Protein AF-0000000070754706 (afdb_homodimer)

Foldseek 3Di:
DFQEAEEFELFPPLQLLLLVLQVQVVVCVVCPPVPFAEAAAALEAAAWDDPDPPDIFHQSLVLCCVLVVHDDDRCLRGVHYQYPPNLVCLVVVVDALVVSLVSNQVSCVVRSVVGRHYYYYADTHQCPCVSRPCGNLSSCLSNVHAYEYEFEADADVRVVSVVVRVVSNVVSVHHHAAYEYEQHAPVCQVVRQVRRQVVCVVVVHGHFFYFHRDQVLWFAFQLRLCVLLVWDWLALPVRRRQGASEEEEPPDQDDPVHHDDQAARYEYEEALPRCRNLVSNLVSQVVQVVVVDGSSYEYEYEDQDDHDNVSRVSCRVSSHIYIYHYVVSPDPVRSVVSNVPDTDDDDSVPSVSSVVSSVSSNVTGHPCSSVD/DFQEAEEFELFPPLQLLLLVLQVQVVVCVVCPPVPFAEAAAALEAAAWDDPDPPDIFHQSLVLCCVLVVHDDDRCLRGVHYQYPPNLVCLVVVVDALVVSLVSNLVSCVVRSVVGRHYYYYADTHQCPCVSRPCGNLSSCLVNVHAYEYEFEADADVRVVSVVVRVVSNVVSVHHHAAYEYEQHAPVCQVVRQVRRQVVCVVVVHGHFFYFHRDQVLWFAFQLRLCVLLVWDWLALPVRRRQGASEEEEPPDQDDPVHHDDQAARYEYEEALPRCRNLVSNLVSQVVQVVVVDGSSYEYEYEDQDDHDNVSRVSCRVSSHIYIYHYVVSPDPVRSVVSNVPDTDDDDSVPSVSSVVSSVSSNVTGHPCSSVD

Solvent-accessible surface area (backbone atoms only — not comparable to full-atom values): 38534 Å² total; per-residue (Å²): 105,60,46,52,40,32,41,32,20,60,31,74,94,36,47,47,69,45,46,50,43,10,50,53,53,52,49,50,62,71,30,58,92,66,80,58,38,68,37,62,28,25,50,55,22,71,53,66,40,76,77,58,95,87,41,63,30,22,51,65,41,52,37,50,32,66,74,70,63,44,84,71,58,63,64,43,17,21,42,34,69,47,57,91,66,41,63,59,38,37,77,70,61,77,48,52,46,64,60,54,49,50,40,33,51,53,20,47,50,55,46,50,74,69,28,61,30,32,42,33,39,54,43,48,23,42,33,40,43,41,74,55,70,52,12,42,31,54,50,28,39,77,70,70,30,41,30,36,36,30,28,47,44,62,55,58,71,33,44,8,46,42,47,37,41,48,48,46,20,53,78,44,71,29,51,63,68,28,33,29,33,23,56,19,57,69,94,43,44,68,60,42,52,52,55,46,38,59,60,30,51,80,71,74,28,49,65,39,26,59,29,58,56,53,69,82,77,59,36,45,26,48,50,51,49,25,60,74,61,72,34,56,71,64,20,14,71,92,39,32,78,43,48,38,86,42,70,43,50,58,58,65,71,59,45,96,89,36,67,73,77,82,56,71,22,26,31,38,39,38,36,53,80,42,55,59,55,55,48,43,55,52,48,46,39,54,59,34,42,76,73,76,37,78,39,55,43,33,39,38,31,28,46,89,57,75,79,50,71,67,56,31,50,56,32,36,75,69,49,28,24,26,33,56,37,41,50,88,79,40,41,67,38,53,47,47,31,50,58,62,69,59,76,56,73,90,50,75,87,41,52,67,57,51,51,49,41,18,49,52,36,52,71,34,39,56,69,66,70,49,63,100,107,59,44,52,40,32,41,33,19,60,30,72,94,37,46,48,68,44,47,50,43,10,49,51,53,52,50,51,60,69,28,58,92,67,81,57,38,66,38,62,27,24,52,56,22,69,54,67,40,77,76,58,95,86,40,63,30,23,50,64,41,52,38,51,32,67,74,70,63,44,85,72,56,63,63,42,16,21,44,34,69,47,56,90,64,40,64,58,39,38,77,70,59,77,48,51,47,64,62,53,49,50,41,34,51,53,21,47,50,54,45,50,74,70,29,63,31,31,42,33,39,55,41,48,23,41,32,39,43,41,75,53,70,51,13,42,31,54,50,28,40,77,70,69,31,40,30,35,37,29,30,48,43,62,54,57,71,34,44,8,46,42,47,37,41,50,45,46,21,54,76,44,71,30,51,63,68,27,33,30,31,23,56,20,56,70,94,45,44,68,61,41,54,52,55,45,38,59,60,29,51,79,70,73,30,49,66,40,26,58,27,56,55,54,70,82,78,59,37,44,25,48,50,51,50,25,60,75,62,72,34,56,71,63,20,14,71,90,39,30,78,44,49,37,87,42,69,42,48,58,58,63,75,58,46,98,90,35,68,74,76,82,55,71,22,26,31,37,38,38,34,53,80,40,54,57,56,54,48,42,55,52,48,45,40,54,59,35,42,76,72,75,37,80,40,56,44,35,40,38,29,29,46,91,55,73,78,49,70,66,54,30,49,57,32,37,76,70,49,28,24,26,34,56,37,43,52,89,79,39,41,66,41,54,48,48,32,51,58,61,70,58,76,57,74,91,51,74,86,40,52,70,57,52,50,48,41,19,50,52,36,52,74,35,40,55,70,67,71,50,64,100

InterPro domains:
  IPR010766 DRTGG [PF07085] (226-341)
  IPR027417 P-loop containing nucleoside triphosphate hydrolase [G3DSA:3.40.50.300] (2-252)
  IPR027417 P-loop containing nucleoside triphosphate hydrolase [SSF52540] (1-230)
  IPR028979 HPr(Ser) kinase/phosphorylase-like, N-terminal domain superfamily [SSF75138] (220-347)

Nearest PDB structures (foldseek):
  1a82-assembly1_A  TM=7.645E-01  e=1.750E-11  Escherichia coli
  1dae-assembly1_A  TM=7.526E-01  e=3.611E-11  Escherichia coli
  1dts-assembly1_A-2  TM=7.401E-01  e=4.290E-10  Escherichia coli
  3of5-assembly1_A  TM=7.736E-01  e=2.961E-09  Francisella tularensis subsp. tularensis SCHU S4
  3mle-assembly2_B  TM=7.149E-01  e=5.097E-09  Helicobacter pylori 26695

Sequence (744 aa):
MTKHLLILSTGQHVGKTTLSLGLVKTLQAKFQGSGKQVAYCKPVGQQHVAVGGGLRVDKDAFLFKEHFGLVQDYKDMSPVIFPDGFTRDFVDGKVTSQQLMDSIKAAHQRLYDQSDFLICEGTGHTGVGSICELNNAQVAAELKLDAVCVALGGLGSSFDQLAMNREMLKQNNVRLRGVILNKVNPTKMDMIKDYYARALKRWDVPLVGCIPDLKDLSCPTMADYAKLLKSELVSGKDASLRYFSSTRLALAPVDDNNRFKAIPNQLVITHSGRKDVIDAIIGNQEASTSHGENLRSGLILTGWNPPSAELAQRLDADNIPCIYVSPDKADSYTITARIAQFTAKIRREDVDRIDMAADHVSKHCDFSFLEGMTKHLLILSTGQHVGKTTLSLGLVKTLQAKFQGSGKQVAYCKPVGQQHVAVGGGLRVDKDAFLFKEHFGLVQDYKDMSPVIFPDGFTRDFVDGKVTSQQLMDSIKAAHQRLYDQSDFLICEGTGHTGVGSICELNNAQVAAELKLDAVCVALGGLGSSFDQLAMNREMLKQNNVRLRGVILNKVNPTKMDMIKDYYARALKRWDVPLVGCIPDLKDLSCPTMADYAKLLKSELVSGKDASLRYFSSTRLALAPVDDNNRFKAIPNQLVITHSGRKDVIDAIIGNQEASTSHGENLRSGLILTGWNPPSAELAQRLDADNIPCIYVSPDKADSYTITARIAQFTAKIRREDVDRIDMAADHVSKHCDFSFLEG

Secondary structure (DSSP, 8-state):
---EEEEEESSTTSSHHHHHHHHHHHHHHHHTTTT--EEEE-SEESSEEE-STT-EEEHHHHHHHHHHT--S-HHHHS-EE--TTHHHHHHTTSS-HHHHHHHHHHHHHHHHHT-SEEEEE--SSTTTTGGGT--HHHHHHHHT--EEEEEES-SHHHHHHHHHHHHHHHHTT--EEEEEEEEE-GGGHHHHHHHHHHHHHTTT--EEEEEEP-HHHHPPBHHHHHHHTT--EEE-GGGTT-B-SEEEE--S--SSSS-----TTEEEEEETT-HHHHHHHHHHHHHHHTTT-----EEEEESSSPPPHHHHHHHHHTT--EEEE-TTT--HHHHHHHHHH--PPPPTT-HHHHHHHHHHHHHHB-GGGGT-/---EEEEEESSTTSSHHHHHHHHHHHHHHHHTTTT--EEEE-SEESSEEE-STT-EEEHHHHHHHHHHT--S-HHHHS-EE--TTHHHHHHTTSS-HHHHHHHHHHHHHHHHHT-SEEEEE--SSTTTTGGGT--HHHHHHHHT--EEEEEES-SHHHHHHHHHHHHHHHHTT--EEEEEEEEE-GGGHHHHHHHHHHHHHTTT--EEEEEEP-HHHHPPBHHHHHHHTT--EEE-GGGTT-B-SEEEE--S--SSSS-----TTEEEEEETT-HHHHHHHHHHHHHHHTTT-----EEEEESSSPPPHHHHHHHHHTT--EEEE-TTT--HHHHHHHHHH--PPPPTT-HHHHHHHHHHHHHHB-GGGG--

Organism: Phytophthora sojae (strain P6497) (NCBI:txid1094619)

Structure (mmCIF, N/CA/C/O backbone):
data_AF-0000000070754706-model_v1
#
loop_
_entity.id
_entity.type
_entity.pdbx_description
1 polymer 'DRTGG domain-containing protein'
#
loop_
_atom_site.group_PDB
_atom_site.id
_atom_site.type_symbol
_atom_site.label_atom_id
_atom_site.label_alt_id
_atom_site.label_comp_id
_atom_site.label_asym_id
_atom_site.label_entity_id
_atom_site.label_seq_id
_atom_site.pdbx_PDB_ins_code
_atom_site.Cartn_x
_atom_site.Cartn_y
_atom_site.Cartn_z
_atom_site.occupancy
_atom_site.B_iso_or_equiv
_atom_site.auth_seq_id
_atom_site.auth_comp_id
_atom_site.auth_asym_id
_atom_site.auth_atom_id
_atom_site.pdbx_PDB_model_num
ATOM 1 N N . MET A 1 1 ? -22.484 -24 -20.609 1 65.88 1 MET A N 1
ATOM 2 C CA . MET A 1 1 ? -22.406 -22.688 -20 1 65.88 1 MET A CA 1
ATOM 3 C C . MET A 1 1 ? -21.781 -22.766 -18.609 1 65.88 1 MET A C 1
ATOM 5 O O . MET A 1 1 ? -21.984 -23.734 -17.891 1 65.88 1 MET A O 1
ATOM 9 N N . THR A 1 2 ? -20.828 -21.875 -18.391 1 80.62 2 THR A N 1
ATOM 10 C CA . THR A 1 2 ? -20.219 -21.812 -17.062 1 80.62 2 THR A CA 1
ATOM 11 C C . THR A 1 2 ? -21.281 -21.562 -15.992 1 80.62 2 THR A C 1
ATOM 13 O O . THR A 1 2 ? -22.141 -20.703 -16.156 1 80.62 2 THR A O 1
ATOM 16 N N . LYS A 1 3 ? -21.375 -22.438 -15.039 1 92.94 3 LYS A N 1
ATOM 17 C CA . LYS A 1 3 ? -22.391 -22.344 -13.992 1 92.94 3 LYS A CA 1
ATOM 18 C C . LYS A 1 3 ? -21.812 -21.719 -12.727 1 92.94 3 LYS A C 1
ATOM 20 O O . LYS A 1 3 ? -22.547 -21.328 -11.82 1 92.94 3 LYS A O 1
ATOM 25 N N . HIS A 1 4 ? -20.531 -21.609 -12.688 1 96.75 4 HIS A N 1
ATOM 26 C CA . HIS A 1 4 ? -19.906 -20.969 -11.531 1 96.75 4 HIS A CA 1
ATOM 27 C C . HIS A 1 4 ? -18.578 -20.328 -11.906 1 96.75 4 HIS A C 1
ATOM 29 O O . HIS A 1 4 ? -17.969 -20.688 -12.922 1 96.75 4 HIS A O 1
ATOM 35 N N . LEU A 1 5 ? -18.188 -19.328 -11.188 1 97.56 5 LEU A N 1
ATOM 36 C CA . LEU A 1 5 ? -17 -18.531 -11.492 1 97.56 5 LEU A CA 1
ATOM 37 C C . LEU A 1 5 ? -16.391 -17.953 -10.219 1 97.56 5 LEU A C 1
ATOM 39 O O . LEU A 1 5 ? -17.125 -17.531 -9.312 1 97.56 5 LEU A O 1
ATOM 43 N N . LEU A 1 6 ? -15.086 -17.953 -10.148 1 98.38 6 LEU A N 1
ATOM 44 C CA . LEU A 1 6 ? -14.391 -17.266 -9.062 1 98.38 6 LEU A CA 1
ATOM 45 C C . LEU A 1 6 ? -13.945 -15.875 -9.5 1 98.38 6 LEU A C 1
ATOM 47 O O . LEU A 1 6 ? -13.32 -15.719 -10.555 1 98.38 6 LEU A O 1
ATOM 51 N N . ILE A 1 7 ? -14.281 -14.898 -8.727 1 98.38 7 ILE A N 1
ATOM 52 C CA . ILE A 1 7 ? -13.812 -13.531 -8.945 1 98.38 7 ILE A CA 1
ATOM 53 C C . ILE A 1 7 ? -12.617 -13.25 -8.047 1 98.38 7 ILE A C 1
ATOM 55 O O . ILE A 1 7 ? -12.719 -13.297 -6.816 1 98.38 7 ILE A O 1
ATOM 59 N N . LEU A 1 8 ? -11.516 -12.953 -8.688 1 98.56 8 LEU A N 1
ATOM 60 C CA . LEU A 1 8 ? -10.266 -12.656 -7.996 1 98.56 8 LEU A CA 1
ATOM 61 C C . LEU A 1 8 ? -9.828 -11.219 -8.25 1 98.56 8 LEU A C 1
ATOM 63 O O . LEU A 1 8 ? -10.398 -10.539 -9.109 1 98.56 8 LEU A O 1
ATOM 67 N N . SER A 1 9 ? -8.898 -10.773 -7.457 1 98.38 9 SER A N 1
ATOM 68 C CA . SER A 1 9 ? -8.234 -9.492 -7.691 1 98.38 9 SER A CA 1
ATOM 69 C C . SER A 1 9 ? -6.762 -9.555 -7.301 1 98.38 9 SER A C 1
ATOM 71 O O . SER A 1 9 ? -6.328 -10.5 -6.633 1 98.38 9 SER A O 1
ATOM 73 N N . THR A 1 10 ? -6.02 -8.586 -7.73 1 98.31 10 THR A N 1
ATOM 74 C CA . THR A 1 10 ? -4.586 -8.555 -7.457 1 98.31 10 THR A CA 1
ATOM 75 C C . THR A 1 10 ? -4.32 -8.023 -6.051 1 98.31 10 THR A C 1
ATOM 77 O O . THR A 1 10 ? -3.18 -8.047 -5.578 1 98.31 10 THR A O 1
ATOM 80 N N . GLY A 1 11 ? -5.328 -7.551 -5.363 1 95.62 11 GLY A N 1
ATOM 81 C CA . GLY A 1 11 ? -5.168 -7.066 -4 1 95.62 11 GLY A CA 1
ATOM 82 C C . GLY A 1 11 ? -6.465 -6.594 -3.377 1 95.62 11 GLY A C 1
ATOM 83 O O . GLY A 1 11 ? -7.535 -6.738 -3.973 1 95.62 11 GLY A O 1
ATOM 84 N N . GLN A 1 12 ? -6.254 -6.043 -2.154 1 91 12 GLN A N 1
ATOM 85 C CA . GLN A 1 12 ? -7.395 -5.441 -1.473 1 91 12 GLN A CA 1
ATOM 86 C C . GLN A 1 12 ? -7.773 -4.109 -2.111 1 91 12 GLN A C 1
ATOM 88 O O . GLN A 1 12 ? -6.91 -3.387 -2.615 1 91 12 GLN A O 1
ATOM 93 N N . HIS A 1 13 ? -9 -3.748 -2.191 1 91.81 13 HIS A N 1
ATOM 94 C CA . HIS A 1 13 ? -9.523 -2.457 -2.621 1 91.81 13 HIS A CA 1
ATOM 95 C C . HIS A 1 13 ? -9.305 -2.246 -4.117 1 91.81 13 HIS A C 1
ATOM 97 O O . HIS A 1 13 ? -9.195 -1.106 -4.578 1 91.81 13 HIS A O 1
ATOM 103 N N . VAL A 1 14 ? -9.219 -3.398 -4.836 1 95.88 14 VAL A N 1
ATOM 104 C CA . VAL A 1 14 ? -8.969 -3.309 -6.27 1 95.88 14 VAL A CA 1
ATOM 105 C C . VAL A 1 14 ? -10.297 -3.311 -7.031 1 95.88 14 VAL A C 1
ATOM 107 O O . VAL A 1 14 ? -10.352 -2.875 -8.18 1 95.88 14 VAL A O 1
ATOM 110 N N . GLY A 1 15 ? -11.375 -3.895 -6.426 1 95.06 15 GLY A N 1
ATOM 111 C CA . GLY A 1 15 ? -12.664 -3.799 -7.09 1 95.06 15 GLY A CA 1
ATOM 112 C C . GLY A 1 15 ? -13.375 -5.137 -7.219 1 95.06 15 GLY A C 1
ATOM 113 O O . GLY A 1 15 ? -14.297 -5.281 -8.023 1 95.06 15 GLY A O 1
ATOM 114 N N . LYS A 1 16 ? -12.984 -6.172 -6.473 1 95.62 16 LYS A N 1
ATOM 115 C CA . LYS A 1 16 ? -13.633 -7.48 -6.523 1 95.62 16 LYS A CA 1
ATOM 116 C C . LYS A 1 16 ? -15.117 -7.375 -6.211 1 95.62 16 LYS A C 1
ATOM 118 O O . LYS A 1 16 ? -15.953 -7.883 -6.965 1 95.62 16 LYS A O 1
ATOM 123 N N . THR A 1 17 ? -15.367 -6.68 -5.07 1 94.69 17 THR A N 1
ATOM 124 C CA . THR A 1 17 ? -16.75 -6.551 -4.617 1 94.69 17 THR A CA 1
ATOM 125 C C . THR A 1 17 ? -17.578 -5.77 -5.633 1 94.69 17 THR A C 1
ATOM 127 O O . THR A 1 17 ? -18.703 -6.156 -5.957 1 94.69 17 THR A O 1
ATOM 130 N N . THR A 1 18 ? -17.031 -4.711 -6.148 1 94.69 18 THR A N 1
ATOM 131 C CA . THR A 1 18 ? -17.719 -3.898 -7.145 1 94.69 18 THR A CA 1
ATOM 132 C C . THR A 1 18 ? -18.016 -4.719 -8.398 1 94.69 18 THR A C 1
ATOM 134 O O . THR A 1 18 ? -19.125 -4.641 -8.945 1 94.69 18 THR A O 1
ATOM 137 N N . LEU A 1 19 ? -17.094 -5.461 -8.883 1 96.62 19 LEU A N 1
ATOM 138 C CA . LEU A 1 19 ? -17.312 -6.32 -10.039 1 96.62 19 LEU A CA 1
ATOM 139 C C . LEU A 1 19 ? -18.422 -7.332 -9.766 1 96.62 19 LEU A C 1
ATOM 141 O O . LEU A 1 19 ? -19.297 -7.551 -10.609 1 96.62 19 LEU A O 1
ATOM 145 N N . SER A 1 20 ? -18.375 -7.996 -8.594 1 97.56 20 SER A N 1
ATOM 146 C CA . SER A 1 20 ? -19.375 -8.977 -8.219 1 97.56 20 SER A CA 1
ATOM 147 C C . SER A 1 20 ? -20.781 -8.367 -8.211 1 97.56 20 SER A C 1
ATOM 149 O O . SER A 1 20 ? -21.75 -9 -8.633 1 97.56 20 SER A O 1
ATOM 151 N N . LEU A 1 21 ? -20.859 -7.109 -7.719 1 97.12 21 LEU A N 1
ATOM 152 C CA . LEU A 1 21 ? -22.141 -6.402 -7.734 1 97.12 21 LEU A CA 1
ATOM 153 C C . LEU A 1 21 ? -22.672 -6.285 -9.156 1 97.12 21 LEU A C 1
ATOM 155 O O . LEU A 1 21 ? -23.844 -6.59 -9.414 1 97.12 21 LEU A O 1
ATOM 159 N N . GLY A 1 22 ? -21.812 -5.832 -10.031 1 96.81 22 GLY A N 1
ATOM 160 C CA . GLY A 1 22 ? -22.219 -5.707 -11.422 1 96.81 22 GLY A CA 1
ATOM 161 C C . GLY A 1 22 ? -22.625 -7.027 -12.055 1 96.81 22 GLY A C 1
ATOM 162 O O . GLY A 1 22 ? -23.594 -7.09 -12.812 1 96.81 22 GLY A O 1
ATOM 163 N N . LEU A 1 23 ? -21.922 -8.07 -11.758 1 96.88 23 LEU A N 1
ATOM 164 C CA . LEU A 1 23 ? -22.203 -9.383 -12.328 1 96.88 23 LEU A CA 1
ATOM 165 C C . LEU A 1 23 ? -23.547 -9.922 -11.82 1 96.88 23 LEU A C 1
ATOM 167 O O . LEU A 1 23 ? -24.359 -10.406 -12.609 1 96.88 23 LEU A O 1
ATOM 171 N N . VAL A 1 24 ? -23.797 -9.852 -10.5 1 96.81 24 VAL A N 1
ATOM 172 C CA . VAL A 1 24 ? -25.047 -10.328 -9.938 1 96.81 24 VAL A CA 1
ATOM 173 C C . VAL A 1 24 ? -26.219 -9.562 -10.555 1 96.81 24 VAL A C 1
ATOM 175 O O . VAL A 1 24 ? -27.203 -10.164 -10.984 1 96.81 24 VAL A O 1
ATOM 178 N N . LYS A 1 25 ? -26.062 -8.234 -10.602 1 96.06 25 LYS A N 1
ATOM 179 C CA . LYS A 1 25 ? -27.109 -7.406 -11.203 1 96.06 25 LYS A CA 1
ATOM 180 C C . LYS A 1 25 ? -27.391 -7.836 -12.633 1 96.06 25 LYS A C 1
ATOM 182 O O . LYS A 1 25 ? -28.562 -7.996 -13.016 1 96.06 25 LYS A O 1
ATOM 187 N N . THR A 1 26 ? -26.375 -8.023 -13.383 1 95.56 26 THR A N 1
ATOM 188 C CA . THR A 1 26 ? -26.5 -8.414 -14.781 1 95.56 26 THR A CA 1
ATOM 189 C C . THR A 1 26 ? -27.188 -9.773 -14.906 1 95.56 26 THR A C 1
ATOM 191 O O . THR A 1 26 ? -28.094 -9.945 -15.727 1 95.56 26 THR A O 1
ATOM 194 N N . LEU A 1 27 ? -26.781 -10.742 -14.117 1 95.38 27 LEU A N 1
ATOM 195 C CA . LEU A 1 27 ? -27.344 -12.078 -14.156 1 95.38 27 LEU A CA 1
ATOM 196 C C . LEU A 1 27 ? -28.797 -12.07 -13.719 1 95.38 27 LEU A C 1
ATOM 198 O O . LEU A 1 27 ? -29.641 -12.742 -14.328 1 95.38 27 LEU A O 1
ATOM 202 N N . GLN A 1 28 ? -29.094 -11.312 -12.672 1 95.5 28 GLN A N 1
ATOM 203 C CA . GLN A 1 28 ? -30.484 -11.227 -12.219 1 95.5 28 GLN A CA 1
ATOM 204 C C . GLN A 1 28 ? -31.375 -10.617 -13.297 1 95.5 28 GLN A C 1
ATOM 206 O O . GLN A 1 28 ? -32.5 -11.055 -13.5 1 95.5 28 GLN A O 1
ATOM 211 N N . ALA A 1 29 ? -30.859 -9.594 -13.93 1 94.5 29 ALA A N 1
ATOM 212 C CA . ALA A 1 29 ? -31.594 -9 -15.031 1 94.5 29 ALA A CA 1
ATOM 213 C C . ALA A 1 29 ? -31.828 -10.016 -16.141 1 94.5 29 ALA A C 1
ATOM 215 O O . ALA A 1 29 ? -32.938 -10.117 -16.672 1 94.5 29 ALA A O 1
ATOM 216 N N . LYS A 1 30 ? -30.859 -10.766 -16.469 1 93.06 30 LYS A N 1
ATOM 217 C CA . LYS A 1 30 ? -30.938 -11.789 -17.5 1 93.06 30 LYS A CA 1
ATOM 218 C C . LYS A 1 30 ? -31.922 -12.891 -17.125 1 93.06 30 LYS A C 1
ATOM 220 O O . LYS A 1 30 ? -32.625 -13.438 -17.984 1 93.06 30 LYS A O 1
ATOM 225 N N . PHE A 1 31 ? -32 -13.195 -15.852 1 94.62 31 PHE A N 1
ATOM 226 C CA . PHE A 1 31 ? -32.812 -14.312 -15.359 1 94.62 31 PHE A CA 1
ATOM 227 C C . PHE A 1 31 ? -34.219 -13.867 -15.055 1 94.62 31 PHE A C 1
ATOM 229 O O . PHE A 1 31 ? -35.062 -14.672 -14.648 1 94.62 31 PHE A O 1
ATOM 236 N N . GLN A 1 32 ? -34.438 -12.594 -15.172 1 94.12 32 GLN A N 1
ATOM 237 C CA . GLN A 1 32 ? -35.719 -12.062 -14.812 1 94.12 32 GLN A CA 1
ATOM 238 C C . GLN A 1 32 ? -36.844 -12.82 -15.531 1 94.12 32 GLN A C 1
ATOM 240 O O . GLN A 1 32 ? -36.812 -12.984 -16.75 1 94.12 32 GLN A O 1
ATOM 245 N N . GLY A 1 33 ? -37.781 -13.305 -14.773 1 94.19 33 GLY A N 1
ATOM 246 C CA . GLY A 1 33 ? -38.969 -13.961 -15.328 1 94.19 33 GLY A CA 1
ATOM 247 C C . GLY A 1 33 ? -38.719 -15.422 -15.664 1 94.19 33 GLY A C 1
ATOM 248 O O . GLY A 1 33 ? -39.625 -16.125 -16.094 1 94.19 33 GLY A O 1
ATOM 249 N N . SER A 1 34 ? -37.531 -15.945 -15.5 1 94.94 34 SER A N 1
ATOM 250 C CA . SER A 1 34 ? -37.219 -17.297 -15.914 1 94.94 34 SER A CA 1
ATOM 251 C C . SER A 1 34 ? -37.25 -18.266 -14.727 1 94.94 34 SER A C 1
ATOM 253 O O . SER A 1 34 ? -37.156 -19.484 -14.906 1 94.94 34 SER A O 1
ATOM 255 N N . GLY A 1 35 ? -37.344 -17.734 -13.539 1 93.81 35 GLY A N 1
ATOM 256 C CA . GLY A 1 35 ? -37.281 -18.578 -12.352 1 93.81 35 GLY A CA 1
ATOM 257 C C . GLY A 1 35 ? -35.875 -19.031 -12 1 93.81 35 GLY A C 1
ATOM 258 O O . GLY A 1 35 ? -35.688 -19.719 -10.992 1 93.81 35 GLY A O 1
ATOM 259 N N . LYS A 1 36 ? -34.969 -18.609 -12.797 1 95.44 36 LYS A N 1
ATOM 260 C CA . LYS A 1 36 ? -33.562 -18.953 -12.531 1 95.44 36 LYS A CA 1
ATOM 261 C C . LYS A 1 36 ? -33.031 -18.156 -11.344 1 95.44 36 LYS A C 1
ATOM 263 O O . LYS A 1 36 ? -33.5 -17.047 -11.062 1 95.44 36 LYS A O 1
ATOM 268 N N . GLN A 1 37 ? -32 -18.766 -10.672 1 96 37 GLN A N 1
ATOM 269 C CA . GLN A 1 37 ? -31.5 -18.172 -9.445 1 96 37 GLN A CA 1
ATOM 270 C C . GLN A 1 37 ? -29.984 -17.922 -9.539 1 96 37 GLN A C 1
ATOM 272 O O . GLN A 1 37 ? -29.266 -18.734 -10.125 1 96 37 GLN A O 1
ATOM 277 N N . VAL A 1 38 ? -29.578 -16.812 -8.984 1 97.44 38 VAL A N 1
ATOM 278 C CA . VAL A 1 38 ? -28.172 -16.516 -8.797 1 97.44 38 VAL A CA 1
ATOM 279 C C . VAL A 1 38 ? -27.781 -16.734 -7.336 1 97.44 38 VAL A C 1
ATOM 281 O O . VAL A 1 38 ? -28.547 -16.406 -6.426 1 97.44 38 VAL A O 1
ATOM 284 N N . ALA A 1 39 ? -26.625 -17.328 -7.117 1 98.44 39 ALA A N 1
ATOM 285 C CA . ALA A 1 39 ? -26.078 -17.5 -5.773 1 98.44 39 ALA A CA 1
ATOM 286 C C . ALA A 1 39 ? -24.719 -16.812 -5.641 1 98.44 39 ALA A C 1
ATOM 288 O O . ALA A 1 39 ? -24.047 -16.547 -6.641 1 98.44 39 ALA A O 1
ATOM 289 N N . TYR A 1 40 ? -24.391 -16.469 -4.434 1 98.56 40 TYR A N 1
ATOM 290 C CA . TYR A 1 40 ? -23.141 -15.828 -4.066 1 98.56 40 TYR A CA 1
ATOM 291 C C . TYR A 1 40 ? -22.469 -16.562 -2.92 1 98.56 40 TYR A C 1
ATOM 293 O O . TYR A 1 40 ? -23.125 -17 -1.973 1 98.56 40 TYR A O 1
ATOM 301 N N . CYS A 1 41 ? -21.141 -16.641 -3.033 1 98.81 41 CYS A N 1
ATOM 302 C CA . CYS A 1 41 ? -20.391 -17.281 -1.966 1 98.81 41 CYS A CA 1
ATOM 303 C C . CYS A 1 41 ? -19.078 -16.547 -1.713 1 98.81 41 CYS A C 1
ATOM 305 O O . CYS A 1 41 ? -18.375 -16.156 -2.656 1 98.81 41 CYS A O 1
ATOM 307 N N . LYS A 1 42 ? -18.797 -16.25 -0.529 1 98.5 42 LYS A N 1
ATOM 308 C CA . LYS A 1 42 ? -17.469 -15.898 -0.033 1 98.5 42 LYS A CA 1
ATOM 309 C C . LYS A 1 42 ? -16.828 -17.062 0.707 1 98.5 42 LYS A C 1
ATOM 311 O O . LYS A 1 42 ? -16.953 -17.188 1.928 1 98.5 42 LYS A O 1
ATOM 316 N N . PRO A 1 43 ? -16.031 -17.859 -0.002 1 98.44 43 PRO A N 1
ATOM 317 C CA . PRO A 1 43 ? -15.547 -19.094 0.621 1 98.44 43 PRO A CA 1
ATOM 318 C C . PRO A 1 43 ? -14.742 -18.844 1.892 1 98.44 43 PRO A C 1
ATOM 320 O O . PRO A 1 43 ? -14.883 -19.578 2.875 1 98.44 43 PRO A O 1
ATOM 323 N N . VAL A 1 44 ? -13.867 -17.859 1.791 1 97.25 44 VAL A N 1
ATOM 324 C CA . VAL A 1 44 ? -13.047 -17.469 2.932 1 97.25 44 VAL A CA 1
ATOM 325 C C . VAL A 1 44 ? -13.227 -15.977 3.207 1 97.25 44 VAL A C 1
ATOM 327 O O . VAL A 1 44 ? -12.922 -15.141 2.352 1 97.25 44 VAL A O 1
ATOM 330 N N . GLY A 1 45 ? -13.75 -15.68 4.391 1 95.12 45 GLY A N 1
ATOM 331 C CA . GLY A 1 45 ? -13.969 -14.289 4.746 1 95.12 45 GLY A CA 1
ATOM 332 C C . GLY A 1 45 ? -13.117 -13.828 5.914 1 95.12 45 GLY A C 1
ATOM 333 O O . GLY A 1 45 ? -12.844 -14.602 6.836 1 95.12 45 GLY A O 1
ATOM 334 N N . GLN A 1 46 ? -12.68 -12.586 5.879 1 89.75 46 GLN A N 1
ATOM 335 C CA . GLN A 1 46 ? -11.836 -12.055 6.945 1 89.75 46 GLN A CA 1
ATOM 336 C C . GLN A 1 46 ? -12.609 -11.047 7.801 1 89.75 46 GLN A C 1
ATOM 338 O O . GLN A 1 46 ? -12.281 -10.844 8.969 1 89.75 46 GLN A O 1
ATOM 343 N N . GLN A 1 47 ? -13.586 -10.312 7.227 1 89 47 GLN A N 1
ATOM 344 C CA . GLN A 1 47 ? -14.461 -9.398 7.949 1 89 47 GLN A CA 1
ATOM 345 C C . GLN A 1 47 ? -15.875 -9.961 8.07 1 89 47 GLN A C 1
ATOM 347 O O . GLN A 1 47 ? -16.453 -10.422 7.082 1 89 47 GLN A O 1
ATOM 352 N N . HIS A 1 48 ? -16.344 -9.953 9.328 1 92.38 48 HIS A N 1
ATOM 353 C CA . HIS A 1 48 ? -17.594 -10.672 9.5 1 92.38 48 HIS A CA 1
ATOM 354 C C . HIS A 1 48 ? -18.547 -9.898 10.398 1 92.38 48 HIS A C 1
ATOM 356 O O . HIS A 1 48 ? -18.125 -9.023 11.156 1 92.38 48 HIS A O 1
ATOM 362 N N . VAL A 1 49 ? -19.781 -10.164 10.25 1 93.19 49 VAL A N 1
ATOM 363 C CA . VAL A 1 49 ? -20.859 -9.547 11 1 93.19 49 VAL A CA 1
ATOM 364 C C . VAL A 1 49 ? -21.812 -10.625 11.531 1 93.19 49 VAL A C 1
ATOM 366 O O . VAL A 1 49 ? -21.891 -11.711 10.953 1 93.19 49 VAL A O 1
ATOM 369 N N . ALA A 1 50 ? -22.5 -10.266 12.594 1 94.81 50 ALA A N 1
ATOM 370 C CA . ALA A 1 50 ? -23.516 -11.156 13.125 1 94.81 50 ALA A CA 1
ATOM 371 C C . ALA A 1 50 ? -24.812 -11.055 12.32 1 94.81 50 ALA A C 1
ATOM 373 O O . ALA A 1 50 ? -25.234 -9.953 11.945 1 94.81 50 ALA A O 1
ATOM 374 N N . VAL A 1 51 ? -25.438 -12.164 12 1 93.94 51 VAL A N 1
ATOM 375 C CA . VAL A 1 51 ? -26.688 -12.133 11.234 1 93.94 51 VAL A CA 1
ATOM 376 C C . VAL A 1 51 ? -27.797 -12.812 12.031 1 93.94 51 VAL A C 1
ATOM 378 O O . VAL A 1 51 ? -28.828 -13.18 11.477 1 93.94 51 VAL A O 1
ATOM 381 N N . GLY A 1 52 ? -27.625 -13.047 13.32 1 90.81 52 GLY A N 1
ATOM 382 C CA . GLY A 1 52 ? -28.625 -13.664 14.188 1 90.81 52 GLY A CA 1
ATOM 383 C C . GLY A 1 52 ? -28.344 -15.117 14.484 1 90.81 52 GLY A C 1
ATOM 384 O O . GLY A 1 52 ? -27.594 -15.773 13.758 1 90.81 52 GLY A O 1
ATOM 385 N N . GLY A 1 53 ? -28.859 -15.727 15.602 1 91.81 53 GLY A N 1
ATOM 386 C CA . GLY A 1 53 ? -28.734 -17.125 15.984 1 91.81 53 GLY A CA 1
ATOM 387 C C . GLY A 1 53 ? -27.312 -17.547 16.266 1 91.81 53 GLY A C 1
ATOM 388 O O . GLY A 1 53 ? -26.938 -18.688 16.016 1 91.81 53 GLY A O 1
ATOM 389 N N . GLY A 1 54 ? -26.438 -16.531 16.516 1 92.31 54 GLY A N 1
ATOM 390 C CA . GLY A 1 54 ? -25.062 -16.844 16.844 1 92.31 54 GLY A CA 1
ATOM 391 C C . GLY A 1 54 ? -24.188 -17.031 15.625 1 92.31 54 GLY A C 1
ATOM 392 O O . GLY A 1 54 ? -23 -17.344 15.75 1 92.31 54 GLY A O 1
ATOM 393 N N . LEU A 1 55 ? -24.781 -16.859 14.492 1 94.31 55 LEU A N 1
ATOM 394 C CA . LEU A 1 55 ? -24.047 -17.031 13.242 1 94.31 55 LEU A CA 1
ATOM 395 C C . LEU A 1 55 ? -23.391 -15.734 12.797 1 94.31 55 LEU A C 1
ATOM 397 O O . LEU A 1 55 ? -24.016 -14.664 12.867 1 94.31 55 LEU A O 1
ATOM 401 N N . ARG A 1 56 ? -22.125 -15.828 12.477 1 95.56 56 ARG A N 1
ATOM 402 C CA . ARG A 1 56 ? -21.406 -14.719 11.859 1 95.56 56 ARG A CA 1
ATOM 403 C C . ARG A 1 56 ? -21.016 -15.055 10.422 1 95.56 56 ARG A C 1
ATOM 405 O O . ARG A 1 56 ? -20.641 -16.188 10.117 1 95.56 56 ARG A O 1
ATOM 412 N N . VAL A 1 57 ? -21.141 -14.086 9.547 1 96.38 57 VAL A N 1
ATOM 413 C CA . VAL A 1 57 ? -20.828 -14.289 8.141 1 96.38 57 VAL A CA 1
ATOM 414 C C . VAL A 1 57 ? -19.984 -13.125 7.625 1 96.38 57 VAL A C 1
ATOM 416 O O . VAL A 1 57 ? -19.906 -12.078 8.266 1 96.38 57 VAL A O 1
ATOM 419 N N . ASP A 1 58 ? -19.344 -13.359 6.547 1 96.56 58 ASP A N 1
ATOM 420 C CA . ASP A 1 58 ? -18.578 -12.297 5.902 1 96.56 58 ASP A CA 1
ATOM 421 C C . ASP A 1 58 ? -19.484 -11.117 5.547 1 96.56 58 ASP A C 1
ATOM 423 O O . ASP A 1 58 ? -20.609 -11.305 5.074 1 96.56 58 ASP A O 1
ATOM 427 N N . LYS A 1 59 ? -18.938 -9.938 5.672 1 94.38 59 LYS A N 1
ATOM 428 C CA . LYS A 1 59 ? -19.703 -8.719 5.43 1 94.38 59 LYS A CA 1
ATOM 429 C C . LYS A 1 59 ? -20.203 -8.664 3.988 1 94.38 59 LYS A C 1
ATOM 431 O O . LYS A 1 59 ? -21.281 -8.133 3.723 1 94.38 59 LYS A O 1
ATOM 436 N N . ASP A 1 60 ? -19.422 -9.188 3.02 1 95.88 60 ASP A N 1
ATOM 437 C CA . ASP A 1 60 ? -19.844 -9.164 1.619 1 95.88 60 ASP A CA 1
ATOM 438 C C . ASP A 1 60 ? -21 -10.125 1.368 1 95.88 60 ASP A C 1
ATOM 440 O O . ASP A 1 60 ? -21.938 -9.805 0.63 1 95.88 60 ASP A O 1
ATOM 444 N N . ALA A 1 61 ? -20.922 -11.266 1.981 1 97.31 61 ALA A N 1
ATOM 445 C CA . ALA A 1 61 ? -22.047 -12.195 1.862 1 97.31 61 ALA A CA 1
ATOM 446 C C . ALA A 1 61 ? -23.344 -11.562 2.367 1 97.31 61 ALA A C 1
ATOM 448 O O . ALA A 1 61 ? -24.391 -11.688 1.731 1 97.31 61 ALA A O 1
ATOM 449 N N . PHE A 1 62 ? -23.234 -10.93 3.484 1 96.81 62 PHE A N 1
ATOM 450 C CA . PHE A 1 62 ? -24.391 -10.227 4.047 1 96.81 62 PHE A CA 1
ATOM 451 C C . PHE A 1 62 ? -24.891 -9.164 3.086 1 96.81 62 PHE A C 1
ATOM 453 O O . PHE A 1 62 ? -26.094 -9.094 2.807 1 96.81 62 PHE A O 1
ATOM 460 N N . LEU A 1 63 ? -24.016 -8.359 2.559 1 96 63 LEU A N 1
ATOM 461 C CA . LEU A 1 63 ? -24.344 -7.293 1.619 1 96 63 LEU A CA 1
ATOM 462 C C . LEU A 1 63 ? -25.078 -7.852 0.401 1 96 63 LEU A C 1
ATOM 464 O O . LEU A 1 63 ? -26.141 -7.359 0.032 1 96 63 LEU A O 1
ATOM 468 N N . PHE A 1 64 ? -24.578 -8.875 -0.211 1 97.62 64 PHE A N 1
ATOM 469 C CA . PHE A 1 64 ? -25.125 -9.422 -1.444 1 97.62 64 PHE A CA 1
ATOM 470 C C . PHE A 1 64 ? -26.484 -10.062 -1.193 1 97.62 64 PHE A C 1
ATOM 472 O O . PHE A 1 64 ? -27.422 -9.875 -1.979 1 97.62 64 PHE A O 1
ATOM 479 N N . LYS A 1 65 ? -26.562 -10.828 -0.104 1 97.75 65 LYS A N 1
ATOM 480 C CA . LYS A 1 65 ? -27.844 -11.469 0.204 1 97.75 65 LYS A CA 1
ATOM 481 C C . LYS A 1 65 ? -28.938 -10.43 0.405 1 97.75 65 LYS A C 1
ATOM 483 O O . LYS A 1 65 ? -30 -10.516 -0.216 1 97.75 65 LYS A O 1
ATOM 488 N N . GLU A 1 66 ? -28.672 -9.461 1.209 1 96.19 66 GLU A N 1
ATOM 489 C CA . GLU A 1 66 ? -29.688 -8.477 1.588 1 96.19 66 GLU A CA 1
ATOM 490 C C . GLU A 1 66 ? -30 -7.527 0.432 1 96.19 66 GLU A C 1
ATOM 492 O O . GLU A 1 66 ? -31.156 -7.191 0.192 1 96.19 66 GLU A O 1
ATOM 497 N N . HIS A 1 67 ? -29.031 -7.078 -0.269 1 95.75 67 HIS A N 1
ATOM 498 C CA . HIS A 1 67 ? -29.234 -6.098 -1.326 1 95.75 67 HIS A CA 1
ATOM 499 C C . HIS A 1 67 ? -29.953 -6.715 -2.521 1 95.75 67 HIS A C 1
ATOM 501 O O . HIS A 1 67 ? -30.844 -6.086 -3.109 1 95.75 67 HIS A O 1
ATOM 507 N N . PHE A 1 68 ? -29.562 -7.941 -2.877 1 96.38 68 PHE A N 1
ATOM 508 C CA . PHE A 1 68 ? -30.094 -8.531 -4.102 1 96.38 68 PHE A CA 1
ATOM 509 C C . PHE A 1 68 ? -31.219 -9.508 -3.793 1 96.38 68 PHE A C 1
ATOM 511 O O . PHE A 1 68 ? -31.828 -10.078 -4.707 1 96.38 68 PHE A O 1
ATOM 518 N N . GLY A 1 69 ? -31.5 -9.766 -2.49 1 96.12 69 GLY A N 1
ATOM 519 C CA . GLY A 1 69 ? -32.562 -10.688 -2.107 1 96.12 69 GLY A CA 1
ATOM 520 C C . GLY A 1 69 ? -32.25 -12.125 -2.467 1 96.12 69 GLY A C 1
ATOM 521 O O . GLY A 1 69 ? -33.125 -12.852 -2.959 1 96.12 69 GLY A O 1
ATOM 522 N N . LEU A 1 70 ? -31 -12.523 -2.332 1 97.19 70 LEU A N 1
ATOM 523 C CA . LEU A 1 70 ? -30.641 -13.906 -2.615 1 97.19 70 LEU A CA 1
ATOM 524 C C . LEU A 1 70 ? -31.266 -14.852 -1.6 1 97.19 70 LEU A C 1
ATOM 526 O O . LEU A 1 70 ? -31.328 -14.539 -0.409 1 97.19 70 LEU A O 1
ATOM 530 N N . VAL A 1 71 ? -31.641 -16.047 -1.939 1 96.44 71 VAL A N 1
ATOM 531 C CA . VAL A 1 71 ? -32.531 -16.875 -1.14 1 96.44 71 VAL A CA 1
ATOM 532 C C . VAL A 1 71 ? -31.719 -17.922 -0.38 1 96.44 71 VAL A C 1
ATOM 534 O O . VAL A 1 71 ? -32.219 -18.578 0.524 1 96.44 71 VAL A O 1
ATOM 537 N N . GLN A 1 72 ? -30.484 -18.078 -0.697 1 97.44 72 GLN A N 1
ATOM 538 C CA . GLN A 1 72 ? -29.672 -19.156 -0.133 1 97.44 72 GLN A CA 1
ATOM 539 C C . GLN A 1 72 ? -29.297 -18.859 1.32 1 97.44 72 GLN A C 1
ATOM 541 O O . GLN A 1 72 ? -29.406 -17.719 1.772 1 97.44 72 GLN A O 1
ATOM 546 N N . ASP A 1 73 ? -28.812 -19.828 2.021 1 97.19 73 ASP A N 1
ATOM 547 C CA . ASP A 1 73 ? -28.516 -19.719 3.447 1 97.19 73 ASP A CA 1
ATOM 548 C C . ASP A 1 73 ? -27.188 -19 3.68 1 97.19 73 ASP A C 1
ATOM 550 O O . ASP A 1 73 ? -26.203 -19.266 2.98 1 97.19 73 ASP A O 1
ATOM 554 N N . TYR A 1 74 ? -27.188 -18.188 4.711 1 97.56 74 TYR A N 1
ATOM 555 C CA . TYR A 1 74 ? -26 -17.438 5.094 1 97.56 74 TYR A CA 1
ATOM 556 C C . TYR A 1 74 ? -24.812 -18.375 5.32 1 97.56 74 TYR A C 1
ATOM 558 O O . TYR A 1 74 ? -23.688 -18.094 4.906 1 97.56 74 TYR A O 1
ATOM 566 N N . LYS A 1 75 ? -25.062 -19.469 5.934 1 96.88 75 LYS A N 1
ATOM 567 C CA . LYS A 1 75 ? -24 -20.406 6.297 1 96.88 75 LYS A CA 1
ATOM 568 C C . LYS A 1 75 ? -23.266 -20.922 5.059 1 96.88 75 LYS A C 1
ATOM 570 O O . LYS A 1 75 ? -22.062 -21.125 5.086 1 96.88 75 LYS A O 1
ATOM 575 N N . ASP A 1 76 ? -24.031 -21.125 3.977 1 98.38 76 ASP A N 1
ATOM 576 C CA . ASP A 1 76 ? -23.438 -21.609 2.736 1 98.38 76 ASP A CA 1
ATOM 577 C C . ASP A 1 76 ? -22.75 -20.484 1.973 1 98.38 76 ASP A C 1
ATOM 579 O O . ASP A 1 76 ? -21.766 -20.719 1.254 1 98.38 76 ASP A O 1
ATOM 583 N N . MET A 1 77 ? -23.203 -19.234 2.158 1 98.62 77 MET A N 1
ATOM 584 C CA . MET A 1 77 ? -22.656 -18.078 1.443 1 98.62 77 MET A CA 1
ATOM 585 C C . MET A 1 77 ? -21.344 -17.625 2.061 1 98.62 77 MET A C 1
ATOM 587 O O . MET A 1 77 ? -20.594 -16.875 1.44 1 98.62 77 MET A O 1
ATOM 591 N N . SER A 1 78 ? -21.062 -18.031 3.244 1 98.44 78 SER A N 1
ATOM 592 C CA . SER A 1 78 ? -19.844 -17.688 3.992 1 98.44 78 SER A CA 1
ATOM 593 C C . SER A 1 78 ? -19.375 -18.875 4.836 1 98.44 78 SER A C 1
ATOM 595 O O . SER A 1 78 ? -19.406 -18.812 6.066 1 98.44 78 SER A O 1
ATOM 597 N N . PRO A 1 79 ? -18.828 -19.859 4.211 1 98.19 79 PRO A N 1
ATOM 598 C CA . PRO A 1 79 ? -18.578 -21.125 4.906 1 98.19 79 PRO A CA 1
ATOM 599 C C . PRO A 1 79 ? -17.391 -21.062 5.852 1 98.19 79 PRO A C 1
ATOM 601 O O . PRO A 1 79 ? -17.328 -21.812 6.832 1 98.19 79 PRO A O 1
ATOM 604 N N . VAL A 1 80 ? -16.375 -20.266 5.543 1 97.31 80 VAL A N 1
ATOM 605 C CA . VAL A 1 80 ? -15.188 -20.156 6.395 1 97.31 80 VAL A CA 1
ATOM 606 C C . VAL A 1 80 ? -14.898 -18.688 6.684 1 97.31 80 VAL A C 1
ATOM 608 O O . VAL A 1 80 ? -14.883 -17.859 5.77 1 97.31 80 VAL A O 1
ATOM 611 N N . ILE A 1 81 ? -14.695 -18.328 7.887 1 94.38 81 ILE A N 1
ATOM 612 C CA . ILE A 1 81 ? -14.273 -17 8.289 1 94.38 81 ILE A CA 1
ATOM 613 C C . ILE A 1 81 ? -12.969 -17.078 9.086 1 94.38 81 ILE A C 1
ATOM 615 O O . ILE A 1 81 ? -12.719 -18.078 9.773 1 94.38 81 ILE A O 1
ATOM 619 N N . PHE A 1 82 ? -12.086 -16.141 8.898 1 91.25 82 PHE A N 1
ATOM 620 C CA . PHE A 1 82 ? -10.844 -16.016 9.648 1 91.25 82 PHE A CA 1
ATOM 621 C C . PHE A 1 82 ? -10.961 -14.938 10.719 1 91.25 82 PHE A C 1
ATOM 623 O O . PHE A 1 82 ? -10.688 -13.766 10.453 1 91.25 82 PHE A O 1
ATOM 630 N N . PRO A 1 83 ? -11.375 -15.336 11.875 1 87.88 83 PRO A N 1
ATOM 631 C CA . PRO A 1 83 ? -11.383 -14.328 12.938 1 87.88 83 PRO A CA 1
ATOM 632 C C . PRO A 1 83 ? -9.977 -13.992 13.43 1 87.88 83 PRO A C 1
ATOM 634 O O . PRO A 1 83 ? -8.992 -14.562 12.953 1 87.88 83 PRO A O 1
ATOM 637 N N . ASP A 1 84 ? -9.859 -13.078 14.344 1 86.81 84 ASP A N 1
ATOM 638 C CA . ASP A 1 84 ? -8.578 -12.727 14.945 1 86.81 84 ASP A CA 1
ATOM 639 C C . ASP A 1 84 ? -7.93 -13.938 15.609 1 86.81 84 ASP A C 1
ATOM 641 O O . ASP A 1 84 ? -8.609 -14.727 16.281 1 86.81 84 ASP A O 1
ATOM 645 N N . GLY A 1 85 ? -6.68 -14.102 15.375 1 89.75 85 GLY A N 1
ATOM 646 C CA . GLY A 1 85 ? -5.941 -15.188 16 1 89.75 85 GLY A CA 1
ATOM 647 C C . GLY A 1 85 ? -6.016 -16.484 15.227 1 89.75 85 GLY A C 1
ATOM 648 O O . GLY A 1 85 ? -5.332 -17.453 15.562 1 89.75 85 GLY A O 1
ATOM 649 N N . PHE A 1 86 ? -6.781 -16.484 14.195 1 91.38 86 PHE A N 1
ATOM 650 C CA . PHE A 1 86 ? -7.062 -17.703 13.438 1 91.38 86 PHE A CA 1
ATOM 651 C C . PHE A 1 86 ? -5.777 -18.312 12.891 1 91.38 86 PHE A C 1
ATOM 653 O O . PHE A 1 86 ? -5.605 -19.531 12.914 1 91.38 86 PHE A O 1
ATOM 660 N N . THR A 1 87 ? -4.859 -17.516 12.445 1 93.62 87 THR A N 1
ATOM 661 C CA . THR A 1 87 ? -3.609 -17.984 11.867 1 93.62 87 THR A CA 1
ATOM 662 C C . THR A 1 87 ? -2.803 -18.781 12.891 1 93.62 87 THR A C 1
ATOM 664 O O . THR A 1 87 ? -2.271 -19.844 12.578 1 93.62 87 THR A O 1
ATOM 667 N N . ARG A 1 88 ? -2.723 -18.281 14.07 1 95.25 88 ARG A N 1
ATOM 668 C CA . ARG A 1 88 ? -2.012 -18.984 15.133 1 95.25 88 ARG A CA 1
ATOM 669 C C . ARG A 1 88 ? -2.691 -20.312 15.461 1 95.25 88 ARG A C 1
ATOM 671 O O . ARG A 1 88 ? -2.021 -21.328 15.664 1 95.25 88 ARG A O 1
ATOM 678 N N . ASP A 1 89 ? -4.027 -20.281 15.516 1 95.31 89 ASP A N 1
ATOM 679 C CA . ASP A 1 89 ? -4.789 -21.5 15.773 1 95.31 89 ASP A CA 1
ATOM 680 C C . ASP A 1 89 ? -4.48 -22.578 14.727 1 95.31 89 ASP A C 1
ATOM 682 O O . ASP A 1 89 ? -4.355 -23.75 15.055 1 95.31 89 ASP A O 1
ATOM 686 N N . PHE A 1 90 ? -4.391 -22.188 13.562 1 96.25 90 PHE A N 1
ATOM 687 C CA . PHE A 1 90 ? -4.074 -23.125 12.492 1 96.25 90 PHE A CA 1
ATOM 688 C C . PHE A 1 90 ? -2.68 -23.719 12.672 1 96.25 90 PHE A C 1
ATOM 690 O O . PHE A 1 90 ? -2.498 -24.938 12.633 1 96.25 90 PHE A O 1
ATOM 697 N N . VAL A 1 91 ? -1.675 -22.828 12.883 1 95.5 91 VAL A N 1
ATOM 698 C CA . VAL A 1 91 ? -0.29 -23.266 13.023 1 95.5 91 VAL A CA 1
ATOM 699 C C . VAL A 1 91 ? -0.158 -24.172 14.242 1 95.5 91 VAL A C 1
ATOM 701 O O . VAL A 1 91 ? 0.623 -25.125 14.234 1 95.5 91 VAL A O 1
ATOM 704 N N . ASP A 1 92 ? -1.012 -23.922 15.227 1 96.69 92 ASP A N 1
ATOM 705 C CA . ASP A 1 92 ? -1.019 -24.719 16.453 1 96.69 92 ASP A CA 1
ATOM 706 C C . ASP A 1 92 ? -1.725 -26.047 16.234 1 96.69 92 ASP A C 1
ATOM 708 O O . ASP A 1 92 ? -1.731 -26.906 17.109 1 96.69 92 ASP A O 1
ATOM 712 N N . GLY A 1 93 ? -2.377 -26.188 15.117 1 95.06 93 GLY A N 1
ATOM 713 C CA . GLY A 1 93 ? -3.006 -27.453 14.781 1 95.06 93 GLY A CA 1
ATOM 714 C C . GLY A 1 93 ? -4.418 -27.578 15.32 1 95.06 93 GLY A C 1
ATOM 715 O O . GLY A 1 93 ? -5.008 -28.672 15.281 1 95.06 93 GLY A O 1
ATOM 716 N N . LYS A 1 94 ? -5.039 -26.5 15.812 1 95.88 94 LYS A N 1
ATOM 717 C CA . LYS A 1 94 ? -6.395 -26.531 16.359 1 95.88 94 LYS A CA 1
ATOM 718 C C . LYS A 1 94 ? -7.426 -26.672 15.242 1 95.88 94 LYS A C 1
ATOM 720 O O . LYS A 1 94 ? -8.555 -27.109 15.484 1 95.88 94 LYS A O 1
ATOM 725 N N . VAL A 1 95 ? -7.133 -26.219 14.086 1 94.75 95 VAL A N 1
ATOM 726 C CA . VAL A 1 95 ? -7.934 -26.344 12.867 1 94.75 95 VAL A CA 1
ATOM 727 C C . VAL A 1 95 ? -7.055 -26.812 11.719 1 94.75 95 VAL A C 1
ATOM 729 O O . VAL A 1 95 ? -5.875 -26.469 11.641 1 94.75 95 VAL A O 1
ATOM 732 N N . THR A 1 96 ? -7.656 -27.625 10.82 1 95.94 96 THR A N 1
ATOM 733 C CA . THR A 1 96 ? -6.859 -28.156 9.719 1 95.94 96 THR A CA 1
ATOM 734 C C . THR A 1 96 ? -7.367 -27.625 8.383 1 95.94 96 THR A C 1
ATOM 736 O O . THR A 1 96 ? -8.547 -27.266 8.258 1 95.94 96 THR A O 1
ATOM 739 N N . SER A 1 97 ? -6.508 -27.625 7.465 1 96.56 97 SER A N 1
ATOM 740 C CA . SER A 1 97 ? -6.879 -27.219 6.117 1 96.56 97 SER A CA 1
ATOM 741 C C . SER A 1 97 ? -7.977 -28.109 5.547 1 96.56 97 SER A C 1
ATOM 743 O O . SER A 1 97 ? -8.867 -27.641 4.84 1 96.56 97 SER A O 1
ATOM 745 N N . GLN A 1 98 ? -7.906 -29.375 5.828 1 97.5 98 GLN A N 1
ATOM 746 C CA . GLN A 1 98 ? -8.898 -30.312 5.328 1 97.5 98 GLN A CA 1
ATOM 747 C C . GLN A 1 98 ? -10.289 -30 5.863 1 97.5 98 GLN A C 1
ATOM 749 O O . GLN A 1 98 ? -11.258 -29.969 5.109 1 97.5 98 GLN A O 1
ATOM 754 N N . GLN A 1 99 ? -10.375 -29.703 7.129 1 97.44 99 GLN A N 1
ATOM 755 C CA . GLN A 1 99 ? -11.648 -29.344 7.742 1 97.44 99 GLN A CA 1
ATOM 756 C C . GLN A 1 99 ? -12.242 -28.094 7.09 1 97.44 99 GLN A C 1
ATOM 758 O O . GLN A 1 99 ? -13.438 -28.047 6.789 1 97.44 99 GLN A O 1
ATOM 763 N N . LEU A 1 100 ? -11.438 -27.172 6.895 1 97.75 100 LEU A N 1
ATOM 764 C CA . LEU A 1 100 ? -11.867 -25.906 6.297 1 97.75 100 LEU A CA 1
ATOM 765 C C . LEU A 1 100 ? -12.312 -26.109 4.855 1 97.75 100 LEU A C 1
ATOM 767 O O . LEU A 1 100 ? -13.367 -25.625 4.449 1 97.75 100 LEU A O 1
ATOM 771 N N . MET A 1 101 ? -11.531 -26.875 4.102 1 98.44 101 MET A N 1
ATOM 772 C CA . MET A 1 101 ? -11.859 -27.141 2.703 1 98.44 101 MET A CA 1
ATOM 773 C C . MET A 1 101 ? -13.141 -27.953 2.588 1 98.44 101 MET A C 1
ATOM 775 O O . MET A 1 101 ? -13.953 -27.719 1.688 1 98.44 101 MET A O 1
ATOM 779 N N . ASP A 1 102 ? -13.312 -28.875 3.504 1 98.56 102 ASP A N 1
ATOM 780 C CA . ASP A 1 102 ? -14.539 -29.672 3.504 1 98.56 102 ASP A CA 1
ATOM 781 C C . ASP A 1 102 ? -15.766 -28.781 3.703 1 98.56 102 ASP A C 1
ATOM 783 O O . ASP A 1 102 ? -16.797 -29 3.055 1 98.56 102 ASP A O 1
ATOM 787 N N . SER A 1 103 ? -15.633 -27.844 4.566 1 98.31 103 SER A N 1
ATOM 788 C CA . SER A 1 103 ? -16.719 -26.906 4.789 1 98.31 103 SER A CA 1
ATOM 789 C C . SER A 1 103 ? -17.031 -26.109 3.529 1 98.31 103 SER A C 1
ATOM 791 O O . SER A 1 103 ? -18.203 -25.906 3.186 1 98.31 103 SER A O 1
ATOM 793 N N . ILE A 1 104 ? -16.047 -25.656 2.844 1 98.75 104 ILE A N 1
ATOM 794 C CA . ILE A 1 104 ? -16.188 -24.875 1.619 1 98.75 104 ILE A CA 1
ATOM 795 C C . ILE A 1 104 ? -16.844 -25.734 0.539 1 98.75 104 ILE A C 1
ATOM 797 O O . ILE A 1 104 ? -17.781 -25.297 -0.128 1 98.75 104 ILE A O 1
ATOM 801 N N . LYS A 1 105 ? -16.406 -26.953 0.407 1 98.81 105 LYS A N 1
ATOM 802 C CA . LYS A 1 105 ? -16.938 -27.859 -0.605 1 98.81 105 LYS A CA 1
ATOM 803 C C . LYS A 1 105 ? -18.406 -28.141 -0.368 1 98.81 105 LYS A C 1
ATOM 805 O O . LYS A 1 105 ? -19.203 -28.125 -1.308 1 98.81 105 LYS A O 1
ATOM 810 N N . ALA A 1 106 ? -18.719 -28.391 0.872 1 98.75 106 ALA A N 1
ATOM 811 C CA . ALA A 1 106 ? -20.109 -28.672 1.217 1 98.75 106 ALA A CA 1
ATOM 812 C C . ALA A 1 106 ? -21.016 -27.484 0.906 1 98.75 106 ALA A C 1
ATOM 814 O O . ALA A 1 106 ? -22.078 -27.641 0.309 1 98.75 106 ALA A O 1
ATOM 815 N N . ALA A 1 107 ? -20.594 -26.359 1.302 1 98.75 107 ALA A N 1
ATOM 816 C CA . ALA A 1 107 ? -21.344 -25.141 1.032 1 98.75 107 ALA A CA 1
ATOM 817 C C . ALA A 1 107 ? -21.484 -24.906 -0.469 1 98.75 107 ALA A C 1
ATOM 819 O O . ALA A 1 107 ? -22.578 -24.594 -0.951 1 98.75 107 ALA A O 1
ATOM 820 N N . HIS A 1 108 ? -20.391 -25.062 -1.185 1 98.75 108 HIS A N 1
ATOM 821 C CA . HIS A 1 108 ? -20.406 -24.875 -2.631 1 98.75 108 HIS A CA 1
ATOM 822 C C . HIS A 1 108 ? -21.406 -25.797 -3.301 1 98.75 108 HIS A C 1
ATOM 824 O O . HIS A 1 108 ? -22.188 -25.375 -4.164 1 98.75 108 HIS A O 1
ATOM 830 N N . GLN A 1 109 ? -21.375 -27 -2.863 1 98.56 109 GLN A N 1
ATOM 831 C CA . GLN A 1 109 ? -22.281 -27.984 -3.453 1 98.56 109 GLN A CA 1
ATOM 832 C C . GLN A 1 109 ? -23.734 -27.594 -3.236 1 98.56 109 GLN A C 1
ATOM 834 O O . GLN A 1 109 ? -24.547 -27.656 -4.164 1 98.56 109 GLN A O 1
ATOM 839 N N . ARG A 1 110 ? -24.109 -27.203 -2.082 1 98.56 110 ARG A N 1
ATOM 840 C CA . ARG A 1 110 ? -25.469 -26.797 -1.777 1 98.56 110 ARG A CA 1
ATOM 841 C C . ARG A 1 110 ? -25.875 -25.594 -2.621 1 98.56 110 ARG A C 1
ATOM 843 O O . ARG A 1 110 ? -26.953 -25.578 -3.211 1 98.56 110 ARG A O 1
ATOM 850 N N . LEU A 1 111 ? -25 -24.625 -2.711 1 98.62 111 LEU A N 1
ATOM 851 C CA . LEU A 1 111 ? -25.266 -23.422 -3.49 1 98.62 111 LEU A CA 1
ATOM 852 C C . LEU A 1 111 ? -25.391 -23.75 -4.977 1 98.62 111 LEU A C 1
ATOM 854 O O . LEU A 1 111 ? -26.266 -23.234 -5.668 1 98.62 111 LEU A O 1
ATOM 858 N N . TYR A 1 112 ? -24.422 -24.547 -5.383 1 97.81 112 TYR A N 1
ATOM 859 C CA . TYR A 1 112 ? -24.406 -24.953 -6.785 1 97.81 112 TYR A CA 1
ATOM 860 C C . TYR A 1 112 ? -25.719 -25.656 -7.164 1 97.81 112 TYR A C 1
ATOM 862 O O . TYR A 1 112 ? -26.297 -25.359 -8.211 1 97.81 112 TYR A O 1
ATOM 870 N N . ASP A 1 113 ? -26.203 -26.516 -6.301 1 97.12 113 ASP A N 1
ATOM 871 C CA . ASP A 1 113 ? -27.422 -27.281 -6.547 1 97.12 113 ASP A CA 1
ATOM 872 C C . ASP A 1 113 ? -28.656 -26.375 -6.508 1 97.12 113 ASP A C 1
ATOM 874 O O . ASP A 1 113 ? -29.672 -26.656 -7.164 1 97.12 113 ASP A O 1
ATOM 878 N N . GLN A 1 114 ? -28.562 -25.266 -5.844 1 95.94 114 GLN A N 1
ATOM 879 C CA . GLN A 1 114 ? -29.734 -24.422 -5.594 1 95.94 114 GLN A CA 1
ATOM 880 C C . GLN A 1 114 ? -29.734 -23.203 -6.52 1 95.94 114 GLN A C 1
ATOM 882 O O . GLN A 1 114 ? -30.547 -22.297 -6.344 1 95.94 114 GLN A O 1
ATOM 887 N N . SER A 1 115 ? -28.844 -23.188 -7.469 1 97 115 SER A N 1
ATOM 888 C CA . SER A 1 115 ? -28.766 -21.984 -8.281 1 97 115 SER A CA 1
ATOM 889 C C . SER A 1 115 ? -28.438 -22.312 -9.734 1 97 115 SER A C 1
ATOM 891 O O . SER A 1 115 ? -28.109 -23.469 -10.055 1 97 115 SER A O 1
ATOM 893 N N . ASP A 1 116 ? -28.625 -21.406 -10.594 1 96.44 116 ASP A N 1
ATOM 894 C CA . ASP A 1 116 ? -28.312 -21.531 -12.016 1 96.44 116 ASP A CA 1
ATOM 895 C C . ASP A 1 116 ? -26.969 -20.875 -12.344 1 96.44 116 ASP A C 1
ATOM 897 O O . ASP A 1 116 ? -26.375 -21.156 -13.391 1 96.44 116 ASP A O 1
ATOM 901 N N . PHE A 1 117 ? -26.5 -20.031 -11.469 1 97.31 117 PHE A N 1
ATOM 902 C CA . PHE A 1 117 ? -25.156 -19.484 -11.547 1 97.31 117 PHE A CA 1
ATOM 903 C C . PHE A 1 117 ? -24.641 -19.125 -10.156 1 97.31 117 PHE A C 1
ATOM 905 O O . PHE A 1 117 ? -25.328 -18.453 -9.383 1 97.31 117 PHE A O 1
ATOM 912 N N . LEU A 1 118 ? -23.469 -19.547 -9.836 1 98.31 118 LEU A N 1
ATOM 913 C CA . LEU A 1 118 ? -22.844 -19.312 -8.539 1 98.31 118 LEU A CA 1
ATOM 914 C C . LEU A 1 118 ? -21.609 -18.453 -8.688 1 98.31 118 LEU A C 1
ATOM 916 O O . LEU A 1 118 ? -20.656 -18.828 -9.383 1 98.31 118 LEU A O 1
ATOM 920 N N . ILE A 1 119 ? -21.641 -17.312 -8.062 1 98.19 119 ILE A N 1
ATOM 921 C CA . ILE A 1 119 ? -20.5 -16.406 -8.008 1 98.19 119 ILE A CA 1
ATOM 922 C C . ILE A 1 119 ? -19.703 -16.641 -6.723 1 98.19 119 ILE A C 1
ATOM 924 O O . ILE A 1 119 ? -20.234 -16.469 -5.625 1 98.19 119 ILE A O 1
ATOM 928 N N . CYS A 1 120 ? -18.5 -17.031 -6.852 1 98.69 120 CYS A N 1
ATOM 929 C CA . CYS A 1 120 ? -17.578 -17.125 -5.723 1 98.69 120 CYS A CA 1
ATOM 930 C C . CYS A 1 120 ? -16.609 -15.945 -5.711 1 98.69 120 CYS A C 1
ATOM 932 O O . CYS A 1 120 ? -15.914 -15.703 -6.699 1 98.69 120 CYS A O 1
ATOM 934 N N . GLU A 1 121 ? -16.594 -15.219 -4.656 1 98.44 121 GLU A N 1
ATOM 935 C CA . GLU A 1 121 ? -15.695 -14.078 -4.543 1 98.44 121 GLU A CA 1
ATOM 936 C C . GLU A 1 121 ? -14.5 -14.406 -3.65 1 98.44 121 GLU A C 1
ATOM 938 O O . GLU A 1 121 ? -14.672 -14.789 -2.492 1 98.44 121 GLU A O 1
ATOM 943 N N . GLY A 1 122 ? -13.328 -14.234 -4.184 1 98.12 122 GLY A N 1
ATOM 944 C CA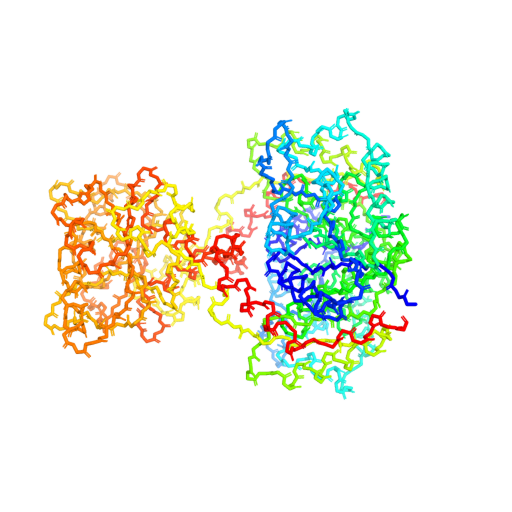 . GLY A 1 122 ? -12.109 -14.484 -3.43 1 98.12 122 GLY A CA 1
ATOM 945 C C . GLY A 1 122 ? -11.82 -13.422 -2.387 1 98.12 122 GLY A C 1
ATOM 946 O O . GLY A 1 122 ? -12.547 -12.43 -2.285 1 98.12 122 GLY A O 1
ATOM 947 N N . THR A 1 123 ? -10.75 -13.648 -1.615 1 96.69 123 THR A N 1
ATOM 948 C CA . THR A 1 123 ? -10.328 -12.734 -0.56 1 96.69 123 THR A CA 1
ATOM 949 C C . THR A 1 123 ? -8.969 -12.109 -0.89 1 96.69 123 THR A C 1
ATOM 951 O O . THR A 1 123 ? -8.016 -12.828 -1.201 1 96.69 123 THR A O 1
ATOM 954 N N . GLY A 1 124 ? -8.906 -10.766 -0.809 1 96.25 124 GLY A N 1
ATOM 955 C CA . GLY A 1 124 ? -7.641 -10.094 -1.053 1 96.25 124 GLY A CA 1
ATOM 956 C C . GLY A 1 124 ? -7.031 -10.438 -2.398 1 96.25 124 GLY A C 1
ATOM 957 O O . GLY A 1 124 ? -7.703 -10.359 -3.43 1 96.25 124 GLY A O 1
ATOM 958 N N . HIS A 1 125 ? -5.723 -10.719 -2.422 1 97.94 125 HIS A N 1
ATOM 959 C CA . HIS A 1 125 ? -5.047 -11.227 -3.611 1 97.94 125 HIS A CA 1
ATOM 960 C C . HIS A 1 125 ? -5.129 -12.742 -3.686 1 97.94 125 HIS A C 1
ATOM 962 O O . HIS A 1 125 ? -5.59 -13.391 -2.744 1 97.94 125 HIS A O 1
ATOM 968 N N . THR A 1 126 ? -4.66 -13.328 -4.73 1 98.31 126 THR A N 1
ATOM 969 C CA . THR A 1 126 ? -4.867 -14.742 -4.996 1 98.31 126 THR A CA 1
ATOM 970 C C . THR A 1 126 ? -4.188 -15.602 -3.934 1 98.31 126 THR A C 1
ATOM 972 O O . THR A 1 126 ? -4.637 -16.719 -3.646 1 98.31 126 THR A O 1
ATOM 975 N N . GLY A 1 127 ? -3.189 -15.047 -3.283 1 97.88 127 GLY A N 1
ATOM 976 C CA . GLY A 1 127 ? -2.396 -15.812 -2.334 1 97.88 127 GLY A CA 1
ATOM 977 C C . GLY A 1 127 ? -2.943 -15.758 -0.919 1 97.88 127 GLY A C 1
ATOM 978 O O . GLY A 1 127 ? -2.447 -16.453 -0.03 1 97.88 127 GLY A O 1
ATOM 979 N N . VAL A 1 128 ? -3.969 -14.938 -0.665 1 97.75 128 VAL A N 1
ATOM 980 C CA . VAL A 1 128 ? -4.516 -14.812 0.682 1 97.75 128 VAL A CA 1
ATOM 981 C C . VAL A 1 128 ? -5.066 -16.156 1.143 1 97.75 128 VAL A C 1
ATOM 983 O O . VAL A 1 128 ? -5.812 -16.812 0.413 1 97.75 128 VAL A O 1
ATOM 986 N N . GLY A 1 129 ? -4.711 -16.625 2.361 1 97 129 GLY A N 1
ATOM 987 C CA . GLY A 1 129 ? -5.105 -17.906 2.912 1 97 129 GLY A CA 1
ATOM 988 C C . GLY A 1 129 ? -4.031 -18.969 2.773 1 97 129 GLY A C 1
ATOM 989 O O . GLY A 1 129 ? -4.199 -20.094 3.242 1 97 129 GLY A O 1
ATOM 990 N N . SER A 1 130 ? -2.893 -18.625 2.168 1 97.44 130 SER A N 1
ATOM 991 C CA . SER A 1 130 ? -1.814 -19.578 1.948 1 97.44 130 SER A CA 1
ATOM 992 C C . SER A 1 130 ? -1.296 -20.141 3.27 1 97.44 130 SER A C 1
ATOM 994 O O . SER A 1 130 ? -0.914 -21.312 3.346 1 97.44 130 SER A O 1
ATOM 996 N N . ILE A 1 131 ? -1.292 -19.312 4.23 1 96.69 131 ILE A N 1
ATOM 997 C CA . ILE A 1 131 ? -0.78 -19.75 5.523 1 96.69 131 ILE A CA 1
ATOM 998 C C . ILE A 1 131 ? -1.611 -20.922 6.035 1 96.69 131 ILE A C 1
ATOM 1000 O O . ILE A 1 131 ? -1.099 -21.797 6.738 1 96.69 131 ILE A O 1
ATOM 1004 N N . CYS A 1 132 ? -2.842 -21.047 5.621 1 96.19 132 CYS A N 1
ATOM 1005 C CA . CYS A 1 132 ? -3.738 -22.125 6.031 1 96.19 132 CYS A CA 1
ATOM 1006 C C . CYS A 1 132 ? -3.908 -23.156 4.918 1 96.19 132 CYS A C 1
ATOM 1008 O O . CYS A 1 132 ? -4.777 -24.016 4.992 1 96.19 132 CYS A O 1
ATOM 1010 N N . GLU A 1 133 ? -3.191 -23 3.836 1 95.69 133 GLU A N 1
ATOM 1011 C CA . GLU A 1 133 ? -3.285 -23.875 2.666 1 95.69 133 GLU A CA 1
ATOM 1012 C C . GLU A 1 133 ? -4.684 -23.828 2.061 1 95.69 133 GLU A C 1
ATOM 1014 O O . GLU A 1 133 ? -5.242 -24.875 1.703 1 95.69 133 GLU A O 1
ATOM 1019 N N . LEU A 1 134 ? -5.168 -22.641 2.07 1 97.31 134 LEU A N 1
ATOM 1020 C CA . LEU A 1 134 ? -6.527 -22.391 1.604 1 97.31 134 LEU A CA 1
ATOM 1021 C C . LEU A 1 134 ? -6.594 -21.109 0.782 1 97.31 134 LEU A C 1
ATOM 1023 O O . LEU A 1 134 ? -7.527 -20.312 0.934 1 97.31 134 LEU A O 1
ATOM 1027 N N . ASN A 1 135 ? -5.52 -20.812 0.016 1 97.88 135 ASN A N 1
ATOM 1028 C CA . ASN A 1 135 ? -5.559 -19.578 -0.769 1 97.88 135 ASN A CA 1
ATOM 1029 C C . ASN A 1 135 ? -6.574 -19.672 -1.903 1 97.88 135 ASN A C 1
ATOM 1031 O O . ASN A 1 135 ? -7.152 -20.734 -2.145 1 97.88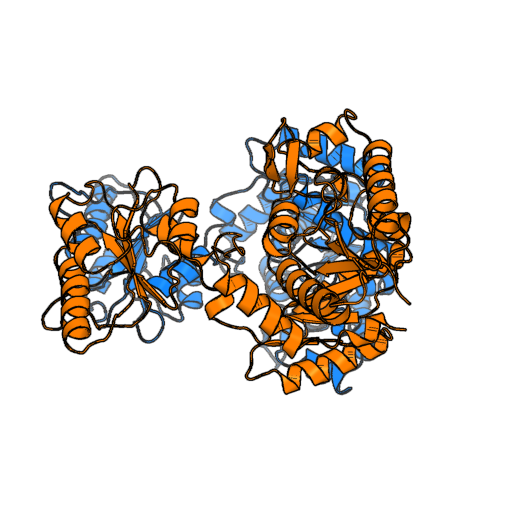 135 ASN A O 1
ATOM 1035 N N . ASN A 1 136 ? -6.859 -18.625 -2.59 1 98.62 136 ASN A N 1
ATOM 1036 C CA . ASN A 1 136 ? -7.926 -18.547 -3.578 1 98.62 136 ASN A CA 1
ATOM 1037 C C . ASN A 1 136 ? -7.719 -19.547 -4.715 1 98.62 136 ASN A C 1
ATOM 1039 O O . ASN A 1 136 ? -8.68 -20.078 -5.262 1 98.62 136 ASN A O 1
ATOM 1043 N N . ALA A 1 137 ? -6.453 -19.75 -5.145 1 98.62 137 ALA A N 1
ATOM 1044 C CA . ALA A 1 137 ? -6.164 -20.703 -6.227 1 98.62 137 ALA A CA 1
ATOM 1045 C C . ALA A 1 137 ? -6.438 -22.141 -5.789 1 98.62 137 ALA A C 1
ATOM 1047 O O . ALA A 1 137 ? -6.977 -22.938 -6.562 1 98.62 137 ALA A O 1
ATOM 1048 N N . GLN A 1 138 ? -6.082 -22.453 -4.59 1 98.5 138 GLN A N 1
ATOM 1049 C CA . GLN A 1 138 ? -6.336 -23.781 -4.051 1 98.5 138 GLN A CA 1
ATOM 1050 C C . GLN A 1 138 ? -7.836 -24.062 -3.949 1 98.5 138 GLN A C 1
ATOM 1052 O O . GLN A 1 138 ? -8.297 -25.141 -4.312 1 98.5 138 GLN A O 1
ATOM 1057 N N . VAL A 1 139 ? -8.547 -23.062 -3.447 1 98.69 139 VAL A N 1
ATOM 1058 C CA . VAL A 1 139 ? -10 -23.188 -3.346 1 98.69 139 VAL A CA 1
ATOM 1059 C C . VAL A 1 139 ? -10.602 -23.375 -4.734 1 98.69 139 VAL A C 1
ATOM 1061 O O . VAL A 1 139 ? -11.445 -24.25 -4.938 1 98.69 139 VAL A O 1
ATOM 1064 N N . ALA A 1 140 ? -10.18 -22.594 -5.68 1 98.69 140 ALA A N 1
ATOM 1065 C CA . ALA A 1 140 ? -10.672 -22.703 -7.051 1 98.69 140 ALA A CA 1
ATOM 1066 C C . ALA A 1 140 ? -10.422 -24.094 -7.625 1 98.69 140 ALA A C 1
ATOM 1068 O O . ALA A 1 140 ? -11.289 -24.672 -8.266 1 98.69 140 ALA A O 1
ATOM 1069 N N . ALA A 1 141 ? -9.219 -24.578 -7.41 1 98.62 141 ALA A N 1
ATOM 1070 C CA . ALA A 1 141 ? -8.836 -25.891 -7.922 1 98.62 141 ALA A CA 1
ATOM 1071 C C . ALA A 1 141 ? -9.734 -26.984 -7.34 1 98.62 141 ALA A C 1
ATOM 1073 O O . ALA A 1 141 ? -10.234 -27.828 -8.07 1 98.62 141 ALA A O 1
ATOM 1074 N N . GLU A 1 142 ? -9.938 -26.938 -6.055 1 98.38 142 GLU A N 1
ATOM 1075 C CA . GLU A 1 142 ? -10.742 -27.938 -5.363 1 98.38 142 GLU A CA 1
ATOM 1076 C C . GLU A 1 142 ? -12.195 -27.906 -5.828 1 98.38 142 GLU A C 1
ATOM 1078 O O . GLU A 1 142 ? -12.844 -28.953 -5.922 1 98.38 142 GLU A O 1
ATOM 1083 N N . LEU A 1 143 ? -12.672 -26.75 -6.148 1 98.31 143 LEU A N 1
ATOM 1084 C CA . LEU A 1 143 ? -14.062 -26.578 -6.535 1 98.31 143 LEU A CA 1
ATOM 1085 C C . LEU A 1 143 ? -14.219 -26.641 -8.055 1 98.31 143 LEU A C 1
ATOM 1087 O O . LEU A 1 143 ? -15.336 -26.578 -8.57 1 98.31 143 LEU A O 1
ATOM 1091 N N . LYS A 1 144 ? -13.102 -26.688 -8.789 1 97.69 144 LYS A N 1
ATOM 1092 C CA . LYS A 1 144 ? -13.07 -26.734 -10.25 1 97.69 144 LYS A CA 1
ATOM 1093 C C . LYS A 1 144 ? -13.68 -25.469 -10.859 1 97.69 144 LYS A C 1
ATOM 1095 O O . LYS A 1 144 ? -14.508 -25.547 -11.766 1 97.69 144 LYS A O 1
ATOM 1100 N N . LEU A 1 145 ? -13.297 -24.391 -10.281 1 97.94 145 LEU A N 1
ATOM 1101 C CA . LEU A 1 145 ? -13.742 -23.094 -10.766 1 97.94 145 LEU A CA 1
ATOM 1102 C C . LEU A 1 145 ? -12.758 -22.516 -11.766 1 97.94 145 LEU A C 1
ATOM 1104 O O . LEU A 1 145 ? -11.539 -22.625 -11.586 1 97.94 145 LEU A O 1
ATOM 1108 N N . ASP A 1 146 ? -13.25 -21.875 -12.836 1 97.25 146 ASP A N 1
ATOM 1109 C CA . ASP A 1 146 ? -12.461 -20.891 -13.57 1 97.25 146 ASP A CA 1
ATOM 1110 C C . ASP A 1 146 ? -12.461 -19.531 -12.852 1 97.25 146 ASP A C 1
ATOM 1112 O O . ASP A 1 146 ? -13.258 -19.328 -11.93 1 97.25 146 ASP A O 1
ATOM 1116 N N . ALA A 1 147 ? -11.531 -18.688 -13.289 1 97.88 147 ALA A N 1
ATOM 1117 C CA . ALA A 1 147 ? -11.43 -17.422 -12.562 1 97.88 147 ALA A CA 1
ATOM 1118 C C . ALA A 1 147 ? -11.398 -16.234 -13.523 1 97.88 147 ALA A C 1
ATOM 1120 O O . ALA A 1 147 ? -11 -16.375 -14.68 1 97.88 147 ALA A O 1
ATOM 1121 N N . VAL A 1 148 ? -11.867 -15.156 -13.086 1 98.06 148 VAL A N 1
ATOM 1122 C CA . VAL A 1 148 ? -11.586 -13.836 -13.648 1 98.06 148 VAL A CA 1
ATOM 1123 C C . VAL A 1 148 ? -10.836 -12.984 -12.625 1 98.06 148 VAL A C 1
ATOM 1125 O O . VAL A 1 148 ? -11.062 -13.117 -11.422 1 98.06 148 VAL A O 1
ATOM 1128 N N . CYS A 1 149 ? -9.953 -12.156 -13.07 1 98.62 149 CYS A N 1
ATOM 1129 C CA . CYS A 1 149 ? -9.133 -11.406 -12.133 1 98.62 149 CYS A CA 1
ATOM 1130 C C . CYS A 1 149 ? -9.227 -9.906 -12.406 1 98.62 149 CYS A C 1
ATOM 1132 O O . CYS A 1 149 ? -9.023 -9.469 -13.547 1 98.62 149 CYS A O 1
ATOM 1134 N N . VAL A 1 150 ? -9.555 -9.188 -11.375 1 98.62 150 VAL A N 1
ATOM 1135 C CA . VAL A 1 150 ? -9.578 -7.73 -11.445 1 98.62 150 VAL A CA 1
ATOM 1136 C C . VAL A 1 150 ? -8.203 -7.172 -11.094 1 98.62 150 VAL A C 1
ATOM 1138 O O . VAL A 1 150 ? -7.609 -7.562 -10.086 1 98.62 150 VAL A O 1
ATOM 1141 N N . ALA A 1 151 ? -7.652 -6.367 -11.906 1 98.56 151 ALA A N 1
ATOM 1142 C CA . ALA A 1 151 ? -6.41 -5.645 -11.664 1 98.56 151 ALA A CA 1
ATOM 1143 C C . ALA A 1 151 ? -6.633 -4.133 -11.727 1 98.56 151 ALA A C 1
ATOM 1145 O O . ALA A 1 151 ? -7.621 -3.67 -12.297 1 98.56 151 ALA A O 1
ATOM 1146 N N . LEU A 1 152 ? -5.75 -3.4 -11.055 1 97.31 152 LEU A N 1
ATOM 1147 C CA . LEU A 1 152 ? -5.863 -1.947 -11.086 1 97.31 152 LEU A CA 1
ATOM 1148 C C . LEU A 1 152 ? -5.473 -1.399 -12.453 1 97.31 152 LEU A C 1
ATOM 1150 O O . LEU A 1 152 ? -4.676 -2.01 -13.164 1 97.31 152 LEU A O 1
ATOM 1154 N N . GLY A 1 153 ? -6.027 -0.23 -12.609 1 95.69 153 GLY A N 1
ATOM 1155 C CA . GLY A 1 153 ? -5.668 0.459 -13.844 1 95.69 153 GLY A CA 1
ATOM 1156 C C . GLY A 1 153 ? -4.207 0.857 -13.898 1 95.69 153 GLY A C 1
ATOM 1157 O O . GLY A 1 153 ? -3.607 1.195 -12.875 1 95.69 153 GLY A O 1
ATOM 1158 N N . GLY A 1 154 ? -3.605 0.669 -15.039 1 94.12 154 GLY A N 1
ATOM 1159 C CA . GLY A 1 154 ? -2.197 0.881 -15.32 1 94.12 154 GLY A CA 1
ATOM 1160 C C . GLY A 1 154 ? -1.628 -0.132 -16.297 1 94.12 154 GLY A C 1
ATOM 1161 O O . GLY A 1 154 ? -2.371 -0.922 -16.891 1 94.12 154 GLY A O 1
ATOM 1162 N N . LEU A 1 155 ? -0.296 -0.088 -16.391 1 95.44 155 LEU A N 1
ATOM 1163 C CA . LEU A 1 155 ? 0.306 -1.001 -17.359 1 95.44 155 LEU A CA 1
ATOM 1164 C C . LEU A 1 155 ? 1.389 -1.85 -16.703 1 95.44 155 LEU A C 1
ATOM 1166 O O . LEU A 1 155 ? 1.13 -2.98 -16.281 1 95.44 155 LEU A O 1
ATOM 1170 N N . GLY A 1 156 ? 2.512 -1.279 -16.406 1 95 156 GLY A N 1
ATOM 1171 C CA . GLY A 1 156 ? 3.641 -2.062 -15.93 1 95 156 GLY A CA 1
ATOM 1172 C C . GLY A 1 156 ? 3.395 -2.711 -14.586 1 95 156 GLY A C 1
ATOM 1173 O O . GLY A 1 156 ? 3.344 -3.939 -14.477 1 95 156 GLY A O 1
ATOM 1174 N N . SER A 1 157 ? 3.205 -1.877 -13.555 1 95.5 157 SER A N 1
ATOM 1175 C CA . SER A 1 157 ? 3.021 -2.385 -12.203 1 95.5 157 SER A CA 1
ATOM 1176 C C . SER A 1 157 ? 1.763 -3.24 -12.102 1 95.5 157 SER A C 1
ATOM 1178 O O . SER A 1 157 ? 1.763 -4.273 -11.43 1 95.5 157 SER A O 1
ATOM 1180 N N . SER A 1 158 ? 0.754 -2.797 -12.781 1 97.56 158 SER A N 1
ATOM 1181 C CA . SER A 1 158 ? -0.5 -3.541 -12.797 1 97.56 158 SER A CA 1
ATOM 1182 C C . SER A 1 158 ? -0.308 -4.938 -13.383 1 97.56 158 SER A C 1
ATOM 1184 O O . SER A 1 158 ? -0.722 -5.93 -12.781 1 97.56 158 SER A O 1
ATOM 1186 N N . PHE A 1 159 ? 0.359 -5.027 -14.477 1 98.31 159 PHE A N 1
ATOM 1187 C CA . PHE A 1 159 ? 0.574 -6.301 -15.156 1 98.31 159 PHE A CA 1
ATOM 1188 C C . PHE A 1 159 ? 1.49 -7.203 -14.336 1 98.31 159 PHE A C 1
ATOM 1190 O O . PHE A 1 159 ? 1.278 -8.414 -14.273 1 98.31 159 PHE A O 1
ATOM 1197 N N . ASP A 1 160 ? 2.477 -6.617 -13.734 1 97.94 160 ASP A N 1
ATOM 1198 C CA . ASP A 1 160 ? 3.412 -7.391 -12.922 1 97.94 160 ASP A CA 1
ATOM 1199 C C . ASP A 1 160 ? 2.705 -8.031 -11.727 1 97.94 160 ASP A C 1
ATOM 1201 O O . ASP A 1 160 ? 2.986 -9.172 -11.375 1 97.94 160 ASP A O 1
ATOM 1205 N N . GLN A 1 161 ? 1.793 -7.305 -11.117 1 98.06 161 GLN A N 1
ATOM 1206 C CA . GLN A 1 161 ? 1.003 -7.863 -10.023 1 98.06 161 GLN A CA 1
ATOM 1207 C C . GLN A 1 161 ? 0.085 -8.977 -10.523 1 98.06 161 GLN A C 1
ATOM 1209 O O . GLN A 1 161 ? -0.065 -10.008 -9.867 1 98.06 161 GLN A O 1
ATOM 1214 N N . LEU A 1 162 ? -0.483 -8.734 -11.672 1 98.69 162 LEU A N 1
ATOM 1215 C CA . LEU A 1 162 ? -1.338 -9.75 -12.273 1 98.69 162 LEU A CA 1
ATOM 1216 C C . LEU A 1 162 ? -0.553 -11.023 -12.547 1 98.69 162 LEU A C 1
ATOM 1218 O O . LEU A 1 162 ? -1.065 -12.133 -12.352 1 98.69 162 LEU A O 1
ATOM 1222 N N . ALA A 1 163 ? 0.654 -10.883 -12.977 1 98.25 163 ALA A N 1
ATOM 1223 C CA . ALA A 1 163 ? 1.49 -12.031 -13.305 1 98.25 163 ALA A CA 1
ATOM 1224 C C . ALA A 1 163 ? 1.698 -12.922 -12.078 1 98.25 163 ALA A C 1
ATOM 1226 O O . ALA A 1 163 ? 1.653 -14.148 -12.18 1 98.25 163 ALA A O 1
ATOM 1227 N N . MET A 1 164 ? 1.902 -12.336 -10.93 1 98 164 MET A N 1
ATOM 1228 C CA . MET A 1 164 ? 2.049 -13.109 -9.703 1 98 164 MET A CA 1
ATOM 1229 C C . MET A 1 164 ? 0.786 -13.914 -9.406 1 98 164 MET A C 1
ATOM 1231 O O . MET A 1 164 ? 0.861 -15.094 -9.055 1 98 164 MET A O 1
ATOM 1235 N N . ASN A 1 165 ? -0.307 -13.234 -9.555 1 98.44 165 ASN A N 1
ATOM 1236 C CA . ASN A 1 165 ? -1.586 -13.898 -9.32 1 98.44 165 ASN A CA 1
ATOM 1237 C C . ASN A 1 165 ? -1.828 -15.023 -10.312 1 98.44 165 ASN A C 1
ATOM 1239 O O . ASN A 1 165 ? -2.25 -16.125 -9.93 1 98.44 165 ASN A O 1
ATOM 1243 N N . ARG A 1 166 ? -1.516 -14.789 -11.57 1 97.88 166 ARG A N 1
ATOM 1244 C CA . ARG A 1 166 ? -1.7 -15.781 -12.625 1 97.88 166 ARG A CA 1
ATOM 1245 C C . ARG A 1 166 ? -0.833 -17.016 -12.375 1 97.88 166 ARG A C 1
ATOM 1247 O O . ARG A 1 166 ? -1.265 -18.141 -12.609 1 97.88 166 ARG A O 1
ATOM 1254 N N . GLU A 1 167 ? 0.385 -16.781 -11.93 1 96.56 167 GLU A N 1
ATOM 1255 C CA . GLU A 1 167 ? 1.288 -17.906 -11.688 1 96.56 167 GLU A CA 1
ATOM 1256 C C . GLU A 1 167 ? 0.726 -18.844 -10.633 1 96.56 167 GLU A C 1
ATOM 1258 O O . GLU A 1 167 ? 0.873 -20.062 -10.742 1 96.56 167 GLU A O 1
ATOM 1263 N N . MET A 1 168 ? 0.14 -18.297 -9.656 1 97.06 168 MET A N 1
ATOM 1264 C CA . MET A 1 168 ? -0.468 -19.141 -8.625 1 97.06 168 MET A CA 1
ATOM 1265 C C . MET A 1 168 ? -1.619 -19.953 -9.195 1 97.06 168 MET A C 1
ATOM 1267 O O . MET A 1 168 ? -1.787 -21.125 -8.852 1 97.06 168 MET A O 1
ATOM 1271 N N . LEU A 1 169 ? -2.426 -19.328 -10.055 1 98.06 169 LEU A N 1
ATOM 1272 C CA . LEU A 1 169 ? -3.496 -20.062 -10.719 1 98.06 169 LEU A CA 1
ATOM 1273 C C . LEU A 1 169 ? -2.932 -21.188 -11.562 1 98.06 169 LEU A C 1
ATOM 1275 O O . LEU A 1 169 ? -3.434 -22.312 -11.508 1 98.06 169 LEU A O 1
ATOM 1279 N N . LYS A 1 170 ? -1.9 -20.906 -12.281 1 96.62 170 LYS A N 1
ATOM 1280 C CA . LYS A 1 170 ? -1.28 -21.891 -13.156 1 96.62 170 LYS A CA 1
ATOM 1281 C C . LYS A 1 170 ? -0.754 -23.094 -12.367 1 96.62 170 LYS A C 1
ATOM 1283 O O . LYS A 1 170 ? -0.94 -24.234 -12.766 1 96.62 170 LYS A O 1
ATOM 1288 N N . GLN A 1 171 ? -0.162 -22.797 -11.258 1 95.19 171 GLN A N 1
ATOM 1289 C CA . GLN A 1 171 ? 0.396 -23.844 -10.414 1 95.19 171 GLN A CA 1
ATOM 1290 C C . GLN A 1 171 ? -0.7 -24.766 -9.891 1 95.19 171 GLN A C 1
ATOM 1292 O O . GLN A 1 171 ? -0.444 -25.938 -9.602 1 95.19 171 GLN A O 1
ATOM 1297 N N . ASN A 1 172 ? -1.865 -24.25 -9.781 1 97.31 172 ASN A N 1
ATOM 1298 C CA . ASN A 1 172 ? -2.988 -25.031 -9.266 1 97.31 172 ASN A CA 1
ATOM 1299 C C . ASN A 1 172 ? -3.906 -25.5 -10.391 1 97.31 172 ASN A C 1
ATOM 1301 O O . ASN A 1 172 ? -5 -26.016 -10.133 1 97.31 172 ASN A O 1
ATOM 1305 N N . ASN A 1 173 ? -3.523 -25.234 -11.664 1 97.5 173 ASN A N 1
ATOM 1306 C CA . ASN A 1 173 ? -4.258 -25.641 -12.859 1 97.5 173 ASN A CA 1
ATOM 1307 C C . ASN A 1 173 ? -5.641 -25 -12.906 1 97.5 173 ASN A C 1
ATOM 1309 O O . ASN A 1 173 ? -6.633 -25.672 -13.211 1 97.5 173 ASN A O 1
ATOM 1313 N N . VAL A 1 174 ? -5.727 -23.797 -12.5 1 98.19 174 VAL A N 1
ATOM 1314 C CA . VAL A 1 174 ? -6.957 -23.016 -12.578 1 98.19 174 VAL A CA 1
ATOM 1315 C C . VAL A 1 174 ? -6.918 -22.109 -13.805 1 98.19 174 VAL A C 1
ATOM 1317 O O . VAL A 1 174 ? -5.949 -21.375 -14.016 1 98.19 174 VAL A O 1
ATOM 1320 N N . ARG A 1 175 ? -7.895 -22.172 -14.57 1 97.06 175 ARG A N 1
ATOM 1321 C CA . ARG A 1 175 ? -7.953 -21.406 -15.812 1 97.06 175 ARG A CA 1
ATOM 1322 C C . ARG A 1 175 ? -8.367 -19.953 -15.539 1 97.06 175 ARG A C 1
ATOM 1324 O O . ARG A 1 175 ? -9.367 -19.703 -14.859 1 97.06 175 ARG A O 1
ATOM 1331 N N . LEU A 1 176 ? -7.566 -19.016 -16 1 97.5 176 LEU A N 1
ATOM 1332 C CA . LEU A 1 176 ? -7.938 -17.609 -16.016 1 97.5 176 LEU A CA 1
ATOM 1333 C C . LEU A 1 176 ? -8.711 -17.266 -17.281 1 97.5 176 LEU A C 1
ATOM 1335 O O . LEU A 1 176 ? -8.133 -17.234 -18.375 1 97.5 176 LEU A O 1
ATOM 1339 N N . ARG A 1 177 ? -9.953 -16.906 -17.109 1 96.38 177 ARG A N 1
ATOM 1340 C CA . ARG A 1 177 ? -10.844 -16.75 -18.266 1 96.38 177 ARG A CA 1
ATOM 1341 C C . ARG A 1 177 ? -10.773 -15.328 -18.828 1 96.38 177 ARG A C 1
ATOM 1343 O O . ARG A 1 177 ? -11.133 -15.094 -19.984 1 96.38 177 ARG A O 1
ATOM 1350 N N . GLY A 1 178 ? -10.391 -14.438 -17.969 1 97.19 178 GLY A N 1
ATOM 1351 C CA . GLY A 1 178 ? -10.336 -13.047 -18.391 1 97.19 178 GLY A CA 1
ATOM 1352 C C . GLY A 1 178 ? -9.805 -12.117 -17.312 1 97.19 178 GLY A C 1
ATOM 1353 O O . GLY A 1 178 ? -9.688 -12.508 -16.156 1 97.19 178 GLY A O 1
ATOM 1354 N N . VAL A 1 179 ? -9.461 -10.922 -17.75 1 98.5 179 VAL A N 1
ATOM 1355 C CA . VAL A 1 179 ? -8.953 -9.883 -16.859 1 98.5 179 VAL A CA 1
ATOM 1356 C C . VAL A 1 179 ? -9.797 -8.617 -17 1 98.5 179 VAL A C 1
ATOM 1358 O O . VAL A 1 179 ? -10.219 -8.266 -18.109 1 98.5 179 VAL A O 1
ATOM 1361 N N . ILE A 1 180 ? -10.094 -8.008 -15.906 1 98.44 180 ILE A N 1
ATOM 1362 C CA . ILE A 1 180 ? -10.781 -6.715 -15.875 1 98.44 180 ILE A CA 1
ATOM 1363 C C . ILE A 1 180 ? -9.867 -5.668 -15.234 1 98.44 180 ILE A C 1
ATOM 1365 O O . ILE A 1 180 ? -9.297 -5.895 -14.172 1 98.44 180 ILE A O 1
ATOM 1369 N N . LEU A 1 181 ? -9.656 -4.57 -15.938 1 98.56 181 LEU A N 1
ATOM 1370 C CA . LEU A 1 181 ? -8.953 -3.434 -15.352 1 98.56 181 LEU A CA 1
ATOM 1371 C C . LEU A 1 181 ? -9.938 -2.471 -14.695 1 98.56 181 LEU A C 1
ATOM 1373 O O . LEU A 1 181 ? -10.938 -2.08 -15.305 1 98.56 181 LEU A O 1
ATOM 1377 N N . ASN A 1 182 ? -9.688 -2.207 -13.461 1 97.75 182 ASN A N 1
ATOM 1378 C CA . ASN A 1 182 ? -10.562 -1.319 -12.695 1 97.75 182 ASN A CA 1
ATOM 1379 C C . ASN A 1 182 ? -9.844 -0.031 -12.305 1 97.75 182 ASN A C 1
ATOM 1381 O O . ASN A 1 182 ? -8.609 0.011 -12.273 1 97.75 182 ASN A O 1
ATOM 1385 N N . LYS A 1 183 ? -10.625 1.05 -12.086 1 96.69 183 LYS A N 1
ATOM 1386 C CA . LYS A 1 183 ? -10.125 2.357 -11.672 1 96.69 183 LYS A CA 1
ATOM 1387 C C . LYS A 1 183 ? -9.117 2.912 -12.672 1 96.69 183 LYS A C 1
ATOM 1389 O O . LYS A 1 183 ? -8.055 3.402 -12.281 1 96.69 183 LYS A O 1
ATOM 1394 N N . VAL A 1 184 ? -9.438 2.752 -13.938 1 98 184 VAL A N 1
ATOM 1395 C CA . VAL A 1 184 ? -8.57 3.232 -15.008 1 98 184 VAL A CA 1
ATOM 1396 C C . VAL A 1 184 ? -8.742 4.738 -15.18 1 98 184 VAL A C 1
ATOM 1398 O O . VAL A 1 184 ? -9.875 5.242 -15.188 1 98 184 VAL A O 1
ATOM 1401 N N . ASN A 1 185 ? -7.621 5.453 -15.242 1 97.19 185 ASN A N 1
ATOM 1402 C CA . ASN A 1 185 ? -7.703 6.875 -15.57 1 97.19 185 ASN A CA 1
ATOM 1403 C C . ASN A 1 185 ? -8.469 7.109 -16.859 1 97.19 185 ASN A C 1
ATOM 1405 O O . ASN A 1 185 ? -8.047 6.664 -17.938 1 97.19 185 ASN A O 1
ATOM 1409 N N . PRO A 1 186 ? -9.531 7.871 -16.781 1 96.25 186 PRO A N 1
ATOM 1410 C CA . PRO A 1 186 ? -10.367 8.055 -17.969 1 96.25 186 PRO A CA 1
ATOM 1411 C C . PRO A 1 186 ? -9.586 8.633 -19.156 1 96.25 186 PRO A C 1
ATOM 1413 O O . PRO A 1 186 ? -9.859 8.281 -20.312 1 96.25 186 PRO A O 1
ATOM 1416 N N . THR A 1 187 ? -8.609 9.43 -18.922 1 97.06 187 THR A N 1
ATOM 1417 C CA . THR A 1 187 ? -7.855 10.094 -19.984 1 97.06 187 THR A CA 1
ATOM 1418 C C . THR A 1 187 ? -6.871 9.133 -20.641 1 97.06 187 THR A C 1
ATOM 1420 O O . THR A 1 187 ? -6.328 9.422 -21.703 1 97.06 187 THR A O 1
ATOM 1423 N N . LYS A 1 188 ? -6.699 7.949 -20.016 1 96.56 188 LYS A N 1
ATOM 1424 C CA . LYS A 1 188 ? -5.73 6.988 -20.547 1 96.56 188 LYS A CA 1
ATOM 1425 C C . LYS A 1 188 ? -6.414 5.688 -20.953 1 96.56 188 LYS A C 1
ATOM 1427 O O . LYS A 1 188 ? -5.746 4.68 -21.188 1 96.56 188 LYS A O 1
ATOM 1432 N N . MET A 1 189 ? -7.707 5.668 -21.031 1 96.88 189 MET A N 1
ATOM 1433 C CA . MET A 1 189 ? -8.508 4.457 -21.219 1 96.88 189 MET A CA 1
ATOM 1434 C C . MET A 1 189 ? -8.109 3.732 -22.5 1 96.88 189 MET A C 1
ATOM 1436 O O . MET A 1 189 ? -7.828 2.533 -22.469 1 96.88 189 MET A O 1
ATOM 1440 N N . ASP A 1 190 ? -8.016 4.449 -23.562 1 97.19 190 ASP A N 1
ATOM 1441 C CA . ASP A 1 190 ? -7.754 3.836 -24.859 1 97.19 190 ASP A CA 1
ATOM 1442 C C . ASP A 1 190 ? -6.352 3.232 -24.922 1 97.19 190 ASP A C 1
ATOM 1444 O O . ASP A 1 190 ? -6.172 2.102 -25.375 1 97.19 190 ASP A O 1
ATOM 1448 N N . MET A 1 191 ? -5.445 4.023 -24.422 1 97 191 MET A N 1
ATOM 1449 C CA . MET A 1 191 ? -4.059 3.566 -24.406 1 97 191 MET A CA 1
ATOM 1450 C C . MET A 1 191 ? -3.904 2.312 -23.562 1 97 191 MET A C 1
ATOM 1452 O O . MET A 1 191 ? -3.318 1.323 -24 1 97 191 MET A O 1
ATOM 1456 N N . ILE A 1 192 ? -4.473 2.301 -22.375 1 97.62 192 ILE A N 1
ATOM 1457 C CA . ILE A 1 192 ? -4.344 1.193 -21.438 1 97.62 192 ILE A CA 1
ATOM 1458 C C . ILE A 1 192 ? -5.031 -0.047 -22.016 1 97.62 192 ILE A C 1
ATOM 1460 O O . ILE A 1 192 ? -4.477 -1.147 -21.953 1 97.62 192 ILE A O 1
ATOM 1464 N N . LYS A 1 193 ? -6.191 0.148 -22.547 1 97.31 193 LYS A N 1
ATOM 1465 C CA . LYS A 1 193 ? -6.926 -0.964 -23.141 1 97.31 193 LYS A CA 1
ATOM 1466 C C . LYS A 1 193 ? -6.105 -1.637 -24.234 1 97.31 193 LYS A C 1
ATOM 1468 O O . LYS A 1 193 ? -5.988 -2.863 -24.266 1 97.31 193 LYS A O 1
ATOM 1473 N N . ASP A 1 194 ? -5.516 -0.874 -25.062 1 97.81 194 ASP A N 1
ATOM 1474 C CA . ASP A 1 194 ? -4.75 -1.395 -26.203 1 97.81 194 ASP A CA 1
ATOM 1475 C C . ASP A 1 194 ? -3.5 -2.133 -25.719 1 97.81 194 ASP A C 1
ATOM 1477 O O . ASP A 1 194 ? -3.324 -3.318 -26.016 1 97.81 194 ASP A O 1
ATOM 1481 N N . TYR A 1 195 ? -2.693 -1.442 -24.938 1 97.94 195 TYR A N 1
ATOM 1482 C CA . TYR A 1 195 ? -1.417 -2.008 -24.516 1 97.94 195 TYR A CA 1
ATOM 1483 C C . TYR A 1 195 ? -1.626 -3.23 -23.641 1 97.94 195 TYR A C 1
ATOM 1485 O O . TYR A 1 195 ? -0.91 -4.227 -23.766 1 97.94 195 TYR A O 1
ATOM 1493 N N . TYR A 1 196 ? -2.596 -3.121 -22.766 1 98.38 196 TYR A N 1
ATOM 1494 C CA . TYR A 1 196 ? -2.826 -4.23 -21.844 1 98.38 196 TYR A CA 1
ATOM 1495 C C . TYR A 1 196 ? -3.35 -5.453 -22.594 1 98.38 196 TYR A C 1
ATOM 1497 O O . TYR A 1 196 ? -2.922 -6.582 -22.328 1 98.38 196 TYR A O 1
ATOM 1505 N N . ALA A 1 197 ? -4.277 -5.25 -23.484 1 97.88 197 ALA A N 1
ATOM 1506 C CA . ALA A 1 197 ? -4.812 -6.352 -24.281 1 97.88 197 ALA A CA 1
ATOM 1507 C C . ALA A 1 197 ? -3.707 -7.047 -25.078 1 97.88 197 ALA A C 1
ATOM 1509 O O . ALA A 1 197 ? -3.666 -8.281 -25.141 1 97.88 197 ALA A O 1
ATOM 1510 N N . ARG A 1 198 ? -2.812 -6.32 -25.672 1 97.25 198 ARG A N 1
ATOM 1511 C CA . ARG A 1 198 ? -1.696 -6.887 -26.422 1 97.25 198 ARG A CA 1
ATOM 1512 C C . ARG A 1 198 ? -0.778 -7.695 -25.516 1 97.25 198 ARG A C 1
ATOM 1514 O O . ARG A 1 198 ? -0.318 -8.773 -25.891 1 97.25 198 ARG A O 1
ATOM 1521 N N . ALA A 1 199 ? -0.587 -7.133 -24.344 1 96.94 199 ALA A N 1
ATOM 1522 C CA . ALA A 1 199 ? 0.248 -7.855 -23.375 1 96.94 199 ALA A CA 1
ATOM 1523 C C . ALA A 1 199 ? -0.401 -9.172 -22.969 1 96.94 199 ALA A C 1
ATOM 1525 O O . ALA A 1 199 ? 0.282 -10.195 -22.844 1 96.94 199 ALA A O 1
ATOM 1526 N N . LEU A 1 200 ? -1.704 -9.18 -22.844 1 97.75 200 LEU A N 1
ATOM 1527 C CA . LEU A 1 200 ? -2.443 -10.359 -22.406 1 97.75 200 LEU A CA 1
ATOM 1528 C C . LEU A 1 200 ? -2.48 -11.422 -23.5 1 97.75 200 LEU A C 1
ATOM 1530 O O . LEU A 1 200 ? -2.654 -12.609 -23.203 1 97.75 200 LEU A O 1
ATOM 1534 N N . LYS A 1 201 ? -2.354 -11.047 -24.703 1 96.81 201 LYS A N 1
ATOM 1535 C CA . LYS A 1 201 ? -2.393 -11.977 -25.828 1 96.81 201 LYS A CA 1
ATOM 1536 C C . LYS A 1 201 ? -1.337 -13.07 -25.672 1 96.81 201 LYS A C 1
ATOM 1538 O O . LYS A 1 201 ? -1.561 -14.219 -26.062 1 96.81 201 LYS A O 1
ATOM 1543 N N . ARG A 1 202 ? -0.281 -12.68 -25.078 1 94.12 202 ARG A N 1
ATOM 1544 C CA . ARG A 1 202 ? 0.804 -13.641 -24.875 1 94.12 202 ARG A CA 1
ATOM 1545 C C . ARG A 1 202 ? 0.365 -14.781 -23.969 1 94.12 202 ARG A C 1
ATOM 1547 O O . ARG A 1 202 ? 0.97 -15.859 -23.984 1 94.12 202 ARG A O 1
ATOM 1554 N N . TRP A 1 203 ? -0.646 -14.523 -23.156 1 96.56 203 TRP A N 1
ATOM 1555 C CA . TRP A 1 203 ? -1.164 -15.523 -22.219 1 96.56 203 TRP A CA 1
ATOM 1556 C C . TRP A 1 203 ? -2.428 -16.172 -22.781 1 96.56 203 TRP A C 1
ATOM 1558 O O . TRP A 1 203 ? -2.984 -17.094 -22.156 1 96.56 203 TRP A O 1
ATOM 1568 N N . ASP A 1 204 ? -2.883 -15.719 -23.891 1 97.12 204 ASP A N 1
ATOM 1569 C CA . ASP A 1 204 ? -4.16 -16.141 -24.453 1 97.12 204 ASP A CA 1
ATOM 1570 C C . ASP A 1 204 ? -5.305 -15.891 -23.469 1 97.12 204 ASP A C 1
ATOM 1572 O O . ASP A 1 204 ? -6.129 -16.781 -23.234 1 97.12 204 ASP A O 1
ATOM 1576 N N . VAL A 1 205 ? -5.27 -14.828 -22.766 1 97.19 205 VAL A N 1
ATOM 1577 C CA . VAL A 1 205 ? -6.309 -14.383 -21.844 1 97.19 205 VAL A CA 1
ATOM 1578 C C . VAL A 1 205 ? -6.898 -13.062 -22.328 1 97.19 205 VAL A C 1
ATOM 1580 O O . VAL A 1 205 ? -6.164 -12.125 -22.641 1 97.19 205 VAL A O 1
ATOM 1583 N N . PRO A 1 206 ? -8.211 -12.93 -22.484 1 97.12 206 PRO A N 1
ATOM 1584 C CA . PRO A 1 206 ? -8.812 -11.695 -22.984 1 97.12 206 PRO A CA 1
ATOM 1585 C C . PRO A 1 206 ? -8.977 -10.633 -21.906 1 97.12 206 PRO A C 1
ATOM 1587 O O . PRO A 1 206 ? -9.133 -10.961 -20.719 1 97.12 206 PRO A O 1
ATOM 1590 N N . LEU A 1 207 ? -8.836 -9.422 -22.328 1 98.12 207 LEU A N 1
ATOM 1591 C CA . LEU A 1 207 ? -9.32 -8.305 -21.531 1 98.12 207 LEU A CA 1
ATOM 1592 C C . LEU A 1 207 ? -10.828 -8.141 -21.672 1 98.12 207 LEU A C 1
ATOM 1594 O O . LEU A 1 207 ? -11.312 -7.719 -22.719 1 98.12 207 LEU A O 1
ATOM 1598 N N . VAL A 1 208 ? -11.555 -8.43 -20.641 1 97.31 208 VAL A N 1
ATOM 1599 C CA . VAL A 1 208 ? -13 -8.531 -20.797 1 97.31 208 VAL A CA 1
ATOM 1600 C C . VAL A 1 208 ? -13.672 -7.297 -20.188 1 97.31 208 VAL A C 1
ATOM 1602 O O . VAL A 1 208 ? -14.906 -7.195 -20.188 1 97.31 208 VAL A O 1
ATOM 1605 N N . GLY A 1 209 ? -12.891 -6.395 -19.672 1 97.12 209 GLY A N 1
ATOM 1606 C CA . GLY A 1 209 ? -13.43 -5.148 -19.156 1 97.12 209 GLY A CA 1
ATOM 1607 C C . GLY A 1 209 ? -12.359 -4.121 -18.828 1 97.12 209 GLY A C 1
ATOM 1608 O O . GLY A 1 209 ? -11.227 -4.48 -18.516 1 97.12 209 GLY A O 1
ATOM 1609 N N . CYS A 1 210 ? -12.688 -2.922 -18.938 1 97.81 210 CYS A N 1
ATOM 1610 C CA . CYS A 1 210 ? -11.898 -1.756 -18.547 1 97.81 210 CYS A CA 1
ATOM 1611 C C . CYS A 1 210 ? -12.797 -0.682 -17.938 1 97.81 210 CYS A C 1
ATOM 1613 O O . CYS A 1 210 ? -13.508 0.019 -18.641 1 97.81 210 CYS A O 1
ATOM 1615 N N . ILE A 1 211 ? -12.727 -0.596 -16.641 1 97.88 211 ILE A N 1
ATOM 1616 C CA . ILE A 1 211 ? -13.664 0.234 -15.891 1 97.88 211 ILE A CA 1
ATOM 1617 C C . ILE A 1 211 ? -12.984 1.531 -15.461 1 97.88 211 ILE A C 1
ATOM 1619 O O . ILE A 1 211 ? -12.023 1.51 -14.688 1 97.88 211 ILE A O 1
ATOM 1623 N N . PRO A 1 212 ? -13.445 2.676 -15.945 1 97.62 212 PRO A N 1
ATOM 1624 C CA . PRO A 1 212 ? -12.828 3.941 -15.547 1 97.62 212 PRO A CA 1
ATOM 1625 C C . PRO A 1 212 ? -13.055 4.262 -14.07 1 97.62 212 PRO A C 1
ATOM 1627 O O . PRO A 1 212 ? -14.047 3.83 -13.484 1 97.62 212 PRO A O 1
ATOM 1630 N N . ASP A 1 213 ? -12.117 4.949 -13.523 1 95.38 213 ASP A N 1
ATOM 1631 C CA . ASP A 1 213 ? -12.266 5.441 -12.156 1 95.38 213 ASP A CA 1
ATOM 1632 C C . ASP A 1 213 ? -13.445 6.398 -12.039 1 95.38 213 ASP A C 1
ATOM 1634 O O . ASP A 1 213 ? -13.641 7.262 -12.898 1 95.38 213 ASP A O 1
ATOM 1638 N N . LEU A 1 214 ? -14.25 6.137 -11.07 1 90.56 214 LEU A N 1
ATOM 1639 C CA . LEU A 1 214 ? -15.391 7 -10.773 1 90.56 214 LEU A CA 1
ATOM 1640 C C . LEU A 1 214 ? -15.25 7.621 -9.383 1 90.56 214 LEU A C 1
ATOM 1642 O O . LEU A 1 214 ? -15.336 6.918 -8.375 1 90.56 214 LEU A O 1
ATOM 1646 N N . LYS A 1 215 ? -15.031 8.867 -9.25 1 82.06 215 LYS A N 1
ATOM 1647 C CA . LYS A 1 215 ? -14.719 9.609 -8.031 1 82.06 215 LYS A CA 1
ATOM 1648 C C . LYS A 1 215 ? -15.766 9.359 -6.953 1 82.06 215 LYS A C 1
ATOM 1650 O O . LYS A 1 215 ? -15.422 9.094 -5.797 1 82.06 215 LYS A O 1
ATOM 1655 N N . ASP A 1 216 ? -17.047 9.375 -7.277 1 81.31 216 ASP A N 1
ATOM 1656 C CA . ASP A 1 216 ? -18.141 9.258 -6.309 1 81.31 216 ASP A CA 1
ATOM 1657 C C . ASP A 1 216 ? -18.125 7.891 -5.629 1 81.31 216 ASP A C 1
ATOM 1659 O O . ASP A 1 216 ? -18.578 7.754 -4.488 1 81.31 216 ASP A O 1
ATOM 1663 N N . LEU A 1 217 ? -17.578 6.867 -6.305 1 86.69 217 LEU A N 1
ATOM 1664 C CA . LEU A 1 217 ? -17.547 5.52 -5.746 1 86.69 217 LEU A CA 1
ATOM 1665 C C . LEU A 1 217 ? -16.375 5.355 -4.785 1 86.69 217 LEU A C 1
ATOM 1667 O O . LEU A 1 217 ? -16.422 4.508 -3.891 1 86.69 217 LEU A O 1
ATOM 1671 N N . SER A 1 218 ? -15.422 6.219 -4.918 1 85.12 218 SER A N 1
ATOM 1672 C CA . SER A 1 218 ? -14.18 6.023 -4.18 1 85.12 218 SER A CA 1
ATOM 1673 C C . SER A 1 218 ? -14.109 6.941 -2.965 1 85.12 218 SER A C 1
ATOM 1675 O O . SER A 1 218 ? -13.242 6.77 -2.1 1 85.12 218 SER A O 1
ATOM 1677 N N . CYS A 1 219 ? -15.055 7.832 -2.785 1 90.44 219 CYS A N 1
ATOM 1678 C CA . CYS A 1 219 ? -14.977 8.828 -1.722 1 90.44 219 CYS A CA 1
ATOM 1679 C C . CYS A 1 219 ? -15.641 8.32 -0.447 1 90.44 219 CYS A C 1
ATOM 1681 O O . CYS A 1 219 ? -16.781 7.844 -0.48 1 90.44 219 CYS A O 1
ATOM 1683 N N . PRO A 1 220 ? -14.992 8.398 0.695 1 93.19 220 PRO A N 1
ATOM 1684 C CA . PRO A 1 220 ? -15.594 7.992 1.968 1 93.19 220 PRO A CA 1
ATOM 1685 C C . PRO A 1 220 ? -16.734 8.914 2.406 1 93.19 220 PRO A C 1
ATOM 1687 O O . PRO A 1 220 ? -16.75 10.094 2.043 1 93.19 220 PRO A O 1
ATOM 1690 N N . THR A 1 221 ? -17.656 8.359 3.158 1 94.62 221 THR A N 1
ATOM 1691 C CA . THR A 1 221 ? -18.75 9.125 3.738 1 94.62 221 THR A CA 1
ATOM 1692 C C . THR A 1 221 ? -18.391 9.625 5.133 1 94.62 221 THR A C 1
ATOM 1694 O O . THR A 1 221 ? -17.359 9.219 5.695 1 94.62 221 THR A O 1
ATOM 1697 N N . MET A 1 222 ? -19.25 10.492 5.672 1 96.81 222 MET A N 1
ATOM 1698 C CA . MET A 1 222 ? -19.062 10.922 7.051 1 96.81 222 MET A CA 1
ATOM 1699 C C . MET A 1 222 ? -19.141 9.742 8.008 1 96.81 222 MET A C 1
ATOM 1701 O O . MET A 1 222 ? -18.406 9.68 8.992 1 96.81 222 MET A O 1
ATOM 1705 N N . ALA A 1 223 ? -20.016 8.836 7.684 1 95.38 223 ALA A N 1
ATOM 1706 C CA . ALA A 1 223 ? -20.141 7.637 8.508 1 95.38 223 ALA A CA 1
ATOM 1707 C C . ALA A 1 223 ? -18.844 6.828 8.492 1 95.38 223 ALA A C 1
ATOM 1709 O O . ALA A 1 223 ? -18.453 6.25 9.508 1 95.38 223 ALA A O 1
ATOM 1710 N N . ASP A 1 224 ? -18.188 6.77 7.379 1 95.25 224 ASP A N 1
ATOM 1711 C CA . ASP A 1 224 ? -16.891 6.102 7.273 1 95.25 224 ASP A CA 1
ATOM 1712 C C . ASP A 1 224 ? -15.867 6.746 8.203 1 95.25 224 ASP A C 1
ATOM 1714 O O . ASP A 1 224 ? -15.172 6.051 8.945 1 95.25 224 ASP A O 1
ATOM 1718 N N . TYR A 1 225 ? -15.859 8.055 8.148 1 97.19 225 TYR A N 1
ATOM 1719 C CA . TYR A 1 225 ? -14.891 8.766 8.969 1 97.19 225 TYR A CA 1
ATOM 1720 C C . TYR A 1 225 ? -15.211 8.625 10.453 1 97.19 225 TYR A C 1
ATOM 1722 O O . TYR A 1 225 ? -14.312 8.508 11.289 1 97.19 225 TYR A O 1
ATOM 1730 N N . ALA A 1 226 ? -16.5 8.68 10.742 1 97.38 226 ALA A N 1
ATOM 1731 C CA . ALA A 1 226 ? -16.922 8.484 12.133 1 97.38 226 ALA A CA 1
ATOM 1732 C C . ALA A 1 226 ? -16.422 7.141 12.664 1 97.38 226 ALA A C 1
ATOM 1734 O O . ALA A 1 226 ? -15.898 7.062 13.773 1 97.38 226 ALA A O 1
ATOM 1735 N N . LYS A 1 227 ? -16.594 6.16 11.883 1 94.75 227 LYS A N 1
ATOM 1736 C CA . LYS A 1 227 ? -16.141 4.828 12.273 1 94.75 227 LYS A CA 1
ATOM 1737 C C . LYS A 1 227 ? -14.617 4.77 12.352 1 94.75 227 LYS A C 1
ATOM 1739 O O . LYS A 1 227 ? -14.062 4.254 13.328 1 94.75 227 LYS A O 1
ATOM 1744 N N . LEU A 1 228 ? -13.961 5.316 11.375 1 96.31 228 LEU A N 1
ATOM 1745 C CA . LEU A 1 228 ? -12.5 5.32 11.305 1 96.31 228 LEU A CA 1
ATOM 1746 C C . LEU A 1 228 ? -11.898 5.98 12.539 1 96.31 228 LEU A C 1
ATOM 1748 O O . LEU A 1 228 ? -10.898 5.5 13.078 1 96.31 228 LEU A O 1
ATOM 1752 N N . LEU A 1 229 ? -12.555 7.078 12.953 1 98 229 LEU A N 1
ATOM 1753 C CA . LEU A 1 229 ? -11.977 7.895 14.016 1 98 229 LEU A CA 1
ATOM 1754 C C . LEU A 1 229 ? -12.664 7.605 15.352 1 98 229 LEU A C 1
ATOM 1756 O O . LEU A 1 229 ? -12.461 8.32 16.328 1 98 229 LEU A O 1
ATOM 1760 N N . LYS A 1 230 ? -13.562 6.629 15.383 1 96.5 230 LYS A N 1
ATOM 1761 C CA . LYS A 1 230 ? -14.258 6.18 16.578 1 96.5 230 LYS A CA 1
ATOM 1762 C C . LYS A 1 230 ? -14.969 7.344 17.266 1 96.5 230 LYS A C 1
ATOM 1764 O O . LYS A 1 230 ? -14.797 7.566 18.469 1 96.5 230 LYS A O 1
ATOM 1769 N N . SER A 1 231 ? -15.695 8.016 16.469 1 97 231 SER A N 1
ATOM 1770 C CA . SER A 1 231 ? -16.438 9.18 16.938 1 97 231 SER A CA 1
ATOM 1771 C C . SER A 1 231 ? -17.891 9.148 16.469 1 97 231 SER A C 1
ATOM 1773 O O . SER A 1 231 ? -18.219 8.398 15.547 1 97 231 SER A O 1
ATOM 1775 N N . GLU A 1 232 ? -18.688 9.867 17.094 1 95.12 232 GLU A N 1
ATOM 1776 C CA . GLU A 1 232 ? -20.094 9.977 16.703 1 95.12 232 GLU A CA 1
ATOM 1777 C C . GLU A 1 232 ? -20.391 11.336 16.078 1 95.12 232 GLU A C 1
ATOM 1779 O O . GLU A 1 232 ? -19.688 12.312 16.328 1 95.12 232 GLU A O 1
ATOM 1784 N N . LEU A 1 233 ? -21.469 11.312 15.359 1 97.44 233 LEU A N 1
ATOM 1785 C CA . LEU A 1 233 ? -21.875 12.578 14.742 1 97.44 233 LEU A CA 1
ATOM 1786 C C . LEU A 1 233 ? -22.438 13.531 15.797 1 97.44 233 LEU A C 1
ATOM 1788 O O . LEU A 1 233 ? -23.312 13.172 16.578 1 97.44 233 LEU A O 1
ATOM 1792 N N . VAL A 1 234 ? -21.891 14.703 15.758 1 97.5 234 VAL A N 1
ATOM 1793 C CA . VAL A 1 234 ? -22.359 15.781 16.609 1 97.5 234 VAL A CA 1
ATOM 1794 C C . VAL A 1 234 ? -23.562 16.469 15.969 1 97.5 234 VAL A C 1
ATOM 1796 O O . VAL A 1 234 ? -24.422 17.016 16.672 1 97.5 234 VAL A O 1
ATOM 1799 N N . SER A 1 235 ? -23.609 16.469 14.711 1 97.94 235 SER A N 1
ATOM 1800 C CA . SER A 1 235 ? -24.672 17.094 13.93 1 97.94 235 SER A CA 1
ATOM 1801 C C . SER A 1 235 ? -24.844 16.406 12.578 1 97.94 235 SER A C 1
ATOM 1803 O O . SER A 1 235 ? -24.016 15.57 12.195 1 97.94 235 SER A O 1
ATOM 1805 N N . GLY A 1 236 ? -26 16.719 11.906 1 97.12 236 GLY A N 1
ATOM 1806 C CA . GLY A 1 236 ? -26.234 16.297 10.531 1 97.12 236 GLY A CA 1
ATOM 1807 C C . GLY A 1 236 ? -26.359 14.789 10.398 1 97.12 236 GLY A C 1
ATOM 1808 O O . GLY A 1 236 ? -25.797 14.188 9.477 1 97.12 236 GLY A O 1
ATOM 1809 N N . LYS A 1 237 ? -27.031 14.141 11.25 1 95.88 237 LYS A N 1
ATOM 1810 C CA . LYS A 1 237 ? -27.188 12.688 11.266 1 95.88 237 LYS A CA 1
ATOM 1811 C C . LYS A 1 237 ? -27.844 12.188 9.977 1 95.88 237 LYS A C 1
ATOM 1813 O O . LYS A 1 237 ? -27.484 11.133 9.461 1 95.88 237 LYS A O 1
ATOM 1818 N N . ASP A 1 238 ? -28.688 12.969 9.438 1 95 238 ASP A N 1
ATOM 1819 C CA . ASP A 1 238 ? -29.391 12.594 8.219 1 95 238 ASP A CA 1
ATOM 1820 C C . ASP A 1 238 ? -28.453 12.625 7.012 1 95 238 ASP A C 1
ATOM 1822 O O . ASP A 1 238 ? -28.781 12.094 5.949 1 95 238 ASP A O 1
ATOM 1826 N N . ALA A 1 239 ? -27.297 13.281 7.18 1 96.25 239 ALA A N 1
ATOM 1827 C CA . ALA A 1 239 ? -26.328 13.398 6.098 1 96.25 239 ALA A CA 1
ATOM 1828 C C . ALA A 1 239 ? -25.109 12.516 6.352 1 96.25 239 ALA A C 1
ATOM 1830 O O . ALA A 1 239 ? -24.016 12.797 5.852 1 96.25 239 ALA A O 1
ATOM 1831 N N . SER A 1 240 ? -25.312 11.461 7.121 1 95.5 240 SER A N 1
ATOM 1832 C CA . SER A 1 240 ? -24.203 10.594 7.508 1 95.5 240 SER A CA 1
ATOM 1833 C C . SER A 1 240 ? -23.562 9.922 6.293 1 95.5 240 SER A C 1
ATOM 1835 O O . SER A 1 240 ? -22.375 9.602 6.297 1 95.5 240 SER A O 1
ATOM 1837 N N . LEU A 1 241 ? -24.266 9.719 5.223 1 93.62 241 LEU A N 1
ATOM 1838 C CA . LEU A 1 241 ? -23.766 9.008 4.047 1 93.62 241 LEU A CA 1
ATOM 1839 C C . LEU A 1 241 ? -23.281 10 2.99 1 93.62 241 LEU A C 1
ATOM 1841 O O . LEU A 1 241 ? -22.969 9.602 1.863 1 93.62 241 LEU A O 1
ATOM 1845 N N . ARG A 1 242 ? -23.172 11.281 3.412 1 94.06 242 ARG A N 1
ATOM 1846 C CA . ARG A 1 242 ? -22.609 12.266 2.5 1 94.06 242 ARG A CA 1
ATOM 1847 C C . ARG A 1 242 ? -21.141 11.969 2.225 1 94.06 242 ARG A C 1
ATOM 1849 O O . ARG A 1 242 ? -20.391 11.617 3.137 1 94.06 242 ARG A O 1
ATOM 1856 N N . TYR A 1 243 ? -20.766 12.086 0.928 1 92.25 243 TYR A N 1
ATOM 1857 C CA . TYR A 1 243 ? -19.375 11.914 0.525 1 92.25 243 TYR A CA 1
ATOM 1858 C C . TYR A 1 243 ? -18.734 13.258 0.235 1 92.25 243 TYR A C 1
ATOM 1860 O O . TYR A 1 243 ? -19.422 14.258 0.038 1 92.25 243 TYR A O 1
ATOM 1868 N N . PHE A 1 244 ? -17.438 13.211 0.192 1 93.88 244 PHE A N 1
ATOM 1869 C CA . PHE A 1 244 ? -16.688 14.453 -0.004 1 93.88 244 PHE A CA 1
ATOM 1870 C C . PHE A 1 244 ? -15.656 14.289 -1.114 1 93.88 244 PHE A C 1
ATOM 1872 O O . PHE A 1 244 ? -14.875 13.336 -1.108 1 93.88 244 PHE A O 1
ATOM 1879 N N . SER A 1 245 ? -15.664 15.203 -2.041 1 90.31 245 SER A N 1
ATOM 1880 C CA . SER A 1 245 ? -14.766 15.125 -3.184 1 90.31 245 SER A CA 1
ATOM 1881 C C . SER A 1 245 ? -13.438 15.828 -2.889 1 90.31 245 SER A C 1
ATOM 1883 O O . SER A 1 245 ? -12.477 15.688 -3.643 1 90.31 245 SER A O 1
ATOM 1885 N N . SER A 1 246 ? -13.43 16.594 -1.809 1 93.31 246 SER A N 1
ATOM 1886 C CA . SER A 1 246 ? -12.195 17.266 -1.424 1 93.31 246 SER A CA 1
ATOM 1887 C C . SER A 1 246 ? -12.094 17.422 0.09 1 93.31 246 SER A C 1
ATOM 1889 O O . SER A 1 246 ? -13.109 17.359 0.791 1 93.31 246 SER A O 1
ATOM 1891 N N . THR A 1 247 ? -10.945 17.5 0.577 1 96.31 247 THR A N 1
ATOM 1892 C CA . THR A 1 247 ? -10.664 17.703 1.993 1 96.31 247 THR A CA 1
ATOM 1893 C C . THR A 1 247 ? -9.766 18.922 2.191 1 96.31 247 THR A C 1
ATOM 1895 O O . THR A 1 247 ? -8.805 19.109 1.443 1 96.31 247 THR A O 1
ATOM 1898 N N . ARG A 1 248 ? -10.133 19.734 3.117 1 95.88 248 ARG A N 1
ATOM 1899 C CA . ARG A 1 248 ? -9.352 20.922 3.455 1 95.88 248 ARG A CA 1
ATOM 1900 C C . ARG A 1 248 ? -8.938 20.906 4.922 1 95.88 248 ARG A C 1
ATOM 1902 O O . ARG A 1 248 ? -9.758 20.656 5.805 1 95.88 248 ARG A O 1
ATOM 1909 N N . LEU A 1 249 ? -7.695 21.031 5.102 1 95.88 249 LEU A N 1
ATOM 1910 C CA . LEU A 1 249 ? -7.16 21.297 6.434 1 95.88 249 LEU A CA 1
ATOM 1911 C C . LEU A 1 249 ? -7.059 22.797 6.695 1 95.88 249 LEU A C 1
ATOM 1913 O O . LEU A 1 249 ? -6.305 23.484 6.016 1 95.88 249 LEU A O 1
ATOM 1917 N N . ALA A 1 250 ? -7.773 23.281 7.633 1 93.06 250 ALA A N 1
ATOM 1918 C CA . ALA A 1 250 ? -7.848 24.734 7.848 1 93.06 250 ALA A CA 1
ATOM 1919 C C . ALA A 1 250 ? -6.734 25.203 8.781 1 93.06 250 ALA A C 1
ATOM 1921 O O . ALA A 1 250 ? -6.988 25.531 9.945 1 93.06 250 ALA A O 1
ATOM 1922 N N . LEU A 1 251 ? -5.617 25.406 8.25 1 89.56 251 LEU A N 1
ATOM 1923 C CA . LEU A 1 251 ? -4.453 25.859 9.008 1 89.56 251 LEU A CA 1
ATOM 1924 C C . LEU A 1 251 ? -4.391 27.391 9.031 1 89.56 251 LEU A C 1
ATOM 1926 O O . LEU A 1 251 ? -4.031 27.984 10.055 1 89.56 251 LEU A O 1
ATOM 1930 N N . ALA A 1 252 ? -4.797 27.969 7.938 1 87 252 ALA A N 1
ATOM 1931 C CA . ALA A 1 252 ? -4.66 29.406 7.754 1 87 252 ALA A CA 1
ATOM 1932 C C . ALA A 1 252 ? -5.746 30.172 8.516 1 87 252 ALA A C 1
ATOM 1934 O O . ALA A 1 252 ? -6.875 29.688 8.641 1 87 252 ALA A O 1
ATOM 1935 N N . PRO A 1 253 ? -5.41 31.312 8.961 1 85.19 253 PRO A N 1
ATOM 1936 C CA . PRO A 1 253 ? -6.477 32.156 9.508 1 85.19 253 PRO A CA 1
ATOM 1937 C C . PRO A 1 253 ? -7.469 32.625 8.445 1 85.19 253 PRO A C 1
ATOM 1939 O O . PRO A 1 253 ? -7.117 32.688 7.266 1 85.19 253 PRO A O 1
ATOM 1942 N N . VAL A 1 254 ? -8.742 32.781 8.844 1 89.38 254 VAL A N 1
ATOM 1943 C CA . VAL A 1 254 ? -9.758 33.344 7.961 1 89.38 254 VAL A CA 1
ATOM 1944 C C . VAL A 1 254 ? -9.891 34.844 8.227 1 89.38 254 VAL A C 1
ATOM 1946 O O . VAL A 1 254 ? -10.344 35.25 9.297 1 89.38 254 VAL A O 1
ATOM 1949 N N . ASP A 1 255 ? -9.43 35.625 7.34 1 84.94 255 ASP A N 1
ATOM 1950 C CA . ASP A 1 255 ? -9.492 37.094 7.43 1 84.94 255 ASP A CA 1
ATOM 1951 C C . ASP A 1 255 ? -9.688 37.719 6.051 1 84.94 255 ASP A C 1
ATOM 1953 O O . ASP A 1 255 ? -10.055 37.031 5.098 1 84.94 255 ASP A O 1
ATOM 1957 N N . ASP A 1 256 ? -9.602 39.062 6.051 1 82.69 256 ASP A N 1
ATOM 1958 C CA . ASP A 1 256 ? -9.883 39.781 4.812 1 82.69 256 ASP A CA 1
ATOM 1959 C C . ASP A 1 256 ? -8.93 39.375 3.701 1 82.69 256 ASP A C 1
ATOM 1961 O O . ASP A 1 256 ? -9.305 39.344 2.529 1 82.69 256 ASP A O 1
ATOM 1965 N N . ASN A 1 257 ? -7.816 38.906 4.043 1 78.94 257 ASN A N 1
ATOM 1966 C CA . ASN A 1 257 ? -6.785 38.531 3.076 1 78.94 257 ASN A CA 1
ATOM 1967 C C . ASN A 1 257 ? -6.855 37.062 2.711 1 78.94 257 ASN A C 1
ATOM 1969 O O . ASN A 1 257 ? -6.363 36.656 1.658 1 78.94 257 ASN A O 1
ATOM 1973 N N . ASN A 1 258 ? -7.449 36.344 3.609 1 80.94 258 ASN A N 1
ATOM 1974 C CA . ASN A 1 258 ? -7.566 34.906 3.422 1 80.94 258 ASN A CA 1
ATOM 1975 C C . ASN A 1 258 ? -9 34.406 3.617 1 80.94 258 ASN A C 1
ATOM 1977 O O . ASN A 1 258 ? -9.344 33.875 4.668 1 80.94 258 ASN A O 1
ATOM 1981 N N . ARG A 1 259 ? -9.742 34.625 2.527 1 86.19 259 ARG A N 1
ATOM 1982 C CA . ARG A 1 259 ? -11.148 34.25 2.621 1 86.19 259 ARG A CA 1
ATOM 1983 C C . ARG A 1 259 ? -11.312 32.75 2.523 1 86.19 259 ARG A C 1
ATOM 1985 O O . ARG A 1 259 ? -10.586 32.094 1.783 1 86.19 259 ARG A O 1
ATOM 1992 N N . PHE A 1 260 ? -12.164 32.312 3.215 1 92.81 260 PHE A N 1
ATOM 1993 C CA . PHE A 1 260 ? -12.484 30.891 3.176 1 92.81 260 PHE A CA 1
ATOM 1994 C C . PHE A 1 260 ? -13.453 30.578 2.041 1 92.81 260 PHE A C 1
ATOM 1996 O O . PHE A 1 260 ? -14.672 30.719 2.201 1 92.81 260 PHE A O 1
ATOM 2003 N N . LYS A 1 261 ? -12.992 30.141 0.988 1 93.06 261 LYS A N 1
ATOM 2004 C CA . LYS A 1 261 ? -13.781 29.969 -0.227 1 93.06 261 LYS A CA 1
ATOM 2005 C C . LYS A 1 261 ? -14.789 28.828 -0.068 1 93.06 261 LYS A C 1
ATOM 2007 O O . LYS A 1 261 ? -14.477 27.781 0.508 1 93.06 261 LYS A O 1
ATOM 2012 N N . ALA A 1 262 ? -15.969 29.047 -0.634 1 94.94 262 ALA A N 1
ATOM 2013 C CA . ALA A 1 262 ? -17 28 -0.664 1 94.94 262 ALA A CA 1
ATOM 2014 C C . ALA A 1 262 ? -16.672 26.953 -1.72 1 94.94 262 ALA A C 1
ATOM 2016 O O . ALA A 1 262 ? -16.516 27.266 -2.898 1 94.94 262 ALA A O 1
ATOM 2017 N N . ILE A 1 263 ? -16.531 25.766 -1.354 1 95.06 263 ILE A N 1
ATOM 2018 C CA . ILE A 1 263 ? -16.297 24.656 -2.262 1 95.06 263 ILE A CA 1
ATOM 2019 C C . ILE A 1 263 ? -17.312 23.547 -2.01 1 95.06 263 ILE A C 1
ATOM 2021 O O . ILE A 1 263 ? -17.453 23.047 -0.887 1 95.06 263 ILE A O 1
ATOM 2025 N N . PRO A 1 264 ? -18.094 23.141 -2.994 1 94.62 264 PRO A N 1
ATOM 2026 C CA . PRO A 1 264 ? -19.109 22.094 -2.811 1 94.62 264 PRO A CA 1
ATOM 2027 C C . PRO A 1 264 ? -18.5 20.75 -2.438 1 94.62 264 PRO A C 1
ATOM 2029 O O . PRO A 1 264 ? -17.391 20.422 -2.893 1 94.62 264 PRO A O 1
ATOM 2032 N N . ASN A 1 265 ? -19.172 19.953 -1.543 1 94.25 265 ASN A N 1
ATOM 2033 C CA . ASN A 1 265 ? -18.828 18.594 -1.141 1 94.25 265 ASN A CA 1
ATOM 2034 C C . ASN A 1 265 ? -17.438 18.531 -0.506 1 94.25 265 ASN A C 1
ATOM 2036 O O . ASN A 1 265 ? -16.672 17.609 -0.764 1 94.25 265 ASN A O 1
ATOM 2040 N N . GLN A 1 266 ? -17.094 19.578 0.267 1 96.62 266 GLN A N 1
ATOM 2041 C CA . GLN A 1 266 ? -15.781 19.641 0.891 1 96.62 266 GLN A CA 1
ATOM 2042 C C . GLN A 1 266 ? -15.852 19.219 2.359 1 96.62 266 GLN A C 1
ATOM 2044 O O . GLN A 1 266 ? -16.75 19.641 3.086 1 96.62 266 GLN A O 1
ATOM 2049 N N . LEU A 1 267 ? -14.961 18.359 2.775 1 97.81 267 LEU A N 1
ATOM 2050 C CA . LEU A 1 267 ? -14.719 18.047 4.184 1 97.81 267 LEU A CA 1
ATOM 2051 C C . LEU A 1 267 ? -13.672 18.984 4.773 1 97.81 267 LEU A C 1
ATOM 2053 O O . LEU A 1 267 ? -12.57 19.094 4.234 1 97.81 267 LEU A O 1
ATOM 2057 N N . VAL A 1 268 ? -14 19.656 5.828 1 98.06 268 VAL A N 1
ATOM 2058 C CA . VAL A 1 268 ? -13.047 20.562 6.465 1 98.06 268 VAL A CA 1
ATOM 2059 C C . VAL A 1 268 ? -12.617 20 7.816 1 98.06 268 VAL A C 1
ATOM 2061 O O . VAL A 1 268 ? -13.461 19.594 8.617 1 98.06 268 VAL A O 1
ATOM 2064 N N . ILE A 1 269 ? -11.336 19.922 8.047 1 97.81 269 ILE A N 1
ATOM 2065 C CA . ILE A 1 269 ? -10.75 19.547 9.328 1 97.81 269 ILE A CA 1
ATOM 2066 C C . ILE A 1 269 ? -10.219 20.797 10.039 1 97.81 269 ILE A C 1
ATOM 2068 O O . ILE A 1 269 ? -9.398 21.531 9.484 1 97.81 269 ILE A O 1
ATOM 2072 N N . THR A 1 270 ? -10.664 21.047 11.219 1 96.25 270 THR A N 1
ATOM 2073 C CA . THR A 1 270 ? -10.203 22.234 11.945 1 96.25 270 THR A CA 1
ATOM 2074 C C . THR A 1 270 ? -10.336 22.016 13.453 1 96.25 270 THR A C 1
ATOM 2076 O O . THR A 1 270 ? -10.844 20.984 13.898 1 96.25 270 THR A O 1
ATOM 2079 N N . HIS A 1 271 ? -9.766 22.938 14.195 1 94.75 271 HIS A N 1
ATOM 2080 C CA . HIS A 1 271 ? -9.867 22.922 15.656 1 94.75 271 HIS A CA 1
ATOM 2081 C C . HIS A 1 271 ? -11.211 23.484 16.109 1 94.75 271 HIS A C 1
ATOM 2083 O O . HIS A 1 271 ? -11.711 24.469 15.547 1 94.75 271 HIS A O 1
ATOM 2089 N N . SER A 1 272 ? -11.758 22.938 17.156 1 94.38 272 SER A N 1
ATOM 2090 C CA . SER A 1 272 ? -13.07 23.344 17.656 1 94.38 272 SER A CA 1
ATOM 2091 C C . SER A 1 272 ? -13.055 24.797 18.141 1 94.38 272 SER A C 1
ATOM 2093 O O . SER A 1 272 ? -14.102 25.438 18.234 1 94.38 272 SER A O 1
ATOM 2095 N N . GLY A 1 273 ? -11.898 25.281 18.391 1 90.31 273 GLY A N 1
ATOM 2096 C CA . GLY A 1 273 ? -11.773 26.656 18.859 1 90.31 273 GLY A CA 1
ATOM 2097 C C . GLY A 1 273 ? -11.633 27.656 17.719 1 90.31 273 GLY A C 1
ATOM 2098 O O . GLY A 1 273 ? -11.602 28.859 17.953 1 90.31 273 GLY A O 1
ATOM 2099 N N . ARG A 1 274 ? -11.578 27.172 16.531 1 91.69 274 ARG A N 1
ATOM 2100 C CA . ARG A 1 274 ? -11.422 28.062 15.383 1 91.69 274 ARG A CA 1
ATOM 2101 C C . ARG A 1 274 ? -12.773 28.609 14.922 1 91.69 274 ARG A C 1
ATOM 2103 O O . ARG A 1 274 ? -13.25 28.25 13.836 1 91.69 274 ARG A O 1
ATOM 2110 N N . LYS A 1 275 ? -13.266 29.547 15.602 1 92.44 275 LYS A N 1
ATOM 2111 C CA . LYS A 1 275 ? -14.57 30.141 15.328 1 92.44 275 LYS A CA 1
ATOM 2112 C C . LYS A 1 275 ? -14.586 30.828 13.961 1 92.44 275 LYS A C 1
ATOM 2114 O O . LYS A 1 275 ? -15.609 30.828 13.273 1 92.44 275 LYS A O 1
ATOM 2119 N N . ASP A 1 276 ? -13.492 31.422 13.656 1 92.5 276 ASP A N 1
ATOM 2120 C CA . ASP A 1 276 ? -13.406 32.094 12.359 1 92.5 276 ASP A CA 1
ATOM 2121 C C . ASP A 1 276 ? -13.68 31.125 11.219 1 92.5 276 ASP A C 1
ATOM 2123 O O . ASP A 1 276 ? -14.438 31.438 10.297 1 92.5 276 ASP A O 1
ATOM 2127 N N . VAL A 1 277 ? -13.148 29.922 11.25 1 94.44 277 VAL A N 1
ATOM 2128 C CA . VAL A 1 277 ? -13.305 28.922 10.211 1 94.44 277 VAL A CA 1
ATOM 2129 C C . VAL A 1 277 ? -14.727 28.359 10.242 1 94.44 277 VAL A C 1
ATOM 2131 O O . VAL A 1 277 ? -15.383 28.266 9.203 1 94.44 277 VAL A O 1
ATOM 2134 N N . ILE A 1 278 ? -15.188 28 11.445 1 96.44 278 ILE A N 1
ATOM 2135 C CA . ILE A 1 278 ? -16.5 27.391 11.617 1 96.44 278 ILE A CA 1
ATOM 2136 C C . ILE A 1 278 ? -17.594 28.344 11.148 1 96.44 278 ILE A C 1
ATOM 2138 O O . ILE A 1 278 ? -18.484 27.969 10.398 1 96.44 278 ILE A O 1
ATOM 2142 N N . ASP A 1 279 ? -17.453 29.578 11.508 1 96.19 279 ASP A N 1
ATOM 2143 C CA . ASP A 1 279 ? -18.406 30.594 11.094 1 96.19 279 ASP A CA 1
ATOM 2144 C C . ASP A 1 279 ? -18.375 30.797 9.578 1 96.19 279 ASP A C 1
ATOM 2146 O O . ASP A 1 279 ? -19.422 31.016 8.953 1 96.19 279 ASP A O 1
ATOM 2150 N N . ALA A 1 280 ? -17.234 30.766 9.039 1 96.12 280 ALA A N 1
ATOM 2151 C CA . ALA A 1 280 ? -17.109 30.922 7.59 1 96.12 280 ALA A CA 1
ATOM 2152 C C . ALA A 1 280 ? -17.812 29.781 6.852 1 96.12 280 ALA A C 1
ATOM 2154 O O . ALA A 1 280 ? -18.484 30.016 5.844 1 96.12 280 ALA A O 1
ATOM 2155 N N . ILE A 1 281 ? -17.719 28.531 7.293 1 96.44 281 ILE A N 1
ATOM 2156 C CA . ILE A 1 281 ? -18.344 27.359 6.68 1 96.44 281 ILE A CA 1
ATOM 2157 C C . ILE A 1 281 ? -19.859 27.516 6.738 1 96.44 281 ILE A C 1
ATOM 2159 O O . ILE A 1 281 ? -20.547 27.328 5.73 1 96.44 281 ILE A O 1
ATOM 2163 N N . ILE A 1 282 ? -20.328 27.906 7.926 1 96.56 282 ILE A N 1
ATOM 2164 C CA . ILE A 1 282 ? -21.75 28.078 8.133 1 96.56 282 ILE A CA 1
ATOM 2165 C C . ILE A 1 282 ? -22.266 29.234 7.273 1 96.56 282 ILE A C 1
ATOM 2167 O O . ILE A 1 282 ? -23.297 29.109 6.598 1 96.56 282 ILE A O 1
ATOM 2171 N N . GLY A 1 283 ? -21.531 30.297 7.348 1 95.94 283 GLY A N 1
ATOM 2172 C CA . GLY A 1 283 ? -21.891 31.438 6.531 1 95.94 283 GLY A CA 1
ATOM 2173 C C . GLY A 1 283 ? -21.969 31.125 5.051 1 95.94 283 GLY A C 1
ATOM 2174 O O . GLY A 1 283 ? -22.906 31.547 4.367 1 95.94 283 GLY A O 1
ATOM 2175 N N . ASN A 1 284 ? -20.969 30.453 4.492 1 96.44 284 ASN A N 1
ATOM 2176 C CA . ASN A 1 284 ? -20.969 30.016 3.098 1 96.44 284 ASN A CA 1
ATOM 2177 C C . ASN A 1 284 ? -22.188 29.172 2.766 1 96.44 284 ASN A C 1
ATOM 2179 O O . ASN A 1 284 ? -22.812 29.359 1.714 1 96.44 284 ASN A O 1
ATOM 2183 N N . GLN A 1 285 ? -22.594 28.219 3.654 1 96.06 285 GLN A N 1
ATOM 2184 C CA . GLN A 1 285 ? -23.766 27.359 3.453 1 96.06 285 GLN A CA 1
ATOM 2185 C C . GLN A 1 285 ? -25.047 28.188 3.434 1 96.06 285 GLN A C 1
ATOM 2187 O O . GLN A 1 285 ? -25.891 28 2.559 1 96.06 285 GLN A O 1
ATOM 2192 N N . GLU A 1 286 ? -25.156 29.125 4.363 1 95.25 286 GLU A N 1
ATOM 2193 C CA . GLU A 1 286 ? -26.344 29.969 4.441 1 95.25 286 GLU A CA 1
ATOM 2194 C C . GLU A 1 286 ? -26.484 30.828 3.193 1 95.25 286 GLU A C 1
ATOM 2196 O O . GLU A 1 286 ? -27.594 30.984 2.664 1 95.25 286 GLU A O 1
ATOM 2201 N N . ALA A 1 287 ? -25.359 31.344 2.756 1 95.06 287 ALA A N 1
ATOM 2202 C CA . ALA A 1 287 ? -25.359 32.156 1.532 1 95.06 287 ALA A CA 1
ATOM 2203 C C . ALA A 1 287 ? -25.797 31.297 0.333 1 95.06 287 ALA A C 1
ATOM 2205 O O . ALA A 1 287 ? -26.578 31.766 -0.506 1 95.06 287 ALA A O 1
ATOM 2206 N N . SER A 1 288 ? -25.375 30.125 0.21 1 94.31 288 SER A N 1
ATOM 2207 C CA . SER A 1 288 ? -25.688 29.234 -0.904 1 94.31 288 SER A CA 1
ATOM 2208 C C . SER A 1 288 ? -27.141 28.766 -0.837 1 94.31 288 SER A C 1
ATOM 2210 O O . SER A 1 288 ? -27.828 28.688 -1.864 1 94.31 288 SER A O 1
ATOM 2212 N N . THR A 1 289 ? -27.594 28.469 0.361 1 91 289 THR A N 1
ATOM 2213 C CA . THR A 1 289 ? -28.969 28.016 0.558 1 91 289 THR A CA 1
ATOM 2214 C C . THR A 1 289 ? -29.953 29.078 0.103 1 91 289 THR A C 1
ATOM 2216 O O . THR A 1 289 ? -31.016 28.75 -0.44 1 91 289 THR A O 1
ATOM 2219 N N . SER A 1 290 ? -29.656 30.266 0.308 1 90.56 290 SER A N 1
ATOM 2220 C CA . SER A 1 290 ? -30.5 31.359 -0.123 1 90.56 290 SER A CA 1
ATOM 2221 C C . SER A 1 290 ? -30.672 31.375 -1.639 1 90.56 290 SER A C 1
ATOM 2223 O O . SER A 1 290 ? -31.656 31.906 -2.156 1 90.56 290 SER A O 1
ATOM 2225 N N . HIS A 1 291 ? -29.797 30.797 -2.305 1 91 291 HIS A N 1
ATOM 2226 C CA . HIS A 1 291 ? -29.859 30.703 -3.76 1 91 291 HIS A CA 1
ATOM 2227 C C . HIS A 1 291 ? -30.328 29.328 -4.211 1 91 291 HIS A C 1
ATOM 2229 O O . HIS A 1 291 ? -30.172 28.969 -5.383 1 91 291 HIS A O 1
ATOM 2235 N N . GLY A 1 292 ? -30.734 28.516 -3.225 1 88.75 292 GLY A N 1
ATOM 2236 C CA . GLY A 1 292 ? -31.328 27.219 -3.539 1 88.75 292 GLY A CA 1
ATOM 2237 C C . GLY A 1 292 ? -30.297 26.125 -3.711 1 88.75 292 GLY A C 1
ATOM 2238 O O . GLY A 1 292 ? -30.594 25.062 -4.266 1 88.75 292 GLY A O 1
ATOM 2239 N N . GLU A 1 293 ? -29.094 26.391 -3.23 1 91.5 293 GLU A N 1
ATOM 2240 C CA . GLU A 1 293 ? -28.031 25.422 -3.393 1 91.5 293 GLU A CA 1
ATOM 2241 C C . GLU A 1 293 ? -27.516 24.938 -2.041 1 91.5 293 GLU A C 1
ATOM 2243 O O . GLU A 1 293 ? -27.531 25.672 -1.059 1 91.5 293 GLU A O 1
ATOM 2248 N N . ASN A 1 294 ? -27.203 23.703 -1.948 1 92.06 294 ASN A N 1
ATOM 2249 C CA . ASN A 1 294 ? -26.547 23.125 -0.785 1 92.06 294 ASN A CA 1
ATOM 2250 C C . ASN A 1 294 ? -25.078 22.797 -1.076 1 92.06 294 ASN A C 1
ATOM 2252 O O . ASN A 1 294 ? -24.781 22.031 -2.004 1 92.06 294 ASN A O 1
ATOM 2256 N N . LEU A 1 295 ? -24.172 23.297 -0.258 1 96 295 LEU A N 1
ATOM 2257 C CA . LEU A 1 295 ? -22.75 23.094 -0.478 1 96 295 LEU A CA 1
ATOM 2258 C C . LEU A 1 295 ? -22.344 21.672 -0.076 1 96 295 LEU A C 1
ATOM 2260 O O . LEU A 1 295 ? -21.281 21.188 -0.476 1 96 295 LEU A O 1
ATOM 2264 N N . ARG A 1 296 ? -23.172 21 0.718 1 95.25 296 ARG A N 1
ATOM 2265 C CA . ARG A 1 296 ? -22.938 19.625 1.158 1 95.25 296 ARG A CA 1
ATOM 2266 C C . ARG A 1 296 ? -21.594 19.484 1.857 1 95.25 296 ARG A C 1
ATOM 2268 O O . ARG A 1 296 ? -20.812 18.594 1.547 1 95.25 296 ARG A O 1
ATOM 2275 N N . SER A 1 297 ? -21.328 20.469 2.742 1 97.12 297 SER A N 1
ATOM 2276 C CA . SER A 1 297 ? -20.078 20.469 3.488 1 97.12 297 SER A CA 1
ATOM 2277 C C . SER A 1 297 ? -20.109 19.453 4.621 1 97.12 297 SER A C 1
ATOM 2279 O O . SER A 1 297 ? -21.172 18.969 4.996 1 97.12 297 SER A O 1
ATOM 2281 N N . GLY A 1 298 ? -18.953 19.062 5.066 1 98.06 298 GLY A N 1
ATOM 2282 C CA . GLY A 1 298 ? -18.766 18.281 6.277 1 98.06 298 GLY A CA 1
ATOM 2283 C C . GLY A 1 298 ? -17.641 18.797 7.148 1 98.06 298 GLY A C 1
ATOM 2284 O O . GLY A 1 298 ? -16.766 19.531 6.672 1 98.06 298 GLY A O 1
ATOM 2285 N N . LEU A 1 299 ? -17.719 18.438 8.422 1 98.31 299 LEU A N 1
ATOM 2286 C CA . LEU A 1 299 ? -16.781 19.047 9.359 1 98.31 299 LEU A CA 1
ATOM 2287 C C . LEU A 1 299 ? -16.234 18 10.32 1 98.31 299 LEU A C 1
ATOM 2289 O O . LEU A 1 299 ? -16.969 17.156 10.828 1 98.31 299 LEU A O 1
ATOM 2293 N N . ILE A 1 300 ? -14.93 17.969 10.508 1 98.44 300 ILE A N 1
ATOM 2294 C CA . ILE A 1 300 ? -14.258 17.234 11.578 1 98.44 300 ILE A CA 1
ATOM 2295 C C . ILE A 1 300 ? -13.57 18.219 12.516 1 98.44 300 ILE A C 1
ATOM 2297 O O . ILE A 1 300 ? -12.688 18.984 12.102 1 98.44 300 ILE A O 1
ATOM 2301 N N . LEU A 1 301 ? -13.977 18.203 13.719 1 97.75 301 LEU A N 1
ATOM 2302 C CA . LEU A 1 301 ? -13.414 19.094 14.734 1 97.75 301 LEU A CA 1
ATOM 2303 C C . LEU A 1 301 ? -12.477 18.328 15.664 1 97.75 301 LEU A C 1
ATOM 2305 O O . LEU A 1 301 ? -12.773 17.188 16.047 1 97.75 301 LEU A O 1
ATOM 2309 N N . THR A 1 302 ? -11.383 18.938 15.922 1 95.94 302 THR A N 1
ATOM 2310 C CA . THR A 1 302 ? -10.453 18.391 16.906 1 95.94 302 THR A CA 1
ATOM 2311 C C . THR A 1 302 ? -10.164 19.406 18 1 95.94 302 THR A C 1
ATOM 2313 O O . THR A 1 302 ? -10.602 20.547 17.922 1 95.94 302 THR A O 1
ATOM 2316 N N . GLY A 1 303 ? -9.461 18.984 19.031 1 93.12 303 GLY A N 1
ATOM 2317 C CA . GLY A 1 303 ? -9.172 19.812 20.203 1 93.12 303 GLY A CA 1
ATOM 2318 C C . GLY A 1 303 ? -9.711 19.234 21.5 1 93.12 303 GLY A C 1
ATOM 2319 O O . GLY A 1 303 ? -10.453 18.25 21.484 1 93.12 303 GLY A O 1
ATOM 2320 N N . TRP A 1 304 ? -9.344 19.891 22.547 1 92.38 304 TRP A N 1
ATOM 2321 C CA . TRP A 1 304 ? -9.664 19.328 23.859 1 92.38 304 TRP A CA 1
ATOM 2322 C C . TRP A 1 304 ? -11.078 19.719 24.281 1 92.38 304 TRP A C 1
ATOM 2324 O O . TRP A 1 304 ? -11.641 19.094 25.188 1 92.38 304 TRP A O 1
ATOM 2334 N N . ASN A 1 305 ? -11.68 20.781 23.672 1 92.44 305 ASN A N 1
ATOM 2335 C CA . ASN A 1 305 ? -13.023 21.234 24.016 1 92.44 305 ASN A CA 1
ATOM 2336 C C . ASN A 1 305 ? -14.047 20.781 22.984 1 92.44 305 ASN A C 1
ATOM 2338 O O . ASN A 1 305 ? -13.977 21.188 21.812 1 92.44 305 ASN A O 1
ATOM 2342 N N . PRO A 1 306 ? -14.984 20.047 23.344 1 94.81 306 PRO A N 1
ATOM 2343 C CA . PRO A 1 306 ? -16.016 19.641 22.391 1 94.81 306 PRO A CA 1
ATOM 2344 C C . PRO A 1 306 ? -16.875 20.812 21.922 1 94.81 306 PRO A C 1
ATOM 2346 O O . PRO A 1 306 ? -16.969 21.828 22.594 1 94.81 306 PRO A O 1
ATOM 2349 N N . PRO A 1 307 ? -17.453 20.609 20.75 1 95.62 307 PRO A N 1
ATOM 2350 C CA . PRO A 1 307 ? -18.359 21.672 20.312 1 95.62 307 PRO A CA 1
ATOM 2351 C C . PRO A 1 307 ? -19.547 21.859 21.266 1 95.62 307 PRO A C 1
ATOM 2353 O O . PRO A 1 307 ? -20.016 20.906 21.859 1 95.62 307 PRO A O 1
ATOM 2356 N N . SER A 1 308 ? -20.031 23.078 21.328 1 96.06 308 SER A N 1
ATOM 2357 C CA . SER A 1 308 ? -21.188 23.406 22.172 1 96.06 308 SER A CA 1
ATOM 2358 C C . SER A 1 308 ? -22.484 22.891 21.562 1 96.06 308 SER A C 1
ATOM 2360 O O . SER A 1 308 ? -22.531 22.625 20.359 1 96.06 308 SER A O 1
ATOM 2362 N N . ALA A 1 309 ? -23.469 22.797 22.406 1 96.62 309 ALA A N 1
ATOM 2363 C CA . ALA A 1 309 ? -24.781 22.406 21.906 1 96.62 309 ALA A CA 1
ATOM 2364 C C . ALA A 1 309 ? -25.312 23.422 20.906 1 96.62 309 ALA A C 1
ATOM 2366 O O . ALA A 1 309 ? -25.984 23.062 19.938 1 96.62 309 ALA A O 1
ATOM 2367 N N . GLU A 1 310 ? -25.016 24.641 21.172 1 96.88 310 GLU A N 1
ATOM 2368 C CA . GLU A 1 310 ? -25.422 25.703 20.266 1 96.88 310 GLU A CA 1
ATOM 2369 C C . GLU A 1 310 ? -24.812 25.531 18.891 1 96.88 310 GLU A C 1
ATOM 2371 O O . GLU A 1 310 ? -25.5 25.656 17.875 1 96.88 310 GLU A O 1
ATOM 2376 N N . LEU A 1 311 ? -23.562 25.297 18.906 1 97.06 311 LEU A N 1
ATOM 2377 C CA . LEU A 1 311 ? -22.891 25.062 17.625 1 97.06 311 LEU A CA 1
ATOM 2378 C C . LEU A 1 311 ? -23.5 23.859 16.906 1 97.06 311 LEU A C 1
ATOM 2380 O O . LEU A 1 311 ? -23.766 23.922 15.703 1 97.06 311 LEU A O 1
ATOM 2384 N N . ALA A 1 312 ? -23.719 22.75 17.594 1 97.44 312 ALA A N 1
ATOM 2385 C CA . ALA A 1 312 ? -24.312 21.547 17.016 1 97.44 312 ALA A CA 1
ATOM 2386 C C . ALA A 1 312 ? -25.656 21.859 16.375 1 97.44 312 ALA A C 1
ATOM 2388 O O . ALA A 1 312 ? -25.969 21.375 15.281 1 97.44 312 ALA A O 1
ATOM 2389 N N . GLN A 1 313 ? -26.391 22.672 17.047 1 97.38 313 GLN A N 1
ATOM 2390 C CA . GLN A 1 313 ? -27.703 23.047 16.531 1 97.38 313 GLN A CA 1
ATOM 2391 C C . GLN A 1 313 ? -27.578 23.859 15.258 1 97.38 313 GLN A C 1
ATOM 2393 O O . GLN A 1 313 ? -28.344 23.672 14.312 1 97.38 313 GLN A O 1
ATOM 2398 N N . ARG A 1 314 ? -26.672 24.781 15.258 1 96.69 314 ARG A N 1
ATOM 2399 C CA . ARG A 1 314 ? -26.453 25.594 14.07 1 96.69 314 ARG A CA 1
ATOM 2400 C C . ARG A 1 314 ? -26.062 24.734 12.875 1 96.69 314 ARG A C 1
ATOM 2402 O O . ARG A 1 314 ? -26.547 24.938 11.766 1 96.69 314 ARG A O 1
ATOM 2409 N N . LEU A 1 315 ? -25.188 23.766 13.086 1 97.62 315 LEU A N 1
ATOM 2410 C CA . LEU A 1 315 ? -24.734 22.859 12.039 1 97.62 315 LEU A CA 1
ATOM 2411 C C . LEU A 1 315 ? -25.891 21.984 11.562 1 97.62 315 LEU A C 1
ATOM 2413 O O . LEU A 1 315 ? -26.031 21.734 10.367 1 97.62 315 LEU A O 1
ATOM 2417 N N . ASP A 1 316 ? -26.734 21.578 12.453 1 96.81 316 ASP A N 1
ATOM 2418 C CA . ASP A 1 316 ? -27.891 20.766 12.109 1 96.81 316 ASP A CA 1
ATOM 2419 C C . ASP A 1 316 ? -28.859 21.531 11.219 1 96.81 316 ASP A C 1
ATOM 2421 O O . ASP A 1 316 ? -29.422 20.969 10.273 1 96.81 316 ASP A O 1
ATOM 2425 N N . ALA A 1 317 ? -29.031 22.734 11.594 1 95.31 317 ALA A N 1
ATOM 2426 C CA . ALA A 1 317 ? -29.953 23.578 10.828 1 95.31 317 ALA A CA 1
ATOM 2427 C C . ALA A 1 317 ? -29.562 23.625 9.359 1 95.31 317 ALA A C 1
ATOM 2429 O O . ALA A 1 317 ? -30.422 23.734 8.484 1 95.31 317 ALA A O 1
ATOM 2430 N N . ASP A 1 318 ? -28.328 23.516 9.086 1 94.5 318 ASP A N 1
ATOM 2431 C CA . ASP A 1 318 ? -27.828 23.578 7.715 1 94.5 318 ASP A CA 1
ATOM 2432 C C . ASP A 1 318 ? -27.469 22.188 7.195 1 94.5 318 ASP A C 1
ATOM 2434 O O . ASP A 1 318 ? -26.859 22.047 6.141 1 94.5 318 ASP A O 1
ATOM 2438 N N . ASN A 1 319 ? -27.766 21.188 7.977 1 95.38 319 ASN A N 1
ATOM 2439 C CA . ASN A 1 319 ? -27.531 19.781 7.633 1 95.38 319 ASN A CA 1
ATOM 2440 C C . ASN A 1 319 ? -26.062 19.516 7.352 1 95.38 319 ASN A C 1
ATOM 2442 O O . ASN A 1 319 ? -25.719 18.859 6.367 1 95.38 319 ASN A O 1
ATOM 2446 N N . ILE A 1 320 ? -25.188 20.094 8.141 1 97.88 320 ILE A N 1
ATOM 2447 C CA . ILE A 1 320 ? -23.75 19.875 8.023 1 97.88 320 ILE A CA 1
ATOM 2448 C C . ILE A 1 320 ? -23.312 18.766 8.984 1 97.88 320 ILE A C 1
ATOM 2450 O O . ILE A 1 320 ? -23.328 18.969 10.203 1 97.88 320 ILE A O 1
ATOM 2454 N N . PRO A 1 321 ? -23 17.594 8.461 1 98.38 321 PRO A N 1
ATOM 2455 C CA . PRO A 1 321 ? -22.5 16.562 9.367 1 98.38 321 PRO A CA 1
ATOM 2456 C C . PRO A 1 321 ? -21.141 16.906 9.969 1 98.38 321 PRO A C 1
ATOM 2458 O O . PRO A 1 321 ? -20.281 17.438 9.273 1 98.38 321 PRO A O 1
ATOM 2461 N N . CYS A 1 322 ? -21.016 16.656 11.258 1 98.62 322 CYS A N 1
ATOM 2462 C CA . CYS A 1 322 ? -19.812 17 12 1 98.62 322 CYS A CA 1
ATOM 2463 C C . CYS A 1 322 ? -19.453 15.891 12.992 1 98.62 322 CYS A C 1
ATOM 2465 O O . CYS A 1 322 ? -20.328 15.352 13.664 1 98.62 322 CYS A O 1
ATOM 2467 N N . ILE A 1 323 ? -18.203 15.555 13.008 1 98.5 323 ILE A N 1
ATOM 2468 C CA . ILE A 1 323 ? -17.734 14.695 14.086 1 98.5 323 ILE A CA 1
ATOM 2469 C C . ILE A 1 323 ? -16.656 15.43 14.891 1 98.5 323 ILE A C 1
ATOM 2471 O O . ILE A 1 323 ? -16.016 16.359 14.383 1 98.5 323 ILE A O 1
ATOM 2475 N N . TYR A 1 324 ? -16.562 15.062 16.141 1 98.31 324 TYR A N 1
ATOM 2476 C CA . TYR A 1 324 ? -15.547 15.586 17.047 1 98.31 324 TYR A CA 1
ATOM 2477 C C . TYR A 1 324 ? -14.578 14.492 17.484 1 98.31 324 TYR A C 1
ATOM 2479 O O . TYR A 1 324 ? -15 13.398 17.875 1 98.31 324 TYR A O 1
ATOM 2487 N N . VAL A 1 325 ? -13.312 14.781 17.312 1 98 325 VAL A N 1
ATOM 2488 C CA . VAL A 1 325 ? -12.273 13.828 17.688 1 98 325 VAL A CA 1
ATOM 2489 C C . VAL A 1 325 ? -11.359 14.445 18.734 1 98 325 VAL A C 1
ATOM 2491 O O . VAL A 1 325 ? -10.586 15.359 18.422 1 98 325 VAL A O 1
ATOM 2494 N N . SER A 1 326 ? -11.422 13.938 19.938 1 96.06 326 SER A N 1
ATOM 2495 C CA . SER A 1 326 ? -10.539 14.438 20.984 1 96.06 326 SER A CA 1
ATOM 2496 C C . SER A 1 326 ? -9.102 13.992 20.75 1 96.06 326 SER A C 1
ATOM 2498 O O . SER A 1 326 ? -8.859 12.922 20.188 1 96.06 326 SER A O 1
ATOM 2500 N N . PRO A 1 327 ? -8.125 14.766 21.234 1 93 327 PRO A N 1
ATOM 2501 C CA . PRO A 1 327 ? -6.715 14.438 21.016 1 93 327 PRO A CA 1
ATOM 2502 C C . PRO A 1 327 ? -6.312 13.109 21.656 1 93 327 PRO A C 1
ATOM 2504 O O . PRO A 1 327 ? -5.301 12.516 21.266 1 93 327 PRO A O 1
ATOM 2507 N N . ASP A 1 328 ? -7.023 12.68 22.625 1 93.44 328 ASP A N 1
ATOM 2508 C CA . ASP A 1 328 ? -6.742 11.383 23.219 1 93.44 328 ASP A CA 1
ATOM 2509 C C . ASP A 1 328 ? -6.988 10.242 22.234 1 93.44 328 ASP A C 1
ATOM 2511 O O . ASP A 1 328 ? -6.363 9.188 22.328 1 93.44 328 ASP A O 1
ATOM 2515 N N . LYS A 1 329 ? -7.984 10.5 21.328 1 95.62 329 LYS A N 1
ATOM 2516 C CA . LYS A 1 329 ? -8.273 9.516 20.281 1 95.62 329 LYS A CA 1
ATOM 2517 C C . LYS A 1 329 ? -7.281 9.633 19.125 1 95.62 329 LYS A C 1
ATOM 2519 O O . LYS A 1 329 ? -6.742 8.633 18.656 1 95.62 329 LYS A O 1
ATOM 2524 N N . ALA A 1 330 ? -7.062 10.836 18.688 1 96.38 330 ALA A N 1
ATOM 2525 C CA . ALA A 1 330 ? -6.137 11.125 17.594 1 96.38 330 ALA A CA 1
ATOM 2526 C C . ALA A 1 330 ? -5.844 12.617 17.516 1 96.38 330 ALA A C 1
ATOM 2528 O O . ALA A 1 330 ? -6.762 13.445 17.531 1 96.38 330 ALA A O 1
ATOM 2529 N N . ASP A 1 331 ? -4.598 12.891 17.406 1 94.88 331 ASP A N 1
ATOM 2530 C CA . ASP A 1 331 ? -4.25 14.289 17.172 1 94.88 331 ASP A CA 1
ATOM 2531 C C . ASP A 1 331 ? -4.5 14.688 15.719 1 94.88 331 ASP A C 1
ATOM 2533 O O . ASP A 1 331 ? -4.848 13.844 14.891 1 94.88 331 ASP A O 1
ATOM 2537 N N . SER A 1 332 ? -4.348 15.93 15.414 1 94.94 332 SER A N 1
ATOM 2538 C CA . SER A 1 332 ? -4.723 16.453 14.109 1 94.94 332 SER A CA 1
ATOM 2539 C C . SER A 1 332 ? -3.896 15.82 13 1 94.94 332 SER A C 1
ATOM 2541 O O . SER A 1 332 ? -4.398 15.594 11.891 1 94.94 332 SER A O 1
ATOM 2543 N N . TYR A 1 333 ? -2.623 15.602 13.273 1 96.75 333 TYR A N 1
ATOM 2544 C CA . TYR A 1 333 ? -1.796 14.93 12.281 1 96.75 333 TYR A CA 1
ATOM 2545 C C . TYR A 1 333 ? -2.309 13.516 12 1 96.75 333 TYR A C 1
ATOM 2547 O O . TYR A 1 333 ? -2.504 13.133 10.844 1 96.75 333 TYR A O 1
ATOM 2555 N N . THR A 1 334 ? -2.533 12.805 12.992 1 97.31 334 THR A N 1
ATOM 2556 C CA . THR A 1 334 ? -3 11.43 12.883 1 97.31 334 THR A CA 1
ATOM 2557 C C . THR A 1 334 ? -4.355 11.375 12.188 1 97.31 334 THR A C 1
ATOM 2559 O O . THR A 1 334 ? -4.59 10.508 11.344 1 97.31 334 THR A O 1
ATOM 2562 N N . ILE A 1 335 ? -5.215 12.32 12.531 1 97.88 335 ILE A N 1
ATOM 2563 C CA . ILE A 1 335 ? -6.52 12.398 11.883 1 97.88 335 ILE A CA 1
ATOM 2564 C C . ILE A 1 335 ? -6.34 12.547 10.375 1 97.88 335 ILE A C 1
ATOM 2566 O O . ILE A 1 335 ? -6.914 11.789 9.594 1 97.88 335 ILE A O 1
ATOM 2570 N N . THR A 1 336 ? -5.531 13.492 10.023 1 97.38 336 THR A N 1
ATOM 2571 C CA . THR A 1 336 ? -5.312 13.789 8.609 1 97.38 336 THR A CA 1
ATOM 2572 C C . THR A 1 336 ? -4.664 12.602 7.902 1 97.38 336 THR A C 1
ATOM 2574 O O . THR A 1 336 ? -5.07 12.242 6.797 1 97.38 336 THR A O 1
ATOM 2577 N N . ALA A 1 337 ? -3.697 12.008 8.523 1 97.06 337 ALA A N 1
ATOM 2578 C CA . ALA A 1 337 ? -3.014 10.844 7.969 1 97.06 337 ALA A CA 1
ATOM 2579 C C . ALA A 1 337 ? -3.986 9.688 7.746 1 97.06 337 ALA A C 1
ATOM 2581 O O . ALA A 1 337 ? -3.973 9.047 6.688 1 97.06 337 ALA A O 1
ATOM 2582 N N . ARG A 1 338 ? -4.852 9.414 8.727 1 97.38 338 ARG A N 1
ATOM 2583 C CA . ARG A 1 338 ? -5.812 8.32 8.641 1 97.38 338 ARG A CA 1
ATOM 2584 C C . ARG A 1 338 ? -6.82 8.562 7.523 1 97.38 338 ARG A C 1
ATOM 2586 O O . ARG A 1 338 ? -7.141 7.652 6.758 1 97.38 338 ARG A O 1
ATOM 2593 N N . ILE A 1 339 ? -7.215 9.781 7.469 1 96.81 339 ILE A N 1
ATOM 2594 C CA . ILE A 1 339 ? -8.18 10.148 6.438 1 96.81 339 ILE A CA 1
ATOM 2595 C C . ILE A 1 339 ? -7.547 10 5.059 1 96.81 339 ILE A C 1
ATOM 2597 O O . ILE A 1 339 ? -8.164 9.445 4.141 1 96.81 339 ILE A O 1
ATOM 2601 N N . ALA A 1 340 ? -6.344 10.398 4.945 1 95.31 340 ALA A N 1
ATOM 2602 C CA . ALA A 1 340 ? -5.641 10.367 3.664 1 95.31 340 ALA A CA 1
ATOM 2603 C C . ALA A 1 340 ? -5.398 8.938 3.199 1 95.31 340 ALA A C 1
ATOM 2605 O O . ALA A 1 340 ? -5.352 8.664 1.996 1 95.31 340 ALA A O 1
ATOM 2606 N N . GLN A 1 341 ? -5.27 8.039 4.117 1 93.88 341 GLN A N 1
ATOM 2607 C CA . GLN A 1 341 ? -4.918 6.656 3.793 1 93.88 341 GLN A CA 1
ATOM 2608 C C . GLN A 1 341 ? -6.156 5.773 3.73 1 93.88 341 GLN A C 1
ATOM 2610 O O . GLN A 1 341 ? -6.074 4.605 3.346 1 93.88 341 GLN A O 1
ATOM 2615 N N . PHE A 1 342 ? -7.312 6.328 4.039 1 93.38 342 PHE A N 1
ATOM 2616 C CA . PHE A 1 342 ? -8.523 5.535 4.199 1 93.38 342 PHE A CA 1
ATOM 2617 C C . PHE A 1 342 ? -9.156 5.227 2.842 1 93.38 342 PHE A C 1
ATOM 2619 O O . PHE A 1 342 ? -9.25 6.102 1.981 1 93.38 342 PHE A O 1
ATOM 2626 N N . THR A 1 343 ? -9.484 3.953 2.627 1 87.56 343 THR A N 1
ATOM 2627 C CA . THR A 1 343 ? -10.258 3.518 1.468 1 87.56 343 THR A CA 1
ATOM 2628 C C . THR A 1 343 ? -11.641 3.035 1.892 1 87.56 343 THR A C 1
ATOM 2630 O O . THR A 1 343 ? -11.766 2.107 2.695 1 87.56 343 THR A O 1
ATOM 2633 N N . ALA A 1 344 ? -12.641 3.646 1.406 1 87.56 344 ALA A N 1
ATOM 2634 C CA . ALA A 1 344 ? -14.023 3.334 1.782 1 87.56 344 ALA A CA 1
ATOM 2635 C C . ALA A 1 344 ? -14.477 2.018 1.159 1 87.56 344 ALA A C 1
ATOM 2637 O O . ALA A 1 344 ? -14.141 1.72 0.01 1 87.56 344 ALA A O 1
ATOM 2638 N N . LYS A 1 345 ? -15.203 1.252 1.906 1 86.56 345 LYS A N 1
ATOM 2639 C CA . LYS A 1 345 ? -15.898 0.076 1.396 1 86.56 345 LYS A CA 1
ATOM 2640 C C . LYS A 1 345 ? -17.375 0.369 1.17 1 86.56 345 LYS A C 1
ATOM 2642 O O . LYS A 1 345 ? -17.938 1.274 1.792 1 86.56 345 LYS A O 1
ATOM 2647 N N . ILE A 1 346 ? -17.922 -0.356 0.321 1 87.69 346 ILE A N 1
ATOM 2648 C CA . ILE A 1 346 ? -19.344 -0.185 0.032 1 87.69 346 ILE A CA 1
ATOM 2649 C C . ILE A 1 346 ? -20.172 -0.708 1.2 1 87.69 346 ILE A C 1
ATOM 2651 O O . ILE A 1 346 ? -19.938 -1.809 1.7 1 87.69 346 ILE A O 1
ATOM 2655 N N . ARG A 1 347 ? -21.125 0.135 1.622 1 86.94 347 ARG A N 1
ATOM 2656 C CA . ARG A 1 347 ? -22.016 -0.206 2.729 1 86.94 347 ARG A CA 1
ATOM 2657 C C . ARG A 1 347 ? -23.375 -0.652 2.217 1 86.94 347 ARG A C 1
ATOM 2659 O O . ARG A 1 347 ? -23.891 -0.102 1.24 1 86.94 347 ARG A O 1
ATOM 2666 N N . ARG A 1 348 ? -23.922 -1.557 3.018 1 88.19 348 ARG A N 1
ATOM 2667 C CA . ARG A 1 348 ? -25.234 -2.074 2.658 1 88.19 348 ARG A CA 1
ATOM 2668 C C . ARG A 1 348 ? -26.281 -0.961 2.641 1 88.19 348 ARG A C 1
ATOM 2670 O O . ARG A 1 348 ? -27.172 -0.959 1.798 1 88.19 348 ARG A O 1
ATOM 2677 N N . GLU A 1 349 ? -26.109 0.008 3.557 1 88.94 349 GLU A N 1
ATOM 2678 C CA . GLU A 1 349 ? -27.094 1.074 3.727 1 88.94 349 GLU A CA 1
ATOM 2679 C C . GLU A 1 349 ? -27.031 2.068 2.57 1 88.94 349 GLU A C 1
ATOM 2681 O O . GLU A 1 349 ? -27.969 2.834 2.355 1 88.94 349 GLU A O 1
ATOM 2686 N N . ASP A 1 350 ? -25.922 2.029 1.888 1 90 350 ASP A N 1
ATOM 2687 C CA . ASP A 1 350 ? -25.75 2.986 0.8 1 90 350 ASP A CA 1
ATOM 2688 C C . ASP A 1 350 ? -26.234 2.406 -0.526 1 90 350 ASP A C 1
ATOM 2690 O O . ASP A 1 3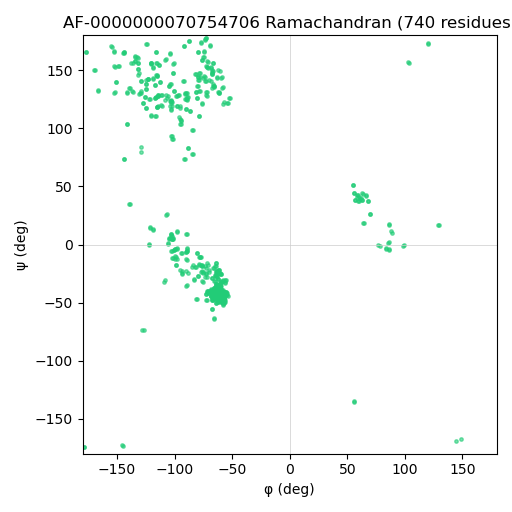50 ? -25.422 2.164 -1.433 1 90 350 ASP A O 1
ATOM 2694 N N . VAL A 1 351 ? -27.469 2.303 -0.708 1 92.75 351 VAL A N 1
ATOM 2695 C CA . VAL A 1 351 ? -28.109 1.641 -1.842 1 92.75 351 VAL A CA 1
ATOM 2696 C C . VAL A 1 351 ? -27.781 2.385 -3.131 1 92.75 351 VAL A C 1
ATOM 2698 O O . VAL A 1 351 ? -27.5 1.765 -4.16 1 92.75 351 VAL A O 1
ATOM 2701 N N . ASP A 1 352 ? -27.75 3.686 -3.029 1 90.56 352 ASP A N 1
ATOM 2702 C CA . ASP A 1 352 ? -27.453 4.492 -4.207 1 90.56 352 ASP A CA 1
ATOM 2703 C C . ASP A 1 352 ? -26.047 4.18 -4.734 1 90.56 352 ASP A C 1
ATOM 2705 O O . ASP A 1 352 ? -25.859 4.02 -5.941 1 90.56 352 ASP A O 1
ATOM 2709 N N . ARG A 1 353 ? -25.156 4.09 -3.906 1 92.44 353 ARG A N 1
ATOM 2710 C CA . ARG A 1 353 ? -23.781 3.809 -4.285 1 92.44 353 ARG A CA 1
ATOM 2711 C C . ARG A 1 353 ? -23.641 2.389 -4.82 1 92.44 353 ARG A C 1
ATOM 2713 O O . ARG A 1 353 ? -22.875 2.148 -5.762 1 92.44 353 ARG A O 1
ATOM 2720 N N . ILE A 1 354 ? -24.312 1.452 -4.191 1 94.69 354 ILE A N 1
ATOM 2721 C CA . ILE A 1 354 ? -24.281 0.068 -4.648 1 94.69 354 ILE A CA 1
ATOM 2722 C C . ILE A 1 354 ? -24.812 -0.007 -6.082 1 94.69 354 ILE A C 1
ATOM 2724 O O . ILE A 1 354 ? -24.188 -0.624 -6.945 1 94.69 354 ILE A O 1
ATOM 2728 N N . ASP A 1 355 ? -25.891 0.684 -6.309 1 94.94 355 ASP A N 1
ATOM 2729 C CA . ASP A 1 355 ? -26.484 0.673 -7.641 1 94.94 355 ASP A CA 1
ATOM 2730 C C . ASP A 1 355 ? -25.562 1.354 -8.656 1 94.94 355 ASP A C 1
ATOM 2732 O O . ASP A 1 355 ? -25.406 0.863 -9.773 1 94.94 355 ASP A O 1
ATOM 2736 N N . MET A 1 356 ? -24.984 2.412 -8.227 1 94.62 356 MET A N 1
ATOM 2737 C CA . MET A 1 356 ? -24.047 3.125 -9.086 1 94.62 356 MET A CA 1
ATOM 2738 C C . MET A 1 356 ? -22.875 2.236 -9.461 1 94.62 356 MET A C 1
ATOM 2740 O O . MET A 1 356 ? -22.469 2.18 -10.625 1 94.62 356 MET A O 1
ATOM 2744 N N . ALA A 1 357 ? -22.359 1.592 -8.492 1 95.5 357 ALA A N 1
ATOM 2745 C CA . ALA A 1 357 ? -21.219 0.691 -8.711 1 95.5 357 ALA A CA 1
ATOM 2746 C C . ALA A 1 357 ? -21.594 -0.433 -9.672 1 95.5 357 ALA A C 1
ATOM 2748 O O . ALA A 1 357 ? -20.859 -0.718 -10.625 1 95.5 357 ALA A O 1
ATOM 2749 N N . ALA A 1 358 ? -22.75 -1.062 -9.414 1 96.19 358 ALA A N 1
ATOM 2750 C CA . ALA A 1 358 ? -23.219 -2.164 -10.25 1 96.19 358 ALA A CA 1
ATOM 2751 C C . ALA A 1 358 ? -23.422 -1.71 -11.695 1 96.19 358 ALA A C 1
ATOM 2753 O O . ALA A 1 358 ? -23 -2.387 -12.633 1 96.19 358 ALA A O 1
ATOM 2754 N N . ASP A 1 359 ? -24.016 -0.548 -11.836 1 96.31 359 ASP A N 1
ATOM 2755 C CA . ASP A 1 359 ? -24.281 -0.004 -13.172 1 96.31 359 ASP A CA 1
ATOM 2756 C C . ASP A 1 359 ? -22.969 0.327 -13.891 1 96.31 359 ASP A C 1
ATOM 2758 O O . ASP A 1 359 ? -22.844 0.066 -15.094 1 96.31 359 ASP A O 1
ATOM 2762 N N . HIS A 1 360 ? -22.109 0.884 -13.141 1 96.44 360 HIS A N 1
ATOM 2763 C CA . HIS A 1 360 ? -20.812 1.271 -13.703 1 96.44 360 HIS A CA 1
ATOM 2764 C C . HIS A 1 360 ? -20.062 0.061 -14.25 1 96.44 360 HIS A C 1
ATOM 2766 O O . HIS A 1 360 ? -19.516 0.114 -15.359 1 96.44 360 HIS A O 1
ATOM 2772 N N . VAL A 1 361 ? -20.078 -1.008 -13.562 1 97 361 VAL A N 1
ATOM 2773 C CA . VAL A 1 361 ? -19.422 -2.244 -13.977 1 97 361 VAL A CA 1
ATOM 2774 C C . VAL A 1 361 ? -20.125 -2.816 -15.203 1 97 361 VAL A C 1
ATOM 2776 O O . VAL A 1 361 ? -19.484 -3.188 -16.188 1 97 361 VAL A O 1
ATOM 2779 N N . SER A 1 362 ? -21.453 -2.877 -15.141 1 94.94 362 SER A N 1
ATOM 2780 C CA . SER A 1 362 ? -22.25 -3.463 -16.219 1 94.94 362 SER A CA 1
ATOM 2781 C C . SER A 1 362 ? -22.016 -2.723 -17.531 1 94.94 362 SER A C 1
ATOM 2783 O O . SER A 1 362 ? -22.047 -3.33 -18.609 1 94.94 362 SER A O 1
ATOM 2785 N N . LYS A 1 363 ? -21.766 -1.481 -17.391 1 95.31 363 LYS A N 1
ATOM 2786 C CA . LYS A 1 363 ? -21.562 -0.643 -18.578 1 95.31 363 LYS A CA 1
ATOM 2787 C C . LYS A 1 363 ? -20.188 -0.889 -19.203 1 95.31 363 LYS A C 1
ATOM 2789 O O . LYS A 1 363 ? -20.016 -0.708 -20.406 1 95.31 363 LYS A O 1
ATOM 2794 N N . HIS A 1 364 ? -19.25 -1.368 -18.453 1 96.56 364 HIS A N 1
ATOM 2795 C CA . HIS A 1 364 ? -17.875 -1.336 -18.922 1 96.56 364 HIS A CA 1
ATOM 2796 C C . HIS A 1 364 ? -17.281 -2.736 -18.969 1 96.56 364 HIS A C 1
ATOM 2798 O O . HIS A 1 364 ? -16.094 -2.9 -19.281 1 96.56 364 HIS A O 1
ATOM 2804 N N . CYS A 1 365 ? -17.969 -3.75 -18.609 1 95.94 365 CYS A N 1
ATOM 2805 C CA . CYS A 1 365 ? -17.5 -5.133 -18.656 1 95.94 365 CYS A CA 1
ATOM 2806 C C . CYS A 1 365 ? -18.344 -5.961 -19.625 1 95.94 365 CYS A C 1
ATOM 2808 O O . CYS A 1 365 ? -19.562 -5.812 -19.688 1 95.94 365 CYS A O 1
ATOM 2810 N N . ASP A 1 366 ? -17.656 -6.766 -20.375 1 93.25 366 ASP A N 1
ATOM 2811 C CA . ASP A 1 366 ? -18.312 -7.719 -21.266 1 93.25 366 ASP A CA 1
ATOM 2812 C C . ASP A 1 366 ? -18.453 -9.086 -20.594 1 93.25 366 ASP A C 1
ATOM 2814 O O . ASP A 1 366 ? -17.516 -9.883 -20.594 1 93.25 366 ASP A O 1
ATOM 2818 N N . PHE A 1 367 ? -19.641 -9.383 -20.156 1 91.38 367 PHE A N 1
ATOM 2819 C CA . PHE A 1 367 ? -19.859 -10.625 -19.438 1 91.38 367 PHE A CA 1
ATOM 2820 C C . PHE A 1 367 ? -20.219 -11.75 -20.391 1 91.38 367 PHE A C 1
ATOM 2822 O O . PHE A 1 367 ? -20.547 -12.859 -19.953 1 91.38 367 PHE A O 1
ATOM 2829 N N . SER A 1 368 ? -20.125 -11.57 -21.688 1 88.5 368 SER A N 1
ATOM 2830 C CA . SER A 1 368 ? -20.422 -12.625 -22.672 1 88.5 368 SER A CA 1
ATOM 2831 C C . SER A 1 368 ? -19.391 -13.758 -22.578 1 88.5 368 SER A C 1
ATOM 2833 O O . SER A 1 368 ? -19.656 -14.867 -23.031 1 88.5 368 SER A O 1
ATOM 2835 N N . PHE A 1 369 ? -18.281 -13.461 -22.016 1 84.12 369 PHE A N 1
ATOM 2836 C CA . PHE A 1 369 ? -17.25 -14.477 -21.875 1 84.12 369 PHE A CA 1
ATOM 2837 C C . PHE A 1 369 ? -17.734 -15.609 -20.953 1 84.12 369 PHE A C 1
ATOM 2839 O O . PHE A 1 369 ? -17.156 -16.688 -20.969 1 84.12 369 PHE A O 1
ATOM 2846 N N . LEU A 1 370 ? -18.797 -15.391 -20.188 1 83.81 370 LEU A N 1
ATOM 2847 C CA . LEU A 1 370 ? -19.344 -16.391 -19.281 1 83.81 370 LEU A CA 1
ATOM 2848 C C . LEU A 1 370 ? -20.141 -17.438 -20.062 1 83.81 370 LEU A C 1
ATOM 2850 O O . LEU A 1 370 ? -20.406 -18.531 -19.531 1 83.81 370 LEU A O 1
ATOM 2854 N N . GLU A 1 371 ? -20.688 -17.172 -21.281 1 79.12 371 GLU A N 1
ATOM 2855 C CA . GLU A 1 371 ? -21.531 -18.062 -22.078 1 79.12 371 GLU A CA 1
ATOM 2856 C C . GLU A 1 371 ? -20.703 -19.141 -22.781 1 79.12 371 GLU A C 1
ATOM 2858 O O . GLU A 1 371 ? -21.219 -20.203 -23.125 1 79.12 371 GLU A O 1
ATOM 2863 N N . GLY A 1 372 ? -19.375 -19.109 -22.984 1 62.25 372 GLY A N 1
ATOM 2864 C CA . GLY A 1 372 ? -18.562 -20.078 -23.703 1 62.25 372 GLY A CA 1
ATOM 2865 C C . GLY A 1 372 ? -17.797 -21.016 -22.781 1 62.25 372 GLY A C 1
ATOM 2866 O O . GLY A 1 372 ? -17.703 -20.766 -21.578 1 62.25 372 GLY A O 1
ATOM 2867 N N . MET B 1 1 ? 30.719 -23.781 -2.24 1 66.75 1 MET B N 1
ATOM 2868 C CA . MET B 1 1 ? 30.234 -22.562 -1.607 1 66.75 1 MET B CA 1
ATOM 2869 C C . MET B 1 1 ? 29.469 -21.703 -2.602 1 66.75 1 MET B C 1
ATOM 2871 O O . MET B 1 1 ? 29.797 -21.656 -3.787 1 66.75 1 MET B O 1
ATOM 2875 N N . THR B 1 2 ? 28.312 -21.234 -2.162 1 81.31 2 THR B N 1
ATOM 2876 C CA . THR B 1 2 ? 27.516 -20.344 -2.998 1 81.31 2 THR B CA 1
ATOM 2877 C C . THR B 1 2 ? 28.312 -19.109 -3.371 1 81.31 2 THR B C 1
ATOM 2879 O O . THR B 1 2 ? 28.938 -18.484 -2.51 1 81.31 2 THR B O 1
ATOM 2882 N N . LYS B 1 3 ? 28.5 -18.859 -4.633 1 92.94 3 LYS B N 1
ATOM 2883 C CA . LYS B 1 3 ? 29.312 -17.734 -5.102 1 92.94 3 LYS B CA 1
ATOM 2884 C C . LYS B 1 3 ? 28.422 -16.562 -5.516 1 92.94 3 LYS B C 1
ATOM 2886 O O . LYS B 1 3 ? 28.906 -15.445 -5.715 1 92.94 3 LYS B O 1
ATOM 2891 N N . HIS B 1 4 ? 27.172 -16.828 -5.625 1 96.81 4 HIS B N 1
ATOM 2892 C CA . HIS B 1 4 ? 26.25 -15.742 -5.977 1 96.81 4 HIS B CA 1
ATOM 2893 C C . HIS B 1 4 ? 24.859 -16 -5.422 1 96.81 4 HIS B C 1
ATOM 2895 O O . HIS B 1 4 ? 24.516 -17.156 -5.113 1 96.81 4 HIS B O 1
ATOM 2901 N N . LEU B 1 5 ? 24.109 -14.961 -5.168 1 97.62 5 LEU B N 1
ATOM 2902 C CA . LEU B 1 5 ? 22.812 -15.039 -4.531 1 97.62 5 LEU B CA 1
ATOM 2903 C C . LEU B 1 5 ? 21.906 -13.898 -4.988 1 97.62 5 LEU B C 1
ATOM 2905 O O . LEU B 1 5 ? 22.375 -12.766 -5.16 1 97.62 5 LEU B O 1
ATOM 2909 N N . LEU B 1 6 ? 20.656 -14.195 -5.207 1 98.44 6 LEU B N 1
ATOM 2910 C CA . LEU B 1 6 ? 19.672 -13.164 -5.473 1 98.44 6 LEU B CA 1
ATOM 2911 C C . LEU B 1 6 ? 18.922 -12.781 -4.199 1 98.44 6 LEU B C 1
ATOM 2913 O O . LEU B 1 6 ? 18.422 -13.656 -3.49 1 98.44 6 LEU B O 1
ATOM 2917 N N . ILE B 1 7 ? 18.875 -11.516 -3.914 1 98.38 7 ILE B N 1
ATOM 2918 C CA . ILE B 1 7 ? 18.094 -10.992 -2.801 1 98.38 7 ILE B CA 1
ATOM 2919 C C . ILE B 1 7 ? 16.75 -10.477 -3.316 1 98.38 7 ILE B C 1
ATOM 2921 O O . ILE B 1 7 ? 16.703 -9.547 -4.129 1 98.38 7 ILE B O 1
ATOM 2925 N N . LEU B 1 8 ? 15.703 -11.078 -2.82 1 98.56 8 LEU B N 1
ATOM 2926 C CA . LEU B 1 8 ? 14.344 -10.719 -3.199 1 98.56 8 LEU B CA 1
ATOM 292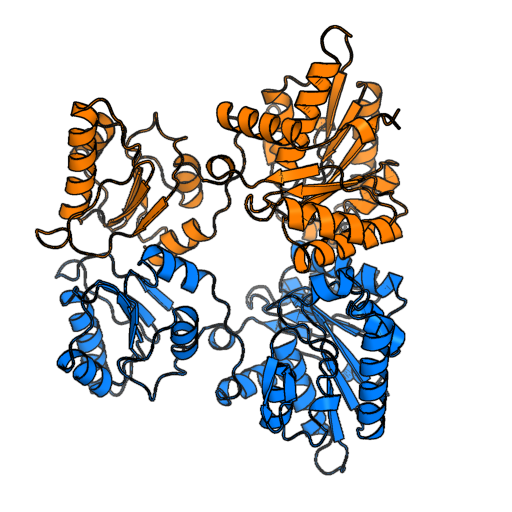7 C C . LEU B 1 8 ? 13.57 -10.172 -2.002 1 98.56 8 LEU B C 1
ATOM 2929 O O . LEU B 1 8 ? 14.039 -10.258 -0.865 1 98.56 8 LEU B O 1
ATOM 2933 N N . SER B 1 9 ? 12.461 -9.555 -2.297 1 98.38 9 SER B N 1
ATOM 2934 C CA . SER B 1 9 ? 11.508 -9.148 -1.268 1 98.38 9 SER B CA 1
ATOM 2935 C C . SER B 1 9 ? 10.07 -9.297 -1.756 1 98.38 9 SER B C 1
ATOM 2937 O O . SER B 1 9 ? 9.828 -9.469 -2.951 1 98.38 9 SER B O 1
ATOM 2939 N N . THR B 1 10 ? 9.156 -9.25 -0.847 1 98.25 10 THR B N 1
ATOM 2940 C CA . THR B 1 10 ? 7.746 -9.406 -1.181 1 98.25 10 THR B CA 1
ATOM 2941 C C . THR B 1 10 ? 7.164 -8.109 -1.721 1 98.25 10 THR B C 1
ATOM 2943 O O . THR B 1 10 ? 6.02 -8.07 -2.182 1 98.25 10 THR B O 1
ATOM 2946 N N . GLY B 1 11 ? 7.902 -7.027 -1.679 1 95.56 11 GLY B N 1
ATOM 2947 C CA . GLY B 1 11 ? 7.441 -5.758 -2.211 1 95.56 11 GLY B CA 1
ATOM 2948 C C . GLY B 1 11 ? 8.469 -4.648 -2.09 1 95.56 11 GLY B C 1
ATOM 2949 O O . GLY B 1 11 ? 9.609 -4.895 -1.683 1 95.56 11 GLY B O 1
ATOM 2950 N N . GLN B 1 12 ? 7.953 -3.457 -2.48 1 91 12 GLN B N 1
ATOM 2951 C CA . GLN B 1 12 ? 8.789 -2.273 -2.318 1 91 12 GLN B CA 1
ATOM 2952 C C . GLN B 1 12 ? 8.875 -1.858 -0.852 1 91 12 GLN B C 1
ATOM 2954 O O . GLN B 1 12 ? 7.926 -2.051 -0.09 1 91 12 GLN B O 1
ATOM 2959 N N . HIS B 1 13 ? 9.953 -1.361 -0.369 1 91.81 13 HIS B N 1
ATOM 2960 C CA . HIS B 1 13 ? 10.156 -0.773 0.95 1 91.81 13 HIS B CA 1
ATOM 2961 C C . HIS B 1 13 ? 10.086 -1.835 2.043 1 91.81 13 HIS B C 1
ATOM 2963 O O . HIS B 1 13 ? 9.734 -1.534 3.186 1 91.81 13 HIS B O 1
ATOM 2969 N N . VAL B 1 14 ? 10.422 -3.088 1.627 1 95.88 14 VAL B N 1
ATOM 2970 C CA . VAL B 1 14 ? 10.336 -4.188 2.582 1 95.88 14 VAL B CA 1
ATOM 2971 C C . VAL B 1 14 ? 11.695 -4.402 3.24 1 95.88 14 VAL B C 1
ATOM 2973 O O . VAL B 1 14 ? 11.789 -5.012 4.309 1 95.88 14 VAL B O 1
ATOM 2976 N N . GLY B 1 15 ? 12.812 -3.988 2.564 1 95.06 15 GLY B N 1
ATOM 2977 C CA . GLY B 1 15 ? 14.102 -4.082 3.229 1 95.06 15 GLY B CA 1
ATOM 2978 C C . GLY B 1 15 ? 15.148 -4.793 2.395 1 95.06 15 GLY B C 1
ATOM 2979 O O . GLY B 1 15 ? 16.172 -5.246 2.922 1 95.06 15 GLY B O 1
ATOM 2980 N N . LYS B 1 16 ? 14.961 -4.949 1.086 1 95.69 16 LYS B N 1
ATOM 2981 C CA . LYS B 1 16 ? 15.922 -5.602 0.208 1 95.69 16 LYS B CA 1
ATOM 2982 C C . LYS B 1 16 ? 17.281 -4.902 0.266 1 95.69 16 LYS B C 1
ATOM 2984 O O . LYS B 1 16 ? 18.312 -5.547 0.461 1 95.69 16 LYS B O 1
ATOM 2989 N N . THR B 1 17 ? 17.188 -3.557 0.092 1 94.81 17 THR B N 1
ATOM 2990 C CA . THR B 1 17 ? 18.422 -2.768 0.071 1 94.81 17 THR B CA 1
ATOM 2991 C C . THR B 1 17 ? 19.141 -2.84 1.42 1 94.81 17 THR B C 1
ATOM 2993 O O . THR B 1 17 ? 20.359 -3.016 1.477 1 94.81 17 THR B O 1
ATOM 2996 N N . THR B 1 18 ? 18.391 -2.746 2.486 1 94.75 18 THR B N 1
ATOM 2997 C CA . THR B 1 18 ? 18.953 -2.824 3.828 1 94.75 18 THR B CA 1
ATOM 2998 C C . THR B 1 18 ? 19.625 -4.176 4.055 1 94.75 18 THR B C 1
ATOM 3000 O O . THR B 1 18 ? 20.719 -4.246 4.609 1 94.75 18 THR B O 1
ATOM 3003 N N . LEU B 1 19 ? 19.016 -5.23 3.68 1 96.69 19 LEU B N 1
ATOM 3004 C CA . LEU B 1 19 ? 19.609 -6.559 3.805 1 96.69 19 LEU B CA 1
ATOM 3005 C C . LEU B 1 19 ? 20.906 -6.656 3.004 1 96.69 19 LEU B C 1
ATOM 3007 O O . LEU B 1 19 ? 21.891 -7.188 3.492 1 96.69 19 LEU B O 1
ATOM 3011 N N . SER B 1 20 ? 20.875 -6.184 1.742 1 97.62 20 SER B N 1
ATOM 3012 C CA . SER B 1 20 ? 22.062 -6.215 0.888 1 97.62 20 SER B CA 1
ATOM 3013 C C . SER B 1 20 ? 23.219 -5.461 1.525 1 97.62 20 SER B C 1
ATOM 3015 O O . SER B 1 20 ? 24.375 -5.902 1.443 1 97.62 20 SER B O 1
ATOM 3017 N N . LEU B 1 21 ? 22.891 -4.32 2.16 1 97.19 21 LEU B N 1
ATOM 3018 C CA . LEU B 1 21 ? 23.922 -3.564 2.869 1 97.19 21 LEU B CA 1
ATOM 3019 C C . LEU B 1 21 ? 24.594 -4.418 3.941 1 97.19 21 LEU B C 1
ATOM 3021 O O . LEU B 1 21 ? 25.812 -4.477 4.023 1 97.19 21 LEU B O 1
ATOM 3025 N N . GLY B 1 22 ? 23.766 -5.043 4.734 1 96.88 22 GLY B N 1
ATOM 3026 C CA . GLY B 1 22 ? 24.281 -5.906 5.781 1 96.88 22 GLY B CA 1
ATOM 3027 C C . GLY B 1 22 ? 25.109 -7.062 5.242 1 96.88 22 GLY B C 1
ATOM 3028 O O . GLY B 1 22 ? 26.141 -7.406 5.809 1 96.88 22 GLY B O 1
ATOM 3029 N N . LEU B 1 23 ? 24.688 -7.66 4.184 1 96.94 23 LEU B N 1
ATOM 3030 C CA . LEU B 1 23 ? 25.391 -8.797 3.592 1 96.94 23 LEU B CA 1
ATOM 3031 C C . LEU B 1 23 ? 26.75 -8.375 3.033 1 96.94 23 LEU B C 1
ATOM 3033 O O . LEU B 1 23 ? 27.75 -9.039 3.279 1 96.94 23 LEU B O 1
ATOM 3037 N N . VAL B 1 24 ? 26.797 -7.266 2.264 1 96.88 24 VAL B N 1
ATOM 3038 C CA . VAL B 1 24 ? 28.047 -6.785 1.704 1 96.88 24 VAL B CA 1
ATOM 3039 C C . VAL B 1 24 ? 29.031 -6.477 2.832 1 96.88 24 VAL B C 1
ATOM 3041 O O . VAL B 1 24 ? 30.203 -6.891 2.783 1 96.88 24 VAL B O 1
ATOM 3044 N N . LYS B 1 25 ? 28.531 -5.77 3.848 1 96.12 25 LYS B N 1
ATOM 3045 C CA . LYS B 1 25 ? 29.375 -5.438 4.988 1 96.12 25 LYS B CA 1
ATOM 3046 C C . LYS B 1 25 ? 29.953 -6.699 5.629 1 96.12 25 LYS B C 1
ATOM 3048 O O . LYS B 1 25 ? 31.156 -6.77 5.906 1 96.12 25 LYS B O 1
ATOM 3053 N N . THR B 1 26 ? 29.125 -7.648 5.836 1 95.69 26 THR B N 1
ATOM 3054 C CA . THR B 1 26 ? 29.531 -8.906 6.465 1 95.69 26 THR B CA 1
ATOM 3055 C C . THR B 1 26 ? 30.562 -9.625 5.605 1 95.69 26 THR B C 1
ATOM 3057 O O . THR B 1 26 ? 31.578 -10.102 6.117 1 95.69 26 THR B O 1
ATOM 3060 N N . LEU B 1 27 ? 30.344 -9.711 4.312 1 95.5 27 LEU B N 1
ATOM 3061 C CA . LEU B 1 27 ? 31.266 -10.391 3.402 1 95.5 27 LEU B CA 1
ATOM 3062 C C . LEU B 1 27 ? 32.594 -9.664 3.318 1 95.5 27 LEU B C 1
ATOM 3064 O O . LEU B 1 27 ? 33.656 -10.289 3.314 1 95.5 27 LEU B O 1
ATOM 3068 N N . GLN B 1 28 ? 32.531 -8.336 3.246 1 95.56 28 GLN B N 1
ATOM 3069 C CA . GLN B 1 28 ? 33.781 -7.57 3.201 1 95.56 28 GLN B CA 1
ATOM 3070 C C . GLN B 1 28 ? 34.594 -7.773 4.473 1 95.56 28 GLN B C 1
ATOM 3072 O O . GLN B 1 28 ? 35.812 -7.875 4.414 1 95.56 28 GLN B O 1
ATOM 3077 N N . ALA B 1 29 ? 33.906 -7.781 5.578 1 94.56 29 ALA B N 1
ATOM 3078 C CA . ALA B 1 29 ? 34.594 -8.062 6.836 1 94.56 29 ALA B CA 1
ATOM 3079 C C . ALA B 1 29 ? 35.25 -9.438 6.812 1 94.56 29 ALA B C 1
ATOM 3081 O O . ALA B 1 29 ? 36.375 -9.602 7.223 1 94.56 29 ALA B O 1
ATOM 3082 N N . LYS B 1 30 ? 34.562 -10.391 6.328 1 93.12 30 LYS B N 1
ATOM 3083 C CA . LYS B 1 30 ? 35.031 -11.766 6.234 1 93.12 30 LYS B CA 1
ATOM 3084 C C . LYS B 1 30 ? 36.25 -11.859 5.289 1 93.12 30 LYS B C 1
ATOM 3086 O O . LYS B 1 30 ? 37.156 -12.648 5.52 1 93.12 30 LYS B O 1
ATOM 3091 N N . PHE B 1 31 ? 36.219 -11.055 4.254 1 94.69 31 PHE B N 1
ATOM 3092 C CA . PHE B 1 31 ? 37.219 -11.141 3.201 1 94.69 31 PHE B CA 1
ATOM 3093 C C . PHE B 1 31 ? 38.438 -10.25 3.523 1 94.69 31 PHE B C 1
ATOM 3095 O O . PHE B 1 31 ? 39.406 -10.195 2.756 1 94.69 31 PHE B O 1
ATOM 3102 N N . GLN B 1 32 ? 38.281 -9.539 4.578 1 94.25 32 GLN B N 1
ATOM 3103 C CA . GLN B 1 32 ? 39.344 -8.594 4.918 1 94.25 32 GLN B CA 1
ATOM 3104 C C . GLN B 1 32 ? 40.719 -9.281 4.949 1 94.25 32 GLN B C 1
ATOM 3106 O O . GLN B 1 32 ? 40.875 -10.312 5.605 1 94.25 32 GLN B O 1
ATOM 3111 N N . GLY B 1 33 ? 41.625 -8.742 4.215 1 94.19 33 GLY B N 1
ATOM 3112 C CA . GLY B 1 33 ? 43 -9.242 4.223 1 94.19 33 GLY B CA 1
ATOM 3113 C C . GLY B 1 33 ? 43.188 -10.43 3.305 1 94.19 33 GLY B C 1
ATOM 3114 O O . GLY B 1 33 ? 44.312 -10.93 3.164 1 94.19 33 GLY B O 1
ATOM 3115 N N . SER B 1 34 ? 42.188 -10.938 2.672 1 95 34 SER B N 1
ATOM 3116 C CA . SER B 1 34 ? 42.312 -12.148 1.863 1 95 34 SER B CA 1
ATOM 3117 C C . SER B 1 34 ? 42.469 -11.812 0.384 1 95 34 SER B C 1
ATOM 3119 O O . SER B 1 34 ? 42.719 -12.695 -0.435 1 95 34 SER B O 1
ATOM 3121 N N . GLY B 1 35 ? 42.25 -10.562 0.019 1 93.94 35 GLY B N 1
ATOM 3122 C CA . GLY B 1 35 ? 42.281 -10.18 -1.383 1 93.94 35 GLY B CA 1
ATOM 3123 C C . GLY B 1 35 ? 41 -10.57 -2.135 1 93.94 35 GLY B C 1
ATOM 3124 O O . GLY B 1 35 ? 40.875 -10.273 -3.324 1 93.94 35 GLY B O 1
ATOM 3125 N N . LYS B 1 36 ? 40.125 -11.18 -1.419 1 95.5 36 LYS B N 1
ATOM 3126 C CA . LYS B 1 36 ? 38.844 -11.562 -2.029 1 95.5 36 LYS B CA 1
ATOM 3127 C C . LYS B 1 36 ? 37.969 -10.344 -2.264 1 95.5 36 LYS B C 1
ATOM 3129 O O . LYS B 1 36 ? 38.062 -9.344 -1.55 1 95.5 36 LYS B O 1
ATOM 3134 N N . GLN B 1 37 ? 37.094 -10.469 -3.291 1 96.06 37 GLN B N 1
ATOM 3135 C CA . GLN B 1 37 ? 36.281 -9.328 -3.695 1 96.06 37 GLN B CA 1
ATOM 3136 C C . GLN B 1 37 ? 34.781 -9.664 -3.643 1 96.06 37 GLN B C 1
ATOM 3138 O O . GLN B 1 37 ? 34.375 -10.789 -3.965 1 96.06 37 GLN B O 1
ATOM 3143 N N . VAL B 1 38 ? 34.031 -8.695 -3.225 1 97.5 38 VAL B N 1
ATOM 3144 C CA . VAL B 1 38 ? 32.562 -8.758 -3.297 1 97.5 38 VAL B CA 1
ATOM 3145 C C . VAL B 1 38 ? 32.062 -7.895 -4.453 1 97.5 38 VAL B C 1
ATOM 3147 O O . VAL B 1 38 ? 32.594 -6.797 -4.684 1 97.5 38 VAL B O 1
ATOM 3150 N N . ALA B 1 39 ? 31.094 -8.398 -5.188 1 98.44 39 ALA B N 1
ATOM 3151 C CA . ALA B 1 39 ? 30.453 -7.633 -6.254 1 98.44 39 ALA B CA 1
ATOM 3152 C C . ALA B 1 39 ? 28.953 -7.488 -5.996 1 98.44 39 ALA B C 1
ATOM 3154 O O . ALA B 1 39 ? 28.375 -8.266 -5.234 1 98.44 39 ALA B O 1
ATOM 3155 N N . TYR B 1 40 ? 28.391 -6.465 -6.566 1 98.56 40 TYR B N 1
ATOM 3156 C CA . TYR B 1 40 ? 26.969 -6.148 -6.477 1 98.56 40 TYR B CA 1
ATOM 3157 C C . TYR B 1 40 ? 26.375 -5.906 -7.863 1 98.56 40 TYR B C 1
ATOM 3159 O O . TYR B 1 40 ? 27.016 -5.27 -8.711 1 98.56 40 TYR B O 1
ATOM 3167 N N . CYS B 1 41 ? 25.156 -6.398 -8.016 1 98.81 41 CYS B N 1
ATOM 3168 C CA . CYS B 1 41 ? 24.469 -6.18 -9.281 1 98.81 41 CYS B CA 1
ATOM 3169 C C . CYS B 1 41 ? 22.984 -5.902 -9.055 1 98.81 41 CYS B C 1
ATOM 3171 O O . CYS B 1 41 ? 22.344 -6.578 -8.25 1 98.81 41 CYS B O 1
ATOM 3173 N N . LYS B 1 42 ? 22.484 -4.922 -9.633 1 98.5 42 LYS B N 1
ATOM 3174 C CA . LYS B 1 42 ? 21.062 -4.695 -9.852 1 98.5 42 LYS B CA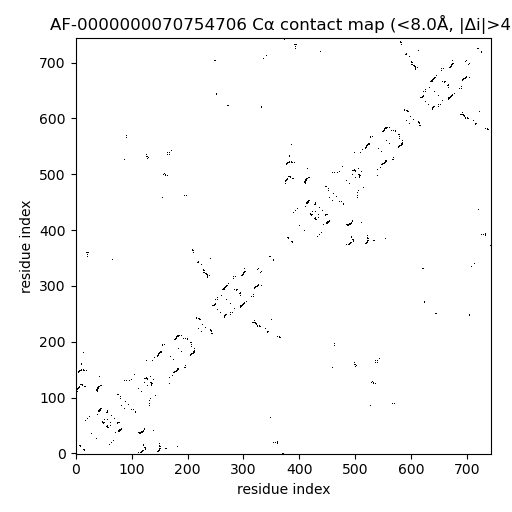 1
ATOM 3175 C C . LYS B 1 42 ? 20.672 -5.008 -11.297 1 98.5 42 LYS B C 1
ATOM 3177 O O . LYS B 1 42 ? 20.672 -4.117 -12.148 1 98.5 42 LYS B O 1
ATOM 3182 N N . PRO B 1 43 ? 20.234 -6.223 -11.539 1 98.44 43 PRO B N 1
ATOM 3183 C CA . PRO B 1 43 ? 20.031 -6.621 -12.938 1 98.44 43 PRO B CA 1
ATOM 3184 C C . PRO B 1 43 ? 19.016 -5.727 -13.664 1 98.44 43 PRO B C 1
ATOM 3186 O O . PRO B 1 43 ? 19.234 -5.383 -14.828 1 98.44 43 PRO B O 1
ATOM 3189 N N . VAL B 1 44 ? 17.938 -5.461 -12.969 1 97.19 44 VAL B N 1
ATOM 3190 C CA . VAL B 1 44 ? 16.891 -4.59 -13.516 1 97.19 44 VAL B CA 1
ATOM 3191 C C . VAL B 1 44 ? 16.625 -3.441 -12.547 1 97.19 44 VAL B C 1
ATOM 3193 O O . VAL B 1 44 ? 16.219 -3.668 -11.398 1 97.19 44 VAL B O 1
ATOM 3196 N N . GLY B 1 45 ? 16.891 -2.232 -13.023 1 95.06 45 GLY B N 1
ATOM 3197 C CA . GLY B 1 45 ? 16.672 -1.071 -12.172 1 95.06 45 GLY B CA 1
ATOM 3198 C C . GLY B 1 45 ? 15.578 -0.151 -12.688 1 95.06 45 GLY B C 1
ATOM 3199 O O . GLY B 1 45 ? 15.406 -0.001 -13.898 1 95.06 45 GLY B O 1
ATOM 3200 N N . GLN B 1 46 ? 14.836 0.462 -11.781 1 89.44 46 GLN B N 1
ATOM 3201 C CA . GLN B 1 46 ? 13.75 1.359 -12.172 1 89.44 46 GLN B CA 1
ATOM 3202 C C . GLN B 1 46 ? 14.109 2.812 -11.867 1 89.44 46 GLN B C 1
ATOM 3204 O O . GLN B 1 46 ? 13.602 3.729 -12.516 1 89.44 46 GLN B O 1
ATOM 3209 N N . GLN B 1 47 ? 14.891 3.08 -10.805 1 88.81 47 GLN B N 1
ATOM 3210 C CA . GLN B 1 47 ? 15.383 4.41 -10.469 1 88.81 47 GLN B CA 1
ATOM 3211 C C . GLN B 1 47 ? 16.875 4.551 -10.789 1 88.81 47 GLN B C 1
ATOM 3213 O O . GLN B 1 47 ? 17.672 3.699 -10.406 1 88.81 47 GLN B O 1
ATOM 3218 N N . HIS B 1 48 ? 17.156 5.621 -11.539 1 92.12 48 HIS B N 1
ATOM 3219 C CA . HIS B 1 48 ? 18.531 5.668 -12.031 1 92.12 48 HIS B CA 1
ATOM 3220 C C . HIS B 1 48 ? 19.109 7.07 -11.891 1 92.12 48 HIS B C 1
ATOM 3222 O O . HIS B 1 48 ? 18.375 8.047 -11.773 1 92.12 48 HIS B O 1
ATOM 3228 N N . VAL B 1 49 ? 20.359 7.125 -11.836 1 92.88 49 VAL B N 1
ATOM 3229 C CA . VAL B 1 49 ? 21.125 8.359 -11.711 1 92.88 49 VAL B CA 1
ATOM 3230 C C . VAL B 1 49 ? 22.266 8.367 -12.742 1 92.88 49 VAL B C 1
ATOM 3232 O O . VAL B 1 49 ? 22.719 7.312 -13.18 1 92.88 49 VAL B O 1
ATOM 3235 N N . ALA B 1 50 ? 22.688 9.57 -13.055 1 94.62 50 ALA B N 1
ATOM 3236 C CA . ALA B 1 50 ? 23.828 9.719 -13.938 1 94.62 50 ALA B CA 1
ATOM 3237 C C . ALA B 1 50 ? 25.141 9.531 -13.18 1 94.62 50 ALA B C 1
ATOM 3239 O O . ALA B 1 50 ? 25.281 10.016 -12.055 1 94.62 50 ALA B O 1
ATOM 3240 N N . VAL B 1 51 ? 26.094 8.797 -13.727 1 93.62 51 VAL B N 1
ATOM 3241 C CA . VAL B 1 51 ? 27.359 8.578 -13.055 1 93.62 51 VAL B CA 1
ATOM 3242 C C . VAL B 1 51 ? 28.5 9.078 -13.93 1 93.62 51 VAL B C 1
ATOM 3244 O O . VAL B 1 51 ? 29.672 8.727 -13.711 1 93.62 51 VAL B O 1
ATOM 3247 N N . GLY B 1 52 ? 28.234 9.867 -14.969 1 90.44 52 GLY B N 1
ATOM 3248 C CA . GLY B 1 52 ? 29.25 10.422 -15.852 1 90.44 52 GLY B CA 1
ATOM 3249 C C . GLY B 1 52 ? 29.328 9.703 -17.188 1 90.44 52 GLY B C 1
ATOM 3250 O O . GLY B 1 52 ? 28.891 8.562 -17.312 1 90.44 52 GLY B O 1
ATOM 3251 N N . GLY B 1 53 ? 29.844 10.336 -18.297 1 91.62 53 GLY B N 1
ATOM 3252 C CA . GLY B 1 53 ? 30.062 9.758 -19.609 1 91.62 53 GLY B CA 1
ATOM 3253 C C . GLY B 1 53 ? 28.781 9.328 -20.297 1 91.62 53 GLY B C 1
ATOM 3254 O O . GLY B 1 53 ? 28.781 8.359 -21.047 1 91.62 53 GLY B O 1
ATOM 3255 N N . GLY B 1 54 ? 27.656 9.867 -19.812 1 92 54 GLY B N 1
ATOM 3256 C CA . GLY B 1 54 ? 26.391 9.547 -20.438 1 92 54 GLY B CA 1
ATOM 3257 C C . GLY B 1 54 ? 25.766 8.273 -19.906 1 92 54 GLY B C 1
ATOM 3258 O O . GLY B 1 54 ? 24.703 7.852 -20.375 1 92 54 GLY B O 1
ATOM 3259 N N . LEU B 1 55 ? 26.422 7.703 -18.953 1 94.06 55 LEU B N 1
ATOM 3260 C CA . LEU B 1 55 ? 25.953 6.449 -18.375 1 94.06 55 LEU B CA 1
ATOM 3261 C C . LEU B 1 55 ? 25.016 6.711 -17.203 1 94.06 55 LEU B C 1
ATOM 3263 O O . LEU B 1 55 ? 25.297 7.566 -16.359 1 94.06 55 LEU B O 1
ATOM 3267 N N . ARG B 1 56 ? 23.875 6.051 -17.234 1 95.38 56 ARG B N 1
ATOM 3268 C CA . ARG B 1 56 ? 22.969 6.051 -16.109 1 95.38 56 ARG B CA 1
ATOM 3269 C C . ARG B 1 56 ? 22.875 4.66 -15.477 1 95.38 56 ARG B C 1
ATOM 3271 O O . ARG B 1 56 ? 22.859 3.654 -16.188 1 95.38 56 ARG B O 1
ATOM 3278 N N . VAL B 1 57 ? 22.828 4.621 -14.172 1 96.25 57 VAL B N 1
ATOM 3279 C CA . VAL B 1 57 ? 22.766 3.352 -13.461 1 96.25 57 VAL B CA 1
ATOM 3280 C C . VAL B 1 57 ? 21.703 3.428 -12.367 1 96.25 57 VAL B C 1
ATOM 3282 O O . VAL B 1 57 ? 21.266 4.52 -11.992 1 96.25 57 VAL B O 1
ATOM 3285 N N . ASP B 1 58 ? 21.312 2.293 -11.922 1 96.5 58 ASP B N 1
ATOM 3286 C CA . ASP B 1 58 ? 20.375 2.238 -10.805 1 96.5 58 ASP B CA 1
ATOM 3287 C C . ASP B 1 58 ? 20.953 2.92 -9.562 1 96.5 58 ASP B C 1
ATOM 3289 O O . ASP B 1 58 ? 22.141 2.754 -9.258 1 96.5 58 ASP B O 1
ATOM 3293 N N . LYS B 1 59 ? 20.109 3.576 -8.828 1 94.25 59 LYS B N 1
ATOM 3294 C CA . LYS B 1 59 ? 20.531 4.328 -7.656 1 94.25 59 LYS B CA 1
ATOM 3295 C C . LYS B 1 59 ? 21.188 3.412 -6.621 1 94.25 59 LYS B C 1
ATOM 3297 O O . LYS B 1 59 ? 22.109 3.818 -5.914 1 94.25 59 LYS B O 1
ATOM 3302 N N . ASP B 1 60 ? 20.719 2.162 -6.5 1 95.88 60 ASP B N 1
ATOM 3303 C CA . ASP B 1 60 ? 21.281 1.235 -5.523 1 95.88 60 ASP B CA 1
ATOM 3304 C C . ASP B 1 60 ? 22.672 0.782 -5.938 1 95.88 60 ASP B C 1
ATOM 3306 O O . ASP B 1 60 ? 23.562 0.668 -5.102 1 95.88 60 ASP B O 1
ATOM 3310 N N . ALA B 1 61 ? 22.844 0.537 -7.203 1 97.31 61 ALA B N 1
ATOM 3311 C CA . ALA B 1 61 ? 24.188 0.197 -7.684 1 97.31 61 ALA B CA 1
ATOM 3312 C C . ALA B 1 61 ? 25.172 1.308 -7.359 1 97.31 61 ALA B C 1
ATOM 3314 O O . ALA B 1 61 ? 26.297 1.038 -6.906 1 97.31 61 ALA B O 1
ATOM 3315 N N . PHE B 1 62 ? 24.75 2.498 -7.609 1 96.75 62 PHE B N 1
ATOM 3316 C CA . PHE B 1 62 ? 25.594 3.654 -7.297 1 96.75 62 PHE B CA 1
ATOM 3317 C C . PHE B 1 62 ? 25.906 3.705 -5.805 1 96.75 62 PHE B C 1
ATOM 3319 O O . PHE B 1 62 ? 27.062 3.867 -5.418 1 96.75 62 PHE B O 1
ATOM 3326 N N . LEU B 1 63 ? 24.922 3.549 -4.969 1 96 63 LEU B N 1
ATOM 3327 C CA . LEU B 1 63 ? 25.062 3.564 -3.52 1 96 63 LEU B CA 1
ATOM 3328 C C . LEU B 1 63 ? 26.062 2.508 -3.062 1 96 63 LEU B C 1
ATOM 3330 O O . LEU B 1 63 ? 27 2.814 -2.32 1 96 63 LEU B O 1
ATOM 3334 N N . PHE B 1 64 ? 25.938 1.302 -3.516 1 97.56 64 PHE B N 1
ATOM 3335 C CA . PHE B 1 64 ? 26.781 0.194 -3.062 1 97.56 64 PHE B CA 1
ATOM 3336 C C . PHE B 1 64 ? 28.219 0.374 -3.529 1 97.56 64 PHE B C 1
ATOM 3338 O O . PHE B 1 64 ? 29.156 0.141 -2.766 1 97.56 64 PHE B O 1
ATOM 3345 N N . LYS B 1 65 ? 28.375 0.764 -4.797 1 97.69 65 LYS B N 1
ATOM 3346 C CA . LYS B 1 65 ? 29.719 0.963 -5.312 1 97.69 65 LYS B CA 1
ATOM 3347 C C . LYS B 1 65 ? 30.469 2.029 -4.512 1 97.69 65 LYS B C 1
ATOM 3349 O O . LYS B 1 65 ? 31.578 1.796 -4.039 1 97.69 65 LYS B O 1
ATOM 3354 N N . GLU B 1 66 ? 29.844 3.143 -4.328 1 96.12 66 GLU B N 1
ATOM 3355 C CA . GLU B 1 66 ? 30.5 4.285 -3.699 1 96.12 66 GLU B CA 1
ATOM 3356 C C . GLU B 1 66 ? 30.688 4.062 -2.199 1 96.12 66 GLU B C 1
ATOM 3358 O O . GLU B 1 66 ? 31.719 4.398 -1.641 1 96.12 66 GLU B O 1
ATOM 3363 N N . HIS B 1 67 ? 29.719 3.539 -1.53 1 95.69 67 HIS B N 1
ATOM 3364 C CA . HIS B 1 67 ? 29.781 3.383 -0.081 1 95.69 67 HIS B CA 1
ATOM 3365 C C . HIS B 1 67 ? 30.797 2.309 0.315 1 95.69 67 HIS B C 1
ATOM 3367 O O . HIS B 1 67 ? 31.547 2.477 1.282 1 95.69 67 HIS B O 1
ATOM 3373 N N . PHE B 1 68 ? 30.797 1.202 -0.442 1 96.38 68 PHE B N 1
ATOM 3374 C CA . PHE B 1 68 ? 31.609 0.067 -0.031 1 96.38 68 PHE B CA 1
ATOM 3375 C C . PHE B 1 68 ? 32.906 0.026 -0.818 1 96.38 68 PHE B C 1
ATOM 3377 O O . PHE B 1 68 ? 33.75 -0.839 -0.583 1 96.38 68 PHE B O 1
ATOM 3384 N N . GLY B 1 69 ? 33.094 0.931 -1.817 1 96.19 69 GLY B N 1
ATOM 3385 C CA . GLY B 1 69 ? 34.312 0.956 -2.625 1 96.19 69 GLY B CA 1
ATOM 3386 C C . GLY B 1 69 ? 34.438 -0.258 -3.525 1 96.19 69 GLY B C 1
ATOM 3387 O O . GLY B 1 69 ? 35.531 -0.824 -3.645 1 96.19 69 GLY B O 1
ATOM 3388 N N . LEU B 1 70 ? 33.344 -0.726 -4.07 1 97.12 70 LEU B N 1
ATOM 3389 C CA . LEU B 1 70 ? 33.406 -1.865 -4.98 1 97.12 70 LEU B CA 1
ATOM 3390 C C . LEU B 1 70 ? 34.125 -1.493 -6.27 1 97.12 70 LEU B C 1
ATOM 3392 O O . LEU B 1 70 ? 33.969 -0.388 -6.789 1 97.12 70 LEU B O 1
ATOM 3396 N N . VAL B 1 71 ? 34.844 -2.361 -6.906 1 96.44 71 VAL B N 1
ATOM 3397 C CA . VAL B 1 71 ? 35.844 -2.012 -7.934 1 96.44 71 VAL B CA 1
ATOM 3398 C C . VAL B 1 71 ? 35.25 -2.281 -9.32 1 96.44 71 VAL B C 1
ATOM 3400 O O . VAL B 1 71 ? 35.812 -1.852 -10.328 1 96.44 71 VAL B O 1
ATOM 3403 N N . GLN B 1 72 ? 34.156 -2.939 -9.391 1 97.38 72 GLN B N 1
ATOM 3404 C CA . GLN B 1 72 ? 33.594 -3.371 -10.664 1 97.38 72 GLN B CA 1
ATOM 3405 C C . GLN B 1 72 ? 32.969 -2.197 -11.422 1 97.38 72 GLN B C 1
ATOM 3407 O O . GLN B 1 72 ? 32.688 -1.151 -10.836 1 97.38 72 GLN B O 1
ATOM 3412 N N . ASP B 1 73 ? 32.688 -2.383 -12.672 1 97.12 73 ASP B N 1
ATOM 3413 C CA . ASP B 1 73 ? 32.188 -1.325 -13.547 1 97.12 73 ASP B CA 1
ATOM 3414 C C . ASP B 1 73 ? 30.703 -1.085 -13.32 1 97.12 73 ASP B C 1
ATOM 3416 O O . ASP B 1 73 ? 29.922 -2.035 -13.195 1 97.12 73 ASP B O 1
ATOM 3420 N N . TYR B 1 74 ? 30.328 0.181 -13.375 1 97.5 74 TYR B N 1
ATOM 3421 C CA . TYR B 1 74 ? 28.938 0.587 -13.211 1 97.5 74 TYR B CA 1
ATOM 3422 C C . TYR B 1 74 ? 28.047 -0.123 -14.211 1 97.5 74 TYR B C 1
ATOM 3424 O O . TYR B 1 74 ? 26.953 -0.573 -13.867 1 97.5 74 TYR B O 1
ATOM 3432 N N . LYS B 1 75 ? 28.5 -0.244 -15.391 1 96.81 75 LYS B N 1
ATOM 3433 C CA . LYS B 1 75 ? 27.703 -0.82 -16.469 1 96.81 75 LYS B CA 1
ATOM 3434 C C . LYS B 1 75 ? 27.312 -2.262 -16.156 1 96.81 75 LYS B C 1
ATOM 3436 O O . LYS B 1 75 ? 26.203 -2.697 -16.484 1 96.81 75 LYS B O 1
ATOM 3441 N N . ASP B 1 76 ? 28.219 -2.994 -15.523 1 98.38 76 ASP B N 1
ATOM 3442 C CA . ASP B 1 76 ? 27.953 -4.383 -15.172 1 98.38 76 ASP B CA 1
ATOM 3443 C C . ASP B 1 76 ? 27.094 -4.477 -13.914 1 98.38 76 ASP B C 1
ATOM 3445 O O . ASP B 1 76 ? 26.312 -5.422 -13.758 1 98.38 76 ASP B O 1
ATOM 3449 N N . MET B 1 77 ? 27.156 -3.469 -13.031 1 98.56 77 MET B N 1
ATOM 3450 C CA . MET B 1 77 ? 26.422 -3.467 -11.773 1 98.56 77 MET B CA 1
ATOM 3451 C C . MET B 1 77 ? 24.969 -3.092 -12 1 98.56 77 MET B C 1
ATOM 3453 O O . MET B 1 77 ? 24.125 -3.318 -11.133 1 98.56 77 MET B O 1
ATOM 3457 N N . SER B 1 78 ? 24.641 -2.508 -13.102 1 98.44 78 SER B N 1
ATOM 3458 C CA . SER B 1 78 ? 23.297 -2.072 -13.484 1 98.44 78 SER B CA 1
ATOM 3459 C C . SER B 1 78 ? 23.062 -2.266 -14.977 1 98.44 78 SER B C 1
ATOM 3461 O O . SER B 1 78 ? 22.906 -1.292 -15.719 1 98.44 78 SER B O 1
ATOM 3463 N N . PRO B 1 79 ? 22.891 -3.484 -15.406 1 98.19 79 PRO B N 1
ATOM 3464 C CA . PRO B 1 79 ? 22.922 -3.779 -16.844 1 98.19 79 PRO B CA 1
ATOM 3465 C C . PRO B 1 79 ? 21.641 -3.352 -17.547 1 98.19 79 PRO B C 1
ATOM 3467 O O . PRO B 1 79 ? 21.656 -3.072 -18.75 1 98.19 79 PRO B O 1
ATOM 3470 N N . VAL B 1 80 ? 20.484 -3.383 -16.875 1 97.25 80 VAL B N 1
ATOM 3471 C CA . VAL B 1 80 ? 19.219 -2.998 -17.5 1 97.25 80 VAL B CA 1
ATOM 3472 C C . VAL B 1 80 ? 18.5 -1.979 -16.609 1 97.25 80 VAL B C 1
ATOM 3474 O O . VAL B 1 80 ? 18.375 -2.178 -15.398 1 97.25 80 VAL B O 1
ATOM 3477 N N . ILE B 1 81 ? 18.047 -0.929 -17.156 1 94.38 81 ILE B N 1
ATOM 3478 C CA . ILE B 1 81 ? 17.234 0.062 -16.469 1 94.38 81 ILE B CA 1
ATOM 3479 C C . ILE B 1 81 ? 15.914 0.254 -17.203 1 94.38 81 ILE B C 1
ATOM 3481 O O . ILE B 1 81 ? 15.867 0.126 -18.438 1 94.38 81 ILE B O 1
ATOM 3485 N N . PHE B 1 82 ? 14.844 0.443 -16.484 1 91.19 82 PHE B N 1
ATOM 3486 C CA . PHE B 1 82 ? 13.531 0.746 -17.047 1 91.19 82 PHE B CA 1
ATOM 3487 C C . PHE B 1 82 ? 13.211 2.23 -16.906 1 91.19 82 PHE B C 1
ATOM 3489 O O . PHE B 1 82 ? 12.672 2.662 -15.883 1 91.19 82 PHE B O 1
ATOM 3496 N N . PRO B 1 83 ? 13.578 2.969 -17.906 1 87.69 83 PRO B N 1
ATOM 3497 C CA . PRO B 1 83 ? 13.164 4.375 -17.828 1 87.69 83 PRO B CA 1
ATOM 3498 C C . PRO B 1 83 ? 11.672 4.566 -18.078 1 87.69 83 PRO B C 1
ATOM 3500 O O . PRO B 1 83 ? 10.953 3.594 -18.328 1 87.69 83 PRO B O 1
ATOM 3503 N N . ASP B 1 84 ? 11.195 5.773 -17.984 1 86.56 84 ASP B N 1
ATOM 3504 C CA . ASP B 1 84 ? 9.797 6.09 -18.266 1 86.56 84 ASP B CA 1
ATOM 3505 C C . ASP B 1 84 ? 9.422 5.684 -19.688 1 86.56 84 ASP B C 1
ATOM 3507 O O . ASP B 1 84 ? 10.195 5.895 -20.625 1 86.56 84 ASP B O 1
ATOM 3511 N N . GLY B 1 85 ? 8.297 5.074 -19.828 1 89.5 85 GLY B N 1
ATOM 3512 C CA . GLY B 1 85 ? 7.805 4.695 -21.141 1 89.5 85 GLY B CA 1
ATOM 3513 C C . GLY B 1 85 ? 8.336 3.354 -21.609 1 89.5 85 GLY B C 1
ATOM 3514 O O . GLY B 1 85 ? 7.902 2.84 -22.641 1 89.5 85 GLY B O 1
ATOM 3515 N N . PHE B 1 86 ? 9.195 2.783 -20.844 1 91.25 86 PHE B N 1
ATOM 3516 C CA . PHE B 1 86 ? 9.891 1.566 -21.25 1 91.25 86 PHE B CA 1
ATOM 3517 C C . PHE B 1 86 ? 8.898 0.439 -21.516 1 91.25 86 PHE B C 1
ATOM 3519 O O . PHE B 1 86 ? 9.062 -0.324 -22.469 1 91.25 86 PHE B O 1
ATOM 3526 N N . THR B 1 87 ? 7.875 0.331 -20.75 1 93.5 87 THR B N 1
ATOM 3527 C CA . THR B 1 87 ? 6.883 -0.732 -20.891 1 93.5 87 THR B CA 1
ATOM 3528 C C . THR B 1 87 ? 6.199 -0.656 -22.25 1 93.5 87 THR B C 1
ATOM 3530 O O . THR B 1 87 ? 6.027 -1.675 -22.922 1 93.5 87 THR B O 1
ATOM 3533 N N . ARG B 1 88 ? 5.832 0.506 -22.656 1 95.25 88 ARG B N 1
ATOM 3534 C CA . ARG B 1 88 ? 5.211 0.686 -23.969 1 95.25 88 ARG B CA 1
ATOM 3535 C C . ARG B 1 88 ? 6.176 0.324 -25.094 1 95.25 88 ARG B C 1
ATOM 3537 O O . ARG B 1 88 ? 5.789 -0.314 -26.062 1 95.25 88 ARG B O 1
ATOM 3544 N N . ASP B 1 89 ? 7.43 0.75 -24.906 1 95.31 89 ASP B N 1
ATOM 3545 C CA . ASP B 1 89 ? 8.453 0.421 -25.891 1 95.31 89 ASP B CA 1
ATOM 3546 C C . ASP B 1 89 ? 8.586 -1.091 -26.062 1 95.31 89 ASP B C 1
ATOM 3548 O O . ASP B 1 89 ? 8.742 -1.584 -27.188 1 95.31 89 ASP B O 1
ATOM 3552 N N . PHE B 1 90 ? 8.555 -1.768 -25.047 1 96.19 90 PHE B N 1
ATOM 3553 C CA . PHE B 1 90 ? 8.648 -3.223 -25.094 1 96.19 90 PHE B CA 1
ATOM 3554 C C . PHE B 1 90 ? 7.449 -3.816 -25.828 1 96.19 90 PHE B C 1
ATOM 3556 O O . PHE B 1 90 ? 7.613 -4.621 -26.75 1 96.19 90 PHE B O 1
ATOM 3563 N N . VAL B 1 91 ? 6.223 -3.391 -25.422 1 95.44 91 VAL B N 1
ATOM 3564 C CA . VAL B 1 91 ? 5.004 -3.924 -26.016 1 95.44 91 VAL B CA 1
ATOM 3565 C C . VAL B 1 91 ? 4.961 -3.58 -27.516 1 95.44 91 VAL B C 1
ATOM 3567 O O . VAL B 1 91 ? 4.473 -4.371 -28.328 1 95.44 91 VAL B O 1
ATOM 3570 N N . ASP B 1 92 ? 5.582 -2.457 -27.844 1 96.75 92 ASP B N 1
ATOM 3571 C CA . ASP B 1 92 ? 5.652 -2.016 -29.234 1 96.75 92 ASP B CA 1
ATOM 3572 C C . ASP B 1 92 ? 6.711 -2.795 -30 1 96.75 92 ASP B C 1
ATOM 3574 O O . ASP B 1 92 ? 6.84 -2.643 -31.219 1 96.75 92 ASP B O 1
ATOM 3578 N N . GLY B 1 93 ? 7.508 -3.541 -29.297 1 95.06 93 GLY B N 1
ATOM 3579 C CA . GLY B 1 93 ? 8.492 -4.383 -29.969 1 95.06 93 GLY B CA 1
ATOM 3580 C C . GLY B 1 93 ? 9.805 -3.672 -30.219 1 95.06 93 GLY B C 1
ATOM 3581 O O . GLY B 1 93 ? 10.664 -4.188 -30.938 1 95.06 93 GLY B O 1
ATOM 3582 N N . LYS B 1 94 ? 10.039 -2.484 -29.656 1 95.88 94 LYS B N 1
ATOM 3583 C CA . LYS B 1 94 ? 11.273 -1.728 -29.859 1 95.88 94 LYS B CA 1
ATOM 3584 C C . LYS B 1 94 ? 12.445 -2.369 -29.125 1 95.88 94 LYS B C 1
ATOM 3586 O O . LYS B 1 94 ? 13.602 -2.133 -29.469 1 95.88 94 LYS B O 1
ATOM 3591 N N . VAL B 1 95 ? 12.188 -3.049 -28.062 1 94.75 95 VAL B N 1
ATOM 3592 C CA . VAL B 1 95 ? 13.148 -3.824 -27.281 1 94.75 95 VAL B CA 1
ATOM 3593 C C . VAL B 1 95 ? 12.586 -5.219 -27.016 1 94.75 95 VAL B C 1
ATOM 3595 O O . VAL B 1 95 ? 11.375 -5.387 -26.844 1 94.75 95 VAL B O 1
ATOM 3598 N N . THR B 1 96 ? 13.5 -6.211 -26.953 1 96 96 THR B N 1
ATOM 3599 C CA . THR B 1 96 ? 13.031 -7.57 -26.75 1 96 96 THR B CA 1
ATOM 3600 C C . THR B 1 96 ? 13.539 -8.125 -25.422 1 96 96 THR B C 1
ATOM 3602 O O . THR B 1 96 ? 14.578 -7.684 -24.922 1 96 96 THR B O 1
ATOM 3605 N N . SER B 1 97 ? 12.836 -9.055 -24.953 1 96.62 97 SER B N 1
ATOM 3606 C CA . SER B 1 97 ? 13.25 -9.719 -23.719 1 96.62 97 SER B CA 1
ATOM 3607 C C . SER B 1 97 ? 14.617 -10.383 -23.891 1 96.62 97 SER B C 1
ATOM 3609 O O . SER B 1 97 ? 15.43 -10.383 -22.953 1 96.62 97 SER B O 1
ATOM 3611 N N . GLN B 1 98 ? 14.867 -10.938 -25.031 1 97.5 98 GLN B N 1
ATOM 3612 C CA . GLN B 1 98 ? 16.141 -11.602 -25.297 1 97.5 98 GLN B CA 1
ATOM 3613 C C . GLN B 1 98 ? 17.297 -10.625 -25.203 1 97.5 98 GLN B C 1
ATOM 3615 O O . GLN B 1 98 ? 18.312 -10.914 -24.578 1 97.5 98 GLN B O 1
ATOM 3620 N N . GLN B 1 99 ? 17.141 -9.469 -25.797 1 97.44 99 GLN B N 1
ATOM 3621 C CA . GLN B 1 99 ? 18.172 -8.445 -25.75 1 97.44 99 GLN B CA 1
ATOM 3622 C C . GLN B 1 99 ? 18.484 -8.031 -24.312 1 97.44 99 GLN B C 1
ATOM 3624 O O . GLN B 1 99 ? 19.641 -7.906 -23.938 1 97.44 99 GLN B O 1
ATOM 3629 N N . LEU B 1 100 ? 17.484 -7.852 -23.594 1 97.69 100 LEU B N 1
ATOM 3630 C CA . LEU B 1 100 ? 17.625 -7.43 -22.203 1 97.69 100 LEU B CA 1
ATOM 3631 C C . LEU B 1 100 ? 18.297 -8.516 -21.359 1 97.69 100 LEU B C 1
ATOM 3633 O O . LEU B 1 100 ? 19.219 -8.242 -20.594 1 97.69 100 LEU B O 1
ATOM 3637 N N . MET B 1 101 ? 17.859 -9.75 -21.562 1 98.5 101 MET B N 1
ATOM 3638 C CA . MET B 1 101 ? 18.422 -10.875 -20.812 1 98.5 101 MET B CA 1
ATOM 3639 C C . MET B 1 101 ? 19.891 -11.094 -21.188 1 98.5 101 MET B C 1
ATOM 3641 O O . MET B 1 101 ? 20.719 -11.406 -20.328 1 98.5 101 MET B O 1
ATOM 3645 N N . ASP B 1 102 ? 20.188 -10.906 -22.453 1 98.56 102 ASP B N 1
ATOM 3646 C CA . ASP B 1 102 ? 21.562 -11.047 -22.891 1 98.56 102 ASP B CA 1
ATOM 3647 C C . ASP B 1 102 ? 22.469 -10.031 -22.203 1 98.56 102 ASP B C 1
ATOM 3649 O O . ASP B 1 102 ? 23.594 -10.359 -21.797 1 98.56 102 ASP B O 1
ATOM 3653 N N . SER B 1 103 ? 21.984 -8.859 -22.062 1 98.31 103 SER B N 1
ATOM 3654 C CA . SER B 1 103 ? 22.734 -7.828 -21.359 1 98.31 103 SER B CA 1
ATOM 3655 C C . SER B 1 103 ? 22.969 -8.219 -19.891 1 98.31 103 SER B C 1
ATOM 3657 O O . SER B 1 103 ? 24.062 -8.031 -19.375 1 98.31 103 SER B O 1
ATOM 3659 N N . ILE B 1 104 ? 21.984 -8.742 -19.25 1 98.75 104 ILE B N 1
ATOM 3660 C CA . ILE B 1 104 ? 22.078 -9.164 -17.859 1 98.75 104 ILE B CA 1
ATOM 3661 C C . ILE B 1 104 ? 23.078 -10.305 -17.719 1 98.75 104 ILE B C 1
ATOM 3663 O O . ILE B 1 104 ? 23.938 -10.289 -16.844 1 98.75 104 ILE B O 1
ATOM 3667 N N . LYS B 1 105 ? 23 -11.258 -18.625 1 98.81 105 LYS B N 1
ATOM 3668 C CA . LYS B 1 105 ? 23.891 -12.414 -18.594 1 98.81 105 LYS B CA 1
ATOM 3669 C C . LYS B 1 105 ? 25.344 -12 -18.766 1 98.81 105 LYS B C 1
ATOM 3671 O O . LYS B 1 105 ? 26.219 -12.484 -18.047 1 98.81 105 LYS B O 1
ATOM 3676 N N . ALA B 1 106 ? 25.547 -11.125 -19.703 1 98.75 106 ALA B N 1
ATOM 3677 C CA . ALA B 1 106 ? 26.906 -10.656 -19.953 1 98.75 106 ALA B CA 1
ATOM 3678 C C . ALA B 1 106 ? 27.484 -9.93 -18.734 1 98.75 106 ALA B C 1
ATOM 3680 O O . ALA B 1 106 ? 28.625 -10.188 -18.344 1 98.75 106 ALA B O 1
ATOM 3681 N N . ALA B 1 107 ? 26.719 -9.086 -18.203 1 98.75 107 ALA B N 1
ATOM 3682 C CA . ALA B 1 107 ? 27.141 -8.352 -17.016 1 98.75 107 ALA B CA 1
ATOM 3683 C C . ALA B 1 107 ? 27.406 -9.305 -15.852 1 98.75 107 ALA B C 1
ATOM 3685 O O . ALA B 1 107 ? 28.422 -9.188 -15.172 1 98.75 107 ALA B O 1
ATOM 3686 N N . HIS B 1 108 ? 26.5 -10.234 -15.648 1 98.75 108 HIS B N 1
ATOM 3687 C CA . HIS B 1 108 ? 26.641 -11.211 -14.578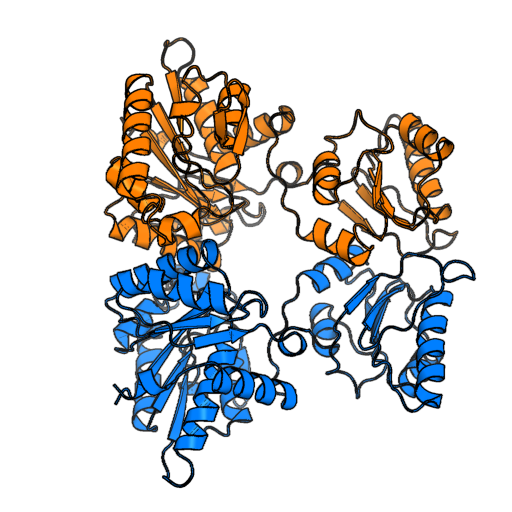 1 98.75 108 HIS B CA 1
ATOM 3688 C C . HIS B 1 108 ? 27.938 -12 -14.719 1 98.75 108 HIS B C 1
ATOM 3690 O O . HIS B 1 108 ? 28.672 -12.188 -13.742 1 98.75 108 HIS B O 1
ATOM 3696 N N . GLN B 1 109 ? 28.172 -12.391 -15.906 1 98.56 109 GLN B N 1
ATOM 3697 C CA . GLN B 1 109 ? 29.391 -13.18 -16.156 1 98.56 109 GLN B CA 1
ATOM 3698 C C . GLN B 1 109 ? 30.641 -12.383 -15.812 1 98.56 109 GLN B C 1
ATOM 3700 O O . GLN B 1 109 ? 31.547 -12.898 -15.156 1 98.56 109 GLN B O 1
ATOM 3705 N N . ARG B 1 110 ? 30.734 -11.18 -16.203 1 98.56 110 ARG B N 1
ATOM 3706 C CA . ARG B 1 110 ? 31.875 -10.328 -15.914 1 98.56 110 ARG B CA 1
ATOM 3707 C C . ARG B 1 110 ? 32.062 -10.133 -14.414 1 98.56 110 ARG B C 1
ATOM 3709 O O . ARG B 1 110 ? 33.156 -10.273 -13.883 1 98.56 110 ARG B O 1
ATOM 3716 N N . LEU B 1 111 ? 30.969 -9.875 -13.742 1 98.62 111 LEU B N 1
ATOM 3717 C CA . LEU B 1 111 ? 31 -9.664 -12.305 1 98.62 111 LEU B CA 1
ATOM 3718 C C . LEU B 1 111 ? 31.391 -10.953 -11.578 1 98.62 111 LEU B C 1
ATOM 3720 O O . LEU B 1 111 ? 32.156 -10.922 -10.625 1 98.62 111 LEU B O 1
ATOM 3724 N N . TYR B 1 112 ? 30.75 -11.984 -12.039 1 97.81 112 TYR B N 1
ATOM 3725 C CA . TYR B 1 112 ? 31.016 -13.289 -11.445 1 97.81 112 TYR B CA 1
ATOM 3726 C C . TYR B 1 112 ? 32.5 -13.641 -11.555 1 97.81 112 TYR B C 1
ATOM 3728 O O . TYR B 1 112 ? 33.125 -14.094 -10.586 1 97.81 112 TYR B O 1
ATOM 3736 N N . ASP B 1 113 ? 33.094 -13.375 -12.703 1 97.06 113 ASP B N 1
ATOM 3737 C CA . ASP B 1 113 ? 34.5 -13.688 -12.961 1 97.06 113 ASP B CA 1
ATOM 3738 C C . ASP B 1 113 ? 35.438 -12.781 -12.156 1 97.06 113 ASP B C 1
ATOM 3740 O O . ASP B 1 113 ? 36.531 -13.172 -11.82 1 97.06 113 ASP B O 1
ATOM 3744 N N . GLN B 1 114 ? 34.938 -11.641 -11.75 1 95.88 114 GLN B N 1
ATOM 3745 C CA . GLN B 1 114 ? 35.781 -10.633 -11.125 1 95.88 114 GLN B CA 1
ATOM 3746 C C . GLN B 1 114 ? 35.594 -10.602 -9.609 1 95.88 114 GLN B C 1
ATOM 3748 O O . GLN B 1 114 ? 36.062 -9.695 -8.93 1 95.88 114 GLN B O 1
ATOM 3753 N N . SER B 1 115 ? 34.875 -11.57 -9.102 1 97.06 115 SER B N 1
ATOM 3754 C CA . SER B 1 115 ? 34.562 -11.484 -7.68 1 97.06 115 SER B CA 1
ATOM 3755 C C . SER B 1 115 ? 34.531 -12.867 -7.039 1 97.06 115 SER B C 1
ATOM 3757 O O . SER B 1 115 ? 34.562 -13.883 -7.742 1 97.06 115 SER B O 1
ATOM 3759 N N . ASP B 1 116 ? 34.562 -12.914 -5.773 1 96.5 116 ASP B N 1
ATOM 3760 C CA . ASP B 1 116 ? 34.469 -14.148 -4.992 1 96.5 116 ASP B CA 1
ATOM 3761 C C . ASP B 1 116 ? 33.062 -14.375 -4.465 1 96.5 116 ASP B C 1
ATOM 3763 O O . ASP B 1 116 ? 32.719 -15.492 -4.07 1 96.5 116 ASP B O 1
ATOM 3767 N N . PHE B 1 117 ? 32.281 -13.336 -4.457 1 97.38 117 PHE B N 1
ATOM 3768 C CA . PHE B 1 117 ? 30.859 -13.43 -4.156 1 97.38 117 PHE B CA 1
ATOM 3769 C C . PHE B 1 117 ? 30.094 -12.305 -4.848 1 97.38 117 PHE B C 1
ATOM 3771 O O . PHE B 1 117 ? 30.469 -11.133 -4.742 1 97.38 117 PHE B O 1
ATOM 3778 N N . LEU B 1 118 ? 29.047 -12.641 -5.523 1 98.38 118 LEU B N 1
ATOM 3779 C CA . LEU B 1 118 ? 28.219 -11.688 -6.258 1 98.38 118 LEU B CA 1
ATOM 3780 C C . LEU B 1 118 ? 26.812 -11.617 -5.672 1 98.38 118 LEU B C 1
ATOM 3782 O O . LEU B 1 118 ? 26.109 -12.625 -5.629 1 98.38 118 LEU B O 1
ATOM 3786 N N . ILE B 1 119 ? 26.469 -10.453 -5.211 1 98.19 119 ILE B N 1
ATOM 3787 C CA . ILE B 1 119 ? 25.125 -10.195 -4.715 1 98.19 119 ILE B CA 1
ATOM 3788 C C . ILE B 1 119 ? 24.266 -9.57 -5.824 1 98.19 119 ILE B C 1
ATOM 3790 O O . ILE B 1 119 ? 24.594 -8.492 -6.332 1 98.19 119 ILE B O 1
ATOM 3794 N N . CYS B 1 120 ? 23.234 -10.227 -6.184 1 98.69 120 CYS B N 1
ATOM 3795 C CA . CYS B 1 120 ? 22.234 -9.68 -7.098 1 98.69 120 CYS B CA 1
ATOM 3796 C C . CYS B 1 120 ? 20.984 -9.234 -6.348 1 98.69 120 CYS B C 1
ATOM 3798 O O . CYS B 1 120 ? 20.391 -10.023 -5.617 1 98.69 120 CYS B O 1
ATOM 3800 N N . GLU B 1 121 ? 20.641 -8.008 -6.473 1 98.5 121 GLU B N 1
ATOM 3801 C CA . GLU B 1 121 ? 19.453 -7.48 -5.801 1 98.5 121 GLU B CA 1
ATOM 3802 C C . GLU B 1 121 ? 18.297 -7.328 -6.773 1 98.5 121 GLU B C 1
ATOM 3804 O O . GLU B 1 121 ? 18.406 -6.637 -7.789 1 98.5 121 GLU B O 1
ATOM 3809 N N . GLY B 1 122 ? 17.203 -7.953 -6.449 1 98.12 122 GLY B N 1
ATOM 3810 C CA . GLY B 1 122 ? 16.016 -7.867 -7.281 1 98.12 122 GLY B CA 1
ATOM 3811 C C . GLY B 1 122 ? 15.312 -6.523 -7.184 1 98.12 122 GLY B C 1
ATOM 3812 O O . GLY B 1 122 ? 15.727 -5.66 -6.402 1 98.12 122 GLY B O 1
ATOM 3813 N N . THR B 1 123 ? 14.242 -6.367 -7.996 1 96.69 123 THR B N 1
ATOM 3814 C CA . THR B 1 123 ? 13.453 -5.141 -8.031 1 96.69 123 THR B CA 1
ATOM 3815 C C . THR B 1 123 ? 12.039 -5.395 -7.523 1 96.69 123 THR B C 1
ATOM 3817 O O . THR B 1 123 ? 11.367 -6.316 -7.984 1 96.69 123 THR B O 1
ATOM 3820 N N . GLY B 1 124 ? 11.602 -4.551 -6.559 1 96.25 124 GLY B N 1
ATOM 3821 C CA . GLY B 1 124 ? 10.242 -4.684 -6.059 1 96.25 124 GLY B CA 1
ATOM 3822 C C . GLY B 1 124 ? 9.938 -6.074 -5.535 1 96.25 124 GLY B C 1
ATOM 3823 O O . GLY B 1 124 ? 10.688 -6.621 -4.727 1 96.25 124 GLY B O 1
ATOM 3824 N N . HIS B 1 125 ? 8.766 -6.617 -5.902 1 97.94 125 HIS B N 1
ATOM 3825 C CA . HIS B 1 125 ? 8.414 -8 -5.609 1 97.94 125 HIS B CA 1
ATOM 3826 C C . HIS B 1 125 ? 8.914 -8.938 -6.703 1 97.94 125 HIS B C 1
ATOM 3828 O O . HIS B 1 125 ? 9.406 -8.484 -7.738 1 97.94 125 HIS B O 1
ATOM 3834 N N . THR B 1 126 ? 8.766 -10.203 -6.543 1 98.31 126 THR B N 1
ATOM 3835 C CA . THR B 1 126 ? 9.383 -11.195 -7.414 1 98.31 126 THR B CA 1
ATOM 3836 C C . THR B 1 126 ? 8.828 -11.086 -8.836 1 98.31 126 THR B C 1
ATOM 3838 O O . THR B 1 126 ? 9.523 -11.414 -9.797 1 98.31 126 THR B O 1
ATOM 3841 N N . GLY B 1 127 ? 7.648 -10.531 -8.953 1 97.88 127 GLY B N 1
ATOM 3842 C CA . GLY B 1 127 ? 6.977 -10.484 -10.25 1 97.88 127 GLY B CA 1
ATOM 3843 C C . GLY B 1 127 ? 7.305 -9.234 -11.047 1 97.88 127 GLY B C 1
ATOM 3844 O O . GLY B 1 127 ? 6.906 -9.117 -12.203 1 97.88 127 GLY B O 1
ATOM 3845 N N . VAL B 1 128 ? 8.023 -8.281 -10.461 1 97.75 128 VAL B N 1
ATOM 3846 C CA . VAL B 1 128 ? 8.336 -7.039 -11.164 1 97.75 128 VAL B CA 1
ATOM 3847 C C . VAL B 1 128 ? 9.172 -7.348 -12.406 1 97.75 128 VAL B C 1
ATOM 3849 O O . VAL B 1 128 ? 10.156 -8.086 -12.328 1 97.75 128 VAL B O 1
ATOM 3852 N N . GLY B 1 129 ? 8.805 -6.797 -13.586 1 97 129 GLY B N 1
ATOM 3853 C CA . GLY B 1 129 ? 9.453 -7.043 -14.859 1 97 129 GLY B CA 1
ATOM 3854 C C . GLY B 1 129 ? 8.742 -8.07 -15.703 1 97 129 GLY B C 1
ATOM 3855 O O . GLY B 1 129 ? 9.148 -8.344 -16.844 1 97 129 GLY B O 1
ATOM 3856 N N . SER B 1 130 ? 7.641 -8.641 -15.203 1 97.44 130 SER B N 1
ATOM 3857 C CA . SER B 1 130 ? 6.902 -9.672 -15.922 1 97.44 130 SER B CA 1
ATOM 3858 C C . SER B 1 130 ? 6.391 -9.148 -17.266 1 97.44 130 SER B C 1
ATOM 3860 O O . SER B 1 130 ? 6.336 -9.898 -18.234 1 97.44 130 SER B O 1
ATOM 3862 N N . ILE B 1 131 ? 6.027 -7.93 -17.25 1 96.62 131 ILE B N 1
ATOM 3863 C CA . ILE B 1 131 ? 5.496 -7.359 -18.484 1 96.62 131 ILE B CA 1
ATOM 3864 C C . ILE B 1 131 ? 6.543 -7.453 -19.594 1 96.62 131 ILE B C 1
ATOM 3866 O O . ILE B 1 131 ? 6.203 -7.586 -20.766 1 96.62 131 ILE B O 1
ATOM 3870 N N . CYS B 1 132 ? 7.812 -7.5 -19.25 1 96.19 132 CYS B N 1
ATOM 3871 C CA . CYS B 1 132 ? 8.906 -7.586 -20.219 1 96.19 132 CYS B CA 1
ATOM 3872 C C . CYS B 1 132 ? 9.492 -8.992 -20.25 1 96.19 132 CYS B C 1
ATOM 3874 O O . CYS B 1 132 ? 10.547 -9.219 -20.844 1 96.19 132 CYS B O 1
ATOM 3876 N N . GLU B 1 133 ? 8.898 -9.914 -19.531 1 95.69 133 GLU B N 1
ATOM 3877 C CA . GLU B 1 133 ? 9.375 -11.289 -19.422 1 95.69 133 GLU B CA 1
ATOM 3878 C C . GLU B 1 133 ? 10.781 -11.344 -18.812 1 95.69 133 GLU B C 1
ATOM 3880 O O . GLU B 1 133 ? 11.641 -12.086 -19.297 1 95.69 133 GLU B O 1
ATOM 3885 N N . LEU B 1 134 ? 10.922 -10.492 -17.875 1 97.31 134 LEU B N 1
ATOM 3886 C CA . LEU B 1 134 ? 12.211 -10.32 -17.219 1 97.31 134 LEU B CA 1
ATOM 3887 C C . LEU B 1 134 ? 12.031 -10.156 -15.711 1 97.31 134 LEU B C 1
ATOM 3889 O O . LEU B 1 134 ? 12.68 -9.32 -15.086 1 97.31 134 LEU B O 1
ATOM 3893 N N . ASN B 1 135 ? 11.023 -10.852 -15.125 1 97.88 135 ASN B N 1
ATOM 3894 C CA . ASN B 1 135 ? 10.82 -10.695 -13.688 1 97.88 135 ASN B CA 1
ATOM 3895 C C . ASN B 1 135 ? 11.961 -11.328 -12.898 1 97.88 135 ASN B C 1
ATOM 3897 O O . ASN B 1 135 ? 12.836 -11.984 -13.469 1 97.88 135 ASN B O 1
ATOM 3901 N N . ASN B 1 136 ? 12.039 -11.141 -11.641 1 98.62 136 ASN B N 1
ATOM 3902 C CA . ASN B 1 136 ? 13.164 -11.547 -10.805 1 98.62 136 ASN B CA 1
ATOM 3903 C C . ASN B 1 136 ? 13.383 -13.055 -10.844 1 98.62 136 ASN B C 1
ATOM 3905 O O . ASN B 1 136 ? 14.516 -13.523 -10.781 1 98.62 136 ASN B O 1
ATOM 3909 N N . ALA B 1 137 ? 12.289 -13.852 -10.898 1 98.69 137 ALA B N 1
ATOM 3910 C CA . ALA B 1 137 ? 12.406 -15.305 -10.945 1 98.69 137 ALA B CA 1
ATOM 3911 C C . ALA B 1 137 ? 13.008 -15.758 -12.281 1 98.69 137 ALA B C 1
ATOM 3913 O O . ALA B 1 137 ? 13.836 -16.672 -12.312 1 98.69 137 ALA B O 1
ATOM 3914 N N . GLN B 1 138 ? 12.594 -15.148 -13.336 1 98.5 138 GLN B N 1
ATOM 3915 C CA . GLN B 1 138 ? 13.125 -15.469 -14.656 1 98.5 138 GLN B CA 1
ATOM 3916 C C . GLN B 1 138 ? 14.617 -15.156 -14.734 1 98.5 138 GLN B C 1
ATOM 3918 O O . GLN B 1 138 ? 15.398 -15.953 -15.258 1 98.5 138 GLN B O 1
ATOM 3923 N N . VAL B 1 139 ? 14.961 -13.984 -14.211 1 98.69 139 VAL B N 1
ATOM 3924 C CA . VAL B 1 139 ? 16.359 -13.586 -14.18 1 98.69 139 VAL B CA 1
ATOM 3925 C C . VAL B 1 139 ? 17.172 -14.586 -13.352 1 98.69 139 VAL B C 1
ATOM 3927 O O . VAL B 1 139 ? 18.234 -15.031 -13.781 1 98.69 139 VAL B O 1
ATOM 3930 N N . ALA B 1 140 ? 16.688 -14.953 -12.211 1 98.69 140 ALA B N 1
ATOM 3931 C CA . ALA B 1 140 ? 17.359 -15.914 -11.344 1 98.69 140 ALA B CA 1
ATOM 3932 C C . ALA B 1 140 ? 17.562 -17.25 -12.062 1 98.69 140 ALA B C 1
ATOM 3934 O O . ALA B 1 140 ? 18.641 -17.844 -11.977 1 98.69 140 ALA B O 1
ATOM 3935 N N . ALA B 1 141 ? 16.516 -17.688 -12.711 1 98.62 141 ALA B N 1
ATOM 3936 C CA . ALA B 1 141 ? 16.578 -18.969 -13.422 1 98.62 141 ALA B CA 1
ATOM 3937 C C . ALA B 1 141 ? 17.656 -18.938 -14.508 1 98.62 141 ALA B C 1
ATOM 3939 O O . ALA B 1 141 ? 18.453 -19.875 -14.617 1 98.62 141 ALA B O 1
ATOM 3940 N N . GLU B 1 142 ? 17.672 -17.891 -15.281 1 98.38 142 GLU B N 1
ATOM 3941 C CA . GLU B 1 142 ? 18.609 -17.766 -16.375 1 98.38 142 GLU B CA 1
ATOM 3942 C C . GLU B 1 142 ? 20.047 -17.703 -15.867 1 98.38 142 GLU B C 1
ATOM 3944 O O . GLU B 1 142 ? 20.969 -18.219 -16.516 1 98.38 142 GLU B O 1
ATOM 3949 N N . LEU B 1 143 ? 20.234 -17.109 -14.734 1 98.38 143 LEU B N 1
ATOM 3950 C CA . LEU B 1 143 ? 21.562 -16.922 -14.172 1 98.38 143 LEU B CA 1
ATOM 3951 C C . LEU B 1 143 ? 21.922 -18.062 -13.219 1 98.38 143 LEU B C 1
ATOM 3953 O O . LEU B 1 143 ? 23.047 -18.109 -12.703 1 98.38 143 LEU B O 1
ATOM 3957 N N . LYS B 1 144 ? 20.969 -18.953 -12.914 1 97.69 144 LYS B N 1
ATOM 3958 C CA . LYS B 1 144 ? 21.141 -20.094 -12.016 1 97.69 144 LYS B CA 1
ATOM 3959 C C . LYS B 1 144 ? 21.453 -19.625 -10.594 1 97.69 144 LYS B C 1
ATOM 3961 O O . LYS B 1 144 ? 22.391 -20.141 -9.969 1 97.69 144 LYS B O 1
ATOM 3966 N N . LEU B 1 145 ? 20.734 -18.656 -10.203 1 98 145 LEU B N 1
ATOM 3967 C CA . LEU B 1 145 ? 20.859 -18.125 -8.852 1 98 145 LEU B CA 1
ATOM 3968 C C . LEU B 1 145 ? 19.891 -18.797 -7.898 1 98 145 LEU B C 1
ATOM 3970 O O . LEU B 1 145 ? 18.734 -19.062 -8.258 1 98 145 LEU B O 1
ATOM 3974 N N . ASP B 1 146 ? 20.312 -19.078 -6.664 1 97.31 146 ASP B N 1
ATOM 3975 C CA . ASP B 1 146 ? 19.391 -19.25 -5.551 1 97.31 146 ASP B CA 1
ATOM 3976 C C . ASP B 1 146 ? 18.938 -17.906 -4.996 1 97.31 146 ASP B C 1
ATOM 3978 O O . ASP B 1 146 ? 19.516 -16.859 -5.328 1 97.31 146 ASP B O 1
ATOM 3982 N N . ALA B 1 147 ? 17.875 -17.969 -4.188 1 97.94 147 ALA B N 1
ATOM 3983 C CA . ALA B 1 147 ? 17.344 -16.703 -3.717 1 97.94 147 ALA B CA 1
ATOM 3984 C C . ALA B 1 147 ? 17.109 -16.719 -2.207 1 97.94 147 ALA B C 1
ATOM 3986 O O . ALA B 1 147 ? 16.922 -17.781 -1.618 1 97.94 147 ALA B O 1
ATOM 3987 N N . VAL B 1 148 ? 17.203 -15.617 -1.611 1 98.12 148 VAL B N 1
ATOM 3988 C CA . VAL B 1 148 ? 16.656 -15.336 -0.292 1 98.12 148 VAL B CA 1
ATOM 3989 C C . VAL B 1 148 ? 15.578 -14.25 -0.404 1 98.12 148 VAL B C 1
ATOM 3991 O O . VAL B 1 148 ? 15.672 -13.367 -1.255 1 98.12 148 VAL B O 1
ATOM 3994 N N . CYS B 1 149 ? 14.57 -14.336 0.4 1 98.62 149 CYS B N 1
ATOM 3995 C CA . CYS B 1 149 ? 13.461 -13.398 0.26 1 98.62 149 CYS B CA 1
ATOM 3996 C C . CYS B 1 149 ? 13.18 -12.688 1.579 1 98.62 149 CYS B C 1
ATOM 3998 O O . CYS B 1 149 ? 13.016 -13.336 2.613 1 98.62 149 CYS B O 1
ATOM 4000 N N . VAL B 1 150 ? 13.164 -11.391 1.497 1 98.69 150 VAL B N 1
ATOM 4001 C CA . VAL B 1 150 ? 12.797 -10.57 2.648 1 98.69 150 VAL B CA 1
ATOM 4002 C C . VAL B 1 150 ? 11.281 -10.344 2.664 1 98.69 150 VAL B C 1
ATOM 4004 O O . VAL B 1 150 ? 10.695 -9.984 1.644 1 98.69 150 VAL B O 1
ATOM 4007 N N . ALA B 1 151 ? 10.641 -10.625 3.73 1 98.56 151 ALA B N 1
ATOM 4008 C CA . ALA B 1 151 ? 9.227 -10.352 3.965 1 98.56 151 ALA B CA 1
ATOM 4009 C C . ALA B 1 151 ? 9.039 -9.438 5.172 1 98.56 151 ALA B C 1
ATOM 4011 O O . ALA B 1 151 ? 9.93 -9.312 6.012 1 98.56 151 ALA B O 1
ATOM 4012 N N . LEU B 1 152 ? 7.902 -8.742 5.184 1 97.38 152 LEU B N 1
ATOM 4013 C CA . LEU B 1 152 ? 7.621 -7.863 6.316 1 97.38 152 LEU B CA 1
ATOM 4014 C C . LEU B 1 152 ? 7.281 -8.672 7.562 1 97.38 152 LEU B C 1
ATOM 4016 O O . LEU B 1 152 ? 6.785 -9.797 7.461 1 97.38 152 LEU B O 1
ATOM 4020 N N . GLY B 1 153 ? 7.508 -7.934 8.609 1 95.62 153 GLY B N 1
ATOM 4021 C CA . GLY B 1 153 ? 7.156 -8.547 9.883 1 95.62 153 GLY B CA 1
ATOM 4022 C C . GLY B 1 153 ? 5.664 -8.742 10.055 1 95.62 153 GLY B C 1
ATOM 4023 O O . GLY B 1 153 ? 4.867 -7.902 9.641 1 95.62 153 GLY B O 1
ATOM 4024 N N . GLY B 1 154 ? 5.285 -9.898 10.508 1 94.19 154 GLY B N 1
ATOM 4025 C CA . GLY B 1 154 ? 3.922 -10.375 10.688 1 94.19 154 GLY B CA 1
ATOM 4026 C C . GLY B 1 154 ? 3.779 -11.875 10.492 1 94.19 154 GLY B C 1
ATOM 4027 O O . GLY B 1 154 ? 4.777 -12.586 10.391 1 94.19 154 GLY B O 1
ATOM 4028 N N . LEU B 1 155 ? 2.512 -12.273 10.391 1 95.5 155 LEU B N 1
ATOM 4029 C CA . LEU B 1 155 ? 2.309 -13.711 10.25 1 95.5 155 LEU B CA 1
ATOM 4030 C C . LEU B 1 155 ? 1.417 -14.016 9.047 1 95.5 155 LEU B C 1
ATOM 4032 O O . LEU B 1 155 ? 1.914 -14.305 7.957 1 95.5 155 LEU B O 1
ATOM 4036 N N . GLY B 1 156 ? 0.159 -13.75 9.148 1 95 156 GLY B N 1
ATOM 4037 C CA . GLY B 1 156 ? -0.771 -14.164 8.109 1 95 156 GLY B CA 1
ATOM 4038 C C . GLY B 1 156 ? -0.533 -13.469 6.781 1 95 156 GLY B C 1
ATOM 4039 O O . GLY B 1 156 ? -0.166 -14.109 5.797 1 95 156 GLY B O 1
ATOM 4040 N N . SER B 1 157 ? -0.715 -12.141 6.766 1 95.5 157 SER B N 1
ATOM 4041 C CA . SER B 1 157 ? -0.574 -11.367 5.535 1 95.5 157 SER B CA 1
ATOM 4042 C C . SER B 1 157 ? 0.846 -11.461 4.984 1 95.5 157 SER B C 1
ATOM 4044 O O . SER B 1 157 ? 1.041 -11.578 3.771 1 95.5 157 SER B O 1
ATOM 4046 N N . SER B 1 158 ? 1.768 -11.438 5.887 1 97.62 158 SER B N 1
ATOM 4047 C CA . SER B 1 158 ? 3.168 -11.555 5.492 1 97.62 158 SER B CA 1
ATOM 4048 C C . SER B 1 158 ? 3.439 -12.883 4.797 1 97.62 158 SER B C 1
ATOM 4050 O O . SER B 1 158 ? 4.027 -12.914 3.711 1 97.62 158 SER B O 1
ATOM 4052 N N . PHE B 1 159 ? 2.971 -13.953 5.348 1 98.31 159 PHE B N 1
ATOM 4053 C CA . PHE B 1 159 ? 3.199 -15.281 4.801 1 98.31 159 PHE B CA 1
ATOM 4054 C C . PHE B 1 159 ? 2.465 -15.453 3.477 1 98.31 159 PHE B C 1
ATOM 4056 O O . PHE B 1 159 ? 2.986 -16.078 2.547 1 98.31 159 PHE B O 1
ATOM 4063 N N . ASP B 1 160 ? 1.293 -14.914 3.406 1 97.94 160 ASP B N 1
ATOM 4064 C CA . ASP B 1 160 ? 0.505 -15.016 2.182 1 97.94 160 ASP B CA 1
ATOM 4065 C C . ASP B 1 160 ? 1.198 -14.312 1.021 1 97.94 160 ASP B C 1
ATOM 4067 O O . ASP B 1 160 ? 1.196 -14.805 -0.107 1 97.94 160 ASP B O 1
ATOM 4071 N N . GLN B 1 161 ? 1.788 -13.172 1.291 1 98.12 161 GLN B N 1
ATOM 4072 C CA . GLN B 1 161 ? 2.553 -12.469 0.265 1 98.12 161 GLN B CA 1
ATOM 4073 C C . GLN B 1 161 ? 3.795 -13.258 -0.132 1 98.12 161 GLN B C 1
ATOM 4075 O O . GLN B 1 161 ? 4.137 -13.336 -1.314 1 98.12 161 GLN B O 1
ATOM 4080 N N . LEU B 1 162 ? 4.418 -13.82 0.86 1 98.69 162 LEU B N 1
ATOM 4081 C CA . LEU B 1 162 ? 5.59 -14.648 0.593 1 98.69 162 LEU B CA 1
ATOM 4082 C C . LEU B 1 162 ? 5.223 -15.836 -0.292 1 98.69 162 LEU B C 1
ATOM 4084 O O . LEU B 1 162 ? 5.988 -16.203 -1.186 1 98.69 162 LEU B O 1
ATOM 4088 N N . ALA B 1 163 ? 4.09 -16.406 -0.059 1 98.25 163 ALA B N 1
ATOM 4089 C CA . ALA B 1 163 ? 3.646 -17.562 -0.827 1 98.25 163 ALA B CA 1
ATOM 4090 C C . ALA B 1 163 ? 3.533 -17.219 -2.312 1 98.25 163 ALA B C 1
ATOM 4092 O O . ALA B 1 163 ? 3.928 -18.016 -3.166 1 98.25 163 ALA B O 1
ATOM 4093 N N . MET B 1 164 ? 3.037 -16.062 -2.641 1 98 164 MET B N 1
ATOM 4094 C CA . MET B 1 164 ? 2.951 -15.641 -4.035 1 98 164 MET B CA 1
ATOM 4095 C C . MET B 1 164 ? 4.336 -15.555 -4.664 1 98 164 MET B C 1
ATOM 4097 O O . MET B 1 164 ? 4.543 -16.016 -5.789 1 98 164 MET B O 1
ATOM 4101 N N . ASN B 1 165 ? 5.211 -14.961 -3.92 1 98.44 165 ASN B N 1
ATOM 4102 C CA . ASN B 1 165 ? 6.582 -14.828 -4.406 1 98.44 165 ASN B CA 1
ATOM 4103 C C . ASN B 1 165 ? 7.246 -16.188 -4.586 1 98.44 165 ASN B C 1
ATOM 4105 O O . ASN B 1 165 ? 7.898 -16.438 -5.605 1 98.44 165 ASN B O 1
ATOM 4109 N N . ARG B 1 166 ? 7.043 -17.078 -3.643 1 97.88 166 ARG B N 1
ATOM 4110 C CA . ARG B 1 166 ? 7.625 -18.422 -3.693 1 97.88 166 ARG B CA 1
ATOM 4111 C C . ARG B 1 166 ? 7.098 -19.203 -4.891 1 97.88 166 ARG B C 1
ATOM 4113 O O . ARG B 1 166 ? 7.848 -19.938 -5.535 1 97.88 166 ARG B O 1
ATOM 4120 N N . GLU B 1 167 ? 5.816 -19.047 -5.164 1 96.62 167 GLU B N 1
ATOM 4121 C CA . GLU B 1 167 ? 5.23 -19.781 -6.281 1 96.62 167 GLU B CA 1
ATOM 4122 C C . GLU B 1 167 ? 5.887 -19.406 -7.602 1 96.62 167 GLU B C 1
ATOM 4124 O O . GLU B 1 167 ? 6.094 -20.25 -8.469 1 96.62 167 GLU B O 1
ATOM 4129 N N . MET B 1 168 ? 6.172 -18.188 -7.746 1 97.12 168 MET B N 1
ATOM 4130 C CA . MET B 1 168 ? 6.848 -17.734 -8.961 1 97.12 168 MET B CA 1
ATOM 4131 C C . MET B 1 168 ? 8.242 -18.344 -9.062 1 97.12 168 MET B C 1
ATOM 4133 O O . MET B 1 168 ? 8.68 -18.734 -10.148 1 97.12 168 MET B O 1
ATOM 4137 N N . LEU B 1 169 ? 8.953 -18.391 -7.926 1 98.12 169 LEU B N 1
ATOM 4138 C CA . LEU B 1 169 ? 10.258 -19.047 -7.91 1 98.12 169 LEU B CA 1
ATOM 4139 C C . LEU B 1 169 ? 10.141 -20.516 -8.297 1 98.12 169 LEU B C 1
ATOM 4141 O O . LEU B 1 169 ? 10.914 -21 -9.117 1 98.12 169 LEU B O 1
ATOM 4145 N N . LYS B 1 170 ? 9.164 -21.156 -7.762 1 96.69 170 LYS B N 1
ATOM 4146 C CA . LYS B 1 170 ? 8.953 -22.578 -8.023 1 96.69 170 LYS B CA 1
ATOM 4147 C C . LYS B 1 170 ? 8.672 -22.844 -9.5 1 96.69 170 LYS B C 1
ATOM 4149 O O . LYS B 1 170 ? 9.219 -23.781 -10.086 1 96.69 170 LYS B O 1
ATOM 4154 N N . GLN B 1 171 ? 7.883 -21.984 -10.062 1 95.25 171 GLN B N 1
ATOM 4155 C CA . GLN B 1 171 ? 7.527 -22.125 -11.469 1 95.25 171 GLN B CA 1
ATOM 4156 C C . GLN B 1 171 ? 8.758 -22 -12.367 1 95.25 171 GLN B C 1
ATOM 4158 O O . GLN B 1 171 ? 8.789 -22.531 -13.469 1 95.25 171 GLN B O 1
ATOM 4163 N N . ASN B 1 172 ? 9.719 -21.281 -11.891 1 97.38 172 ASN B N 1
ATOM 4164 C CA . ASN B 1 172 ? 10.93 -21.062 -12.664 1 97.38 172 ASN B CA 1
ATOM 4165 C C . ASN B 1 172 ? 12.078 -21.938 -12.18 1 97.38 172 ASN B C 1
ATOM 4167 O O . ASN B 1 172 ? 13.227 -21.75 -12.586 1 97.38 172 ASN B O 1
ATOM 4171 N N . ASN B 1 173 ? 11.805 -22.844 -11.203 1 97.56 173 ASN B N 1
ATOM 4172 C CA . ASN B 1 173 ? 12.773 -23.781 -10.648 1 97.56 173 ASN B CA 1
ATOM 4173 C C . ASN B 1 173 ? 13.922 -23.062 -9.953 1 97.56 173 ASN B C 1
ATOM 4175 O O . ASN B 1 173 ? 15.086 -23.422 -10.133 1 97.56 173 ASN B O 1
ATOM 4179 N N . VAL B 1 174 ? 13.625 -22.016 -9.297 1 98.25 174 VAL B N 1
ATOM 4180 C CA . VAL B 1 174 ? 14.594 -21.266 -8.5 1 98.25 174 VAL B CA 1
ATOM 4181 C C . VAL B 1 174 ? 14.469 -21.672 -7.035 1 98.25 174 VAL B C 1
ATOM 4183 O O . VAL B 1 174 ? 13.375 -21.656 -6.469 1 98.25 174 VAL B O 1
ATOM 4186 N N . ARG B 1 175 ? 15.531 -22.016 -6.457 1 97.12 175 ARG B N 1
ATOM 4187 C CA . ARG B 1 175 ? 15.531 -22.469 -5.07 1 97.12 175 ARG B CA 1
ATOM 4188 C C . ARG B 1 175 ? 15.5 -21.297 -4.105 1 97.12 175 ARG B C 1
ATOM 4190 O O . ARG B 1 175 ? 16.297 -20.359 -4.227 1 97.12 175 ARG B O 1
ATOM 4197 N N . LEU B 1 176 ? 14.539 -21.297 -3.195 1 97.56 176 LEU B N 1
ATOM 4198 C CA . LEU B 1 176 ? 14.508 -20.375 -2.072 1 97.56 176 LEU B CA 1
ATOM 4199 C C . LEU B 1 176 ? 15.312 -20.922 -0.896 1 97.56 176 LEU B C 1
ATOM 4201 O O . LEU B 1 176 ? 14.891 -21.875 -0.242 1 97.56 176 LEU B O 1
ATOM 4205 N N . ARG B 1 177 ? 16.391 -20.219 -0.57 1 96.5 177 ARG B N 1
ATOM 4206 C CA . ARG B 1 177 ? 17.328 -20.766 0.4 1 96.5 177 ARG B CA 1
ATOM 4207 C C . ARG B 1 177 ? 16.953 -20.344 1.819 1 96.5 177 ARG B C 1
ATOM 4209 O O . ARG B 1 177 ? 17.375 -20.984 2.789 1 96.5 177 ARG B O 1
ATOM 4216 N N . GLY B 1 178 ? 16.234 -19.281 1.892 1 97.25 178 GLY B N 1
ATOM 4217 C CA . GLY B 1 178 ? 15.859 -18.781 3.207 1 97.25 178 GLY B CA 1
ATOM 4218 C C . GLY B 1 178 ? 14.961 -17.562 3.148 1 97.25 178 GLY B C 1
ATOM 4219 O O . GLY B 1 178 ? 14.805 -16.953 2.09 1 97.25 178 GLY B O 1
ATOM 4220 N N . VAL B 1 179 ? 14.367 -17.266 4.277 1 98.56 179 VAL B N 1
ATOM 4221 C CA . VAL B 1 179 ? 13.484 -16.109 4.43 1 98.56 179 VAL B CA 1
ATOM 4222 C C . VAL B 1 179 ? 13.969 -15.234 5.582 1 98.56 179 VAL B C 1
ATOM 4224 O O . VAL B 1 179 ? 14.414 -15.742 6.609 1 98.56 179 VAL B O 1
ATOM 4227 N N . ILE B 1 180 ? 13.938 -13.961 5.375 1 98.44 180 ILE B N 1
ATOM 4228 C CA . ILE B 1 180 ? 14.234 -12.977 6.414 1 98.44 180 ILE B CA 1
ATOM 4229 C C . ILE B 1 180 ? 13 -12.125 6.684 1 98.44 180 ILE B C 1
ATOM 4231 O O . ILE B 1 180 ? 12.383 -11.609 5.75 1 98.44 180 ILE B O 1
ATOM 4235 N N . LEU B 1 181 ? 12.578 -12.055 7.938 1 98.56 181 LEU B N 1
ATOM 4236 C CA . LEU B 1 181 ? 11.531 -11.125 8.328 1 98.56 181 LEU B CA 1
ATOM 4237 C C . LEU B 1 181 ? 12.125 -9.781 8.758 1 98.56 181 LEU B C 1
ATOM 4239 O O . LEU B 1 181 ? 13.039 -9.742 9.578 1 98.56 181 LEU B O 1
ATOM 4243 N N . ASN B 1 182 ? 11.656 -8.766 8.133 1 97.75 182 ASN B N 1
ATOM 4244 C CA . ASN B 1 182 ? 12.148 -7.418 8.422 1 97.75 182 ASN B CA 1
ATOM 4245 C C . ASN B 1 182 ? 11.062 -6.551 9.047 1 97.75 182 ASN B C 1
ATOM 4247 O O . ASN B 1 182 ? 9.867 -6.832 8.898 1 97.75 182 ASN B O 1
ATOM 4251 N N . LYS B 1 183 ? 11.477 -5.535 9.828 1 96.75 183 LYS B N 1
ATOM 4252 C CA . LYS B 1 183 ? 10.602 -4.57 10.484 1 96.75 183 LYS B CA 1
ATOM 4253 C C . LYS B 1 183 ? 9.617 -5.273 11.422 1 96.75 183 LYS B C 1
ATOM 4255 O O . LYS B 1 183 ? 8.422 -4.977 11.406 1 96.75 183 LYS B O 1
ATOM 4260 N N . VAL B 1 184 ? 10.125 -6.242 12.148 1 98 184 VAL B N 1
ATOM 4261 C CA . VAL B 1 184 ? 9.305 -6.996 13.086 1 98 184 VAL B CA 1
ATOM 4262 C C . VAL B 1 184 ? 9.086 -6.176 14.359 1 98 184 VAL B C 1
ATOM 4264 O O . VAL B 1 184 ? 10.023 -5.578 14.891 1 98 184 VAL B O 1
ATOM 4267 N N . ASN B 1 185 ? 7.828 -6.109 14.789 1 97.19 185 ASN B N 1
ATOM 4268 C CA . ASN B 1 185 ? 7.562 -5.48 16.078 1 97.19 185 ASN B CA 1
ATOM 4269 C C . ASN B 1 185 ? 8.391 -6.113 17.188 1 97.19 185 ASN B C 1
ATOM 4271 O O . ASN B 1 185 ? 8.242 -7.301 17.484 1 97.19 185 ASN B O 1
ATOM 4275 N N . PRO B 1 186 ? 9.195 -5.301 17.859 1 96.25 186 PRO B N 1
ATOM 4276 C CA . PRO B 1 186 ? 10.086 -5.867 18.859 1 96.25 186 PRO B CA 1
ATOM 4277 C C . PRO B 1 186 ? 9.344 -6.629 19.953 1 96.25 186 PRO B C 1
ATOM 4279 O O . PRO B 1 186 ? 9.844 -7.629 20.469 1 96.25 186 PRO B O 1
ATOM 4282 N N . THR B 1 187 ? 8.156 -6.246 20.281 1 97.06 187 THR B N 1
ATOM 4283 C CA . THR B 1 187 ? 7.395 -6.855 21.375 1 97.06 187 THR B CA 1
ATOM 4284 C C . THR B 1 187 ? 6.805 -8.195 20.938 1 97.06 187 THR B C 1
ATOM 4286 O O . THR B 1 187 ? 6.348 -8.977 21.766 1 97.06 187 THR B O 1
ATOM 4289 N N . LYS B 1 188 ? 6.883 -8.477 19.625 1 96.62 188 LYS B N 1
ATOM 4290 C CA . LYS B 1 188 ? 6.293 -9.703 19.109 1 96.62 188 LYS B CA 1
ATOM 4291 C C . LYS B 1 188 ? 7.348 -10.602 18.469 1 96.62 188 LYS B C 1
ATOM 4293 O O . LYS B 1 188 ? 7.02 -11.562 17.781 1 96.62 188 LYS B O 1
ATOM 4298 N N . MET B 1 189 ? 8.594 -10.328 18.688 1 96.94 189 MET B N 1
ATOM 4299 C CA . MET B 1 189 ? 9.711 -10.969 18 1 96.94 189 MET B CA 1
ATOM 4300 C C . MET B 1 189 ? 9.688 -12.477 18.219 1 96.94 189 MET B C 1
ATOM 4302 O O . MET B 1 189 ? 9.742 -13.25 17.266 1 96.94 189 MET B O 1
ATOM 4306 N N . ASP B 1 190 ? 9.539 -12.891 19.438 1 97.19 190 ASP B N 1
ATOM 4307 C CA . ASP B 1 190 ? 9.617 -14.312 19.781 1 97.19 190 ASP B CA 1
ATOM 4308 C C . ASP B 1 190 ? 8.453 -15.086 19.172 1 97.19 190 ASP B C 1
ATOM 4310 O O . ASP B 1 190 ? 8.648 -16.156 18.594 1 97.19 190 ASP B O 1
ATOM 4314 N N . MET B 1 191 ? 7.309 -14.469 19.328 1 97 191 MET B N 1
ATOM 4315 C CA . MET B 1 191 ? 6.113 -15.117 18.797 1 97 191 MET B CA 1
ATOM 4316 C C . MET B 1 191 ? 6.199 -15.258 17.281 1 97 191 MET B C 1
ATOM 4318 O O . MET B 1 191 ? 5.969 -16.344 16.75 1 97 191 MET B O 1
ATOM 4322 N N . ILE B 1 192 ? 6.602 -14.227 16.594 1 97.62 192 ILE B N 1
ATOM 4323 C CA . ILE B 1 192 ? 6.66 -14.219 15.141 1 97.62 192 ILE B CA 1
ATOM 4324 C C . ILE B 1 192 ? 7.727 -15.203 14.656 1 97.62 192 ILE B C 1
ATOM 4326 O O . ILE B 1 192 ? 7.492 -15.969 13.727 1 97.62 192 ILE B O 1
ATOM 4330 N N . LYS B 1 193 ? 8.844 -15.172 15.297 1 97.31 193 LYS B N 1
ATOM 4331 C CA . LYS B 1 193 ? 9.922 -16.094 14.938 1 97.31 193 LYS B CA 1
ATOM 4332 C C . LYS B 1 193 ? 9.461 -17.547 15.039 1 97.31 193 LYS B C 1
ATOM 4334 O O . LYS B 1 193 ? 9.688 -18.328 14.117 1 97.31 193 LYS B O 1
ATOM 4339 N N . ASP B 1 194 ? 8.797 -17.875 16.062 1 97.81 194 ASP B N 1
ATOM 4340 C CA . ASP B 1 194 ? 8.344 -19.25 16.297 1 97.81 194 ASP B CA 1
ATOM 4341 C C . ASP B 1 194 ? 7.297 -19.656 15.273 1 97.81 194 ASP B C 1
ATOM 4343 O O . ASP B 1 194 ? 7.488 -20.641 14.539 1 97.81 194 ASP B O 1
ATOM 4347 N N . TYR B 1 195 ? 6.246 -18.875 15.188 1 97.88 195 TYR B N 1
ATOM 4348 C CA . TYR B 1 195 ? 5.129 -19.234 14.32 1 97.88 195 TYR B CA 1
ATOM 4349 C C . TYR B 1 195 ? 5.555 -19.25 12.859 1 97.88 195 TYR B C 1
ATOM 4351 O O . TYR B 1 195 ? 5.16 -20.141 12.094 1 97.88 195 TYR B O 1
ATOM 4359 N N . TYR B 1 196 ? 6.332 -18.266 12.5 1 98.38 196 TYR B N 1
ATOM 4360 C CA . TYR B 1 196 ? 6.738 -18.172 11.102 1 98.38 196 TYR B CA 1
ATOM 4361 C C . TYR B 1 196 ? 7.668 -19.328 10.727 1 98.38 196 TYR B C 1
ATOM 4363 O O . TYR B 1 196 ? 7.535 -19.922 9.656 1 98.38 196 TYR B O 1
ATOM 4371 N N . ALA B 1 197 ? 8.609 -19.625 11.586 1 97.88 197 ALA B N 1
ATOM 4372 C CA . ALA B 1 197 ? 9.523 -20.734 11.336 1 97.88 197 ALA B CA 1
ATOM 4373 C C . ALA B 1 197 ? 8.758 -22.047 11.18 1 97.88 197 ALA B C 1
ATOM 4375 O O . ALA B 1 197 ? 9.07 -22.859 10.289 1 97.88 197 ALA B O 1
ATOM 4376 N N . ARG B 1 198 ? 7.777 -22.312 11.992 1 97.25 198 ARG B N 1
ATOM 4377 C CA . ARG B 1 198 ? 6.961 -23.516 11.906 1 97.25 198 ARG B CA 1
ATOM 4378 C C . ARG B 1 198 ? 6.191 -23.562 10.586 1 97.25 198 AR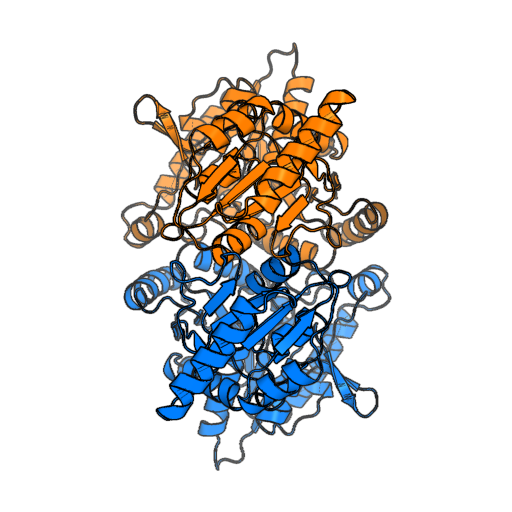G B C 1
ATOM 4380 O O . ARG B 1 198 ? 6.098 -24.609 9.953 1 97.25 198 ARG B O 1
ATOM 4387 N N . ALA B 1 199 ? 5.707 -22.391 10.234 1 96.94 199 ALA B N 1
ATOM 4388 C CA . ALA B 1 199 ? 4.984 -22.328 8.961 1 96.94 199 ALA B CA 1
ATOM 4389 C C . ALA B 1 199 ? 5.91 -22.641 7.789 1 96.94 199 ALA B C 1
ATOM 4391 O O . ALA B 1 199 ? 5.52 -23.328 6.848 1 96.94 199 ALA B O 1
ATOM 4392 N N . LEU B 1 200 ? 7.145 -22.188 7.867 1 97.81 200 LEU B N 1
ATOM 4393 C CA . LEU B 1 200 ? 8.109 -22.359 6.789 1 97.81 200 LEU B CA 1
ATOM 4394 C C . LEU B 1 200 ? 8.578 -23.797 6.699 1 97.81 200 LEU B C 1
ATOM 4396 O O . LEU B 1 200 ? 9.031 -24.25 5.645 1 97.81 200 LEU B O 1
ATOM 4400 N N . LYS B 1 201 ? 8.516 -24.531 7.746 1 96.81 201 LYS B N 1
ATOM 4401 C CA . LYS B 1 201 ? 8.945 -25.922 7.77 1 96.81 201 LYS B CA 1
ATOM 4402 C C . LYS B 1 201 ? 8.219 -26.734 6.707 1 96.81 201 LYS B C 1
ATOM 4404 O O . LYS B 1 201 ? 8.797 -27.656 6.113 1 96.81 201 LYS B O 1
ATOM 4409 N N . ARG B 1 202 ? 7.023 -26.344 6.48 1 94 202 ARG B N 1
ATOM 4410 C CA . ARG B 1 202 ? 6.227 -27.047 5.488 1 94 202 ARG B CA 1
ATOM 4411 C C . ARG B 1 202 ? 6.844 -26.938 4.098 1 94 202 ARG B C 1
ATOM 4413 O O . ARG B 1 202 ? 6.562 -27.75 3.217 1 94 202 ARG B O 1
ATOM 4420 N N . TRP B 1 203 ? 7.633 -25.891 3.9 1 96.62 203 TRP B N 1
ATOM 4421 C CA . TRP B 1 203 ? 8.281 -25.641 2.617 1 96.62 203 TRP B CA 1
ATOM 4422 C C . TRP B 1 203 ? 9.734 -26.109 2.639 1 96.62 203 TRP B C 1
ATOM 4424 O O . TRP B 1 203 ? 10.43 -26.031 1.625 1 96.62 203 TRP B O 1
ATOM 4434 N N . ASP B 1 204 ? 10.195 -26.562 3.756 1 97.12 204 ASP B N 1
ATOM 4435 C CA . ASP B 1 204 ? 11.602 -26.891 3.965 1 97.12 204 ASP B CA 1
ATOM 4436 C C . ASP B 1 204 ? 12.492 -25.688 3.67 1 97.12 204 ASP B C 1
ATOM 4438 O O . ASP B 1 204 ? 13.492 -25.812 2.957 1 97.12 204 ASP B O 1
ATOM 4442 N N . VAL B 1 205 ? 12.078 -24.531 4.016 1 97.19 205 VAL B N 1
ATOM 4443 C CA . VAL B 1 205 ? 12.82 -23.281 3.891 1 97.19 205 VAL B CA 1
ATOM 4444 C C . VAL B 1 205 ? 13.094 -22.703 5.277 1 97.19 205 VAL B C 1
ATOM 4446 O O . VAL B 1 205 ? 12.172 -22.562 6.09 1 97.19 205 VAL B O 1
ATOM 4449 N N . PRO B 1 206 ? 14.328 -22.375 5.645 1 97.12 206 PRO B N 1
ATOM 4450 C CA . PRO B 1 206 ? 14.625 -21.859 6.98 1 97.12 206 PRO B CA 1
ATOM 4451 C C . PRO B 1 206 ? 14.352 -20.359 7.109 1 97.12 206 PRO B C 1
ATOM 4453 O O . PRO B 1 206 ? 14.445 -19.625 6.121 1 97.12 206 PRO B O 1
ATOM 4456 N N . LEU B 1 207 ? 13.945 -20 8.289 1 98.12 207 LEU B N 1
ATOM 4457 C CA . LEU B 1 207 ? 14 -18.594 8.672 1 98.12 207 LEU B CA 1
ATOM 4458 C C . LEU B 1 207 ? 15.414 -18.203 9.078 1 98.12 207 LEU B C 1
ATOM 4460 O O . LEU B 1 207 ? 15.898 -18.609 10.133 1 98.12 207 LEU B O 1
ATOM 4464 N N . VAL B 1 208 ? 16.062 -17.391 8.289 1 97.31 208 VAL B N 1
ATOM 4465 C CA . VAL B 1 208 ? 17.484 -17.172 8.5 1 97.31 208 VAL B CA 1
ATOM 4466 C C . VAL B 1 208 ? 17.719 -15.797 9.125 1 97.31 208 VAL B C 1
ATOM 4468 O O . VAL B 1 208 ? 18.859 -15.391 9.352 1 97.31 208 VAL B O 1
ATOM 4471 N N . GLY B 1 209 ? 16.641 -15.094 9.383 1 97.19 209 GLY B N 1
ATOM 4472 C CA . GLY B 1 209 ? 16.766 -13.812 10.055 1 97.19 209 GLY B CA 1
ATOM 4473 C C . GLY B 1 209 ? 15.422 -13.242 10.484 1 97.19 209 GLY B C 1
ATOM 4474 O O . GLY B 1 209 ? 14.398 -13.516 9.859 1 97.19 209 GLY B O 1
ATOM 4475 N N . CYS B 1 210 ? 15.422 -12.516 11.508 1 97.88 210 CYS B N 1
ATOM 4476 C CA . CYS B 1 210 ? 14.305 -11.734 12.031 1 97.88 210 CYS B CA 1
ATOM 4477 C C . CYS B 1 210 ? 14.789 -10.391 12.562 1 97.88 210 CYS B C 1
ATOM 4479 O O . CYS B 1 210 ? 15.375 -10.312 13.641 1 97.88 210 CYS B O 1
ATOM 4481 N N . ILE B 1 211 ? 14.531 -9.375 11.773 1 97.88 211 ILE B N 1
ATOM 4482 C CA . ILE B 1 211 ? 15.102 -8.062 12.047 1 97.88 211 ILE B CA 1
ATOM 4483 C C . ILE B 1 211 ? 14.039 -7.148 12.664 1 97.88 211 ILE B C 1
ATOM 4485 O O . ILE B 1 211 ? 13.031 -6.836 12.023 1 97.88 211 ILE B O 1
ATOM 4489 N N . PRO B 1 212 ? 14.219 -6.703 13.898 1 97.62 212 PRO B N 1
ATOM 4490 C CA . PRO B 1 212 ? 13.234 -5.812 14.516 1 97.62 212 PRO B CA 1
ATOM 4491 C C . PRO B 1 212 ? 13.172 -4.445 13.836 1 97.62 212 PRO B C 1
ATOM 4493 O O . PRO B 1 212 ? 14.164 -3.99 13.266 1 97.62 212 PRO B O 1
ATOM 4496 N N . ASP B 1 213 ? 12.023 -3.879 13.875 1 95.31 213 ASP B N 1
ATOM 4497 C CA . ASP B 1 213 ? 11.859 -2.514 13.391 1 95.31 213 ASP B CA 1
ATOM 4498 C C . ASP B 1 213 ? 12.711 -1.536 14.195 1 95.31 213 ASP B C 1
ATOM 4500 O O . ASP B 1 213 ? 12.766 -1.617 15.422 1 95.31 213 ASP B O 1
ATOM 4504 N N . LEU B 1 214 ? 13.43 -0.742 13.484 1 90.5 214 LEU B N 1
ATOM 4505 C CA . LEU B 1 214 ? 14.242 0.305 14.094 1 90.5 214 LEU B CA 1
ATOM 4506 C C . LEU B 1 214 ? 13.758 1.687 13.664 1 90.5 214 LEU B C 1
ATOM 4508 O O . LEU B 1 214 ? 13.898 2.061 12.5 1 90.5 214 LEU B O 1
ATOM 4512 N N . LYS B 1 215 ? 13.195 2.471 14.492 1 82.12 215 LYS B N 1
ATOM 4513 C CA . LYS B 1 215 ? 12.539 3.75 14.234 1 82.12 215 LYS B CA 1
ATOM 4514 C C . LYS B 1 215 ? 13.469 4.703 13.492 1 82.12 215 LYS B C 1
ATOM 4516 O O . LYS B 1 215 ? 13.062 5.336 12.516 1 82.12 215 LYS B O 1
ATOM 4521 N N . ASP B 1 216 ? 14.734 4.809 13.875 1 81.25 216 ASP B N 1
ATOM 4522 C CA . ASP B 1 216 ? 15.68 5.762 13.312 1 81.25 216 ASP B CA 1
ATOM 4523 C C . ASP B 1 216 ? 15.945 5.465 11.836 1 81.25 216 ASP B C 1
ATOM 4525 O O . ASP B 1 216 ? 16.281 6.367 11.062 1 81.25 216 ASP B O 1
ATOM 4529 N N . LEU B 1 217 ? 15.789 4.199 11.422 1 86.62 217 LEU B N 1
ATOM 4530 C CA . LEU B 1 217 ? 16.047 3.812 10.039 1 86.62 217 LEU B CA 1
ATOM 4531 C C . LEU B 1 217 ? 14.852 4.129 9.148 1 86.62 217 LEU B C 1
ATOM 4533 O O . LEU B 1 217 ? 15 4.324 7.945 1 86.62 217 LEU B O 1
ATOM 4537 N N . SER B 1 218 ? 13.734 4.285 9.773 1 85.19 218 SER B N 1
ATOM 4538 C CA . SER B 1 218 ? 12.5 4.387 9 1 85.19 218 SER B CA 1
ATOM 4539 C C . SER B 1 218 ? 12.023 5.832 8.906 1 85.19 218 SER B C 1
ATOM 4541 O O . SER B 1 218 ? 11.148 6.156 8.102 1 85.19 218 SER B O 1
ATOM 4543 N N . CYS B 1 219 ? 12.656 6.758 9.578 1 90.5 219 CYS B N 1
ATOM 4544 C CA . CYS B 1 219 ? 12.18 8.133 9.633 1 90.5 219 CYS B CA 1
ATOM 4545 C C . CYS B 1 219 ? 12.789 8.969 8.516 1 90.5 219 CYS B C 1
ATOM 4547 O O . CYS B 1 219 ? 14.008 8.977 8.336 1 90.5 219 CYS B O 1
ATOM 4549 N N . PRO B 1 220 ? 12 9.695 7.758 1 93.19 220 PRO B N 1
ATOM 4550 C CA . PRO B 1 220 ? 12.516 10.57 6.707 1 93.19 220 PRO B CA 1
ATOM 4551 C C . PRO B 1 220 ? 13.289 11.766 7.262 1 93.19 220 PRO B C 1
ATOM 4553 O O . PRO B 1 220 ? 13.023 12.203 8.383 1 93.19 220 PRO B O 1
ATOM 4556 N N . THR B 1 221 ? 14.219 12.258 6.48 1 94.56 221 THR B N 1
ATOM 4557 C CA . THR B 1 221 ? 14.984 13.453 6.82 1 94.56 221 THR B CA 1
ATOM 4558 C C . THR B 1 221 ? 14.312 14.703 6.25 1 94.56 221 THR B C 1
ATOM 4560 O O . THR B 1 221 ? 13.375 14.602 5.453 1 94.56 221 THR B O 1
ATOM 4563 N N . MET B 1 222 ? 14.828 15.859 6.672 1 96.81 222 MET B N 1
ATOM 4564 C CA . MET B 1 222 ? 14.352 17.109 6.086 1 96.81 222 MET B CA 1
ATOM 4565 C C . MET B 1 222 ? 14.625 17.141 4.586 1 96.81 222 MET B C 1
ATOM 4567 O O . MET B 1 222 ? 13.805 17.641 3.814 1 96.81 222 MET B O 1
ATOM 4571 N N . ALA B 1 223 ? 15.742 16.594 4.227 1 95.38 223 ALA B N 1
ATOM 4572 C CA . ALA B 1 223 ? 16.078 16.531 2.809 1 95.38 223 ALA B CA 1
ATOM 4573 C C . ALA B 1 223 ? 15.07 15.688 2.041 1 95.38 223 ALA B C 1
ATOM 4575 O O . ALA B 1 223 ? 14.719 16 0.901 1 95.38 223 ALA B O 1
ATOM 4576 N N . ASP B 1 224 ? 14.609 14.633 2.637 1 95.25 224 ASP B N 1
ATOM 4577 C CA . ASP B 1 224 ? 13.57 13.797 2.033 1 95.25 224 ASP B CA 1
ATOM 4578 C C . ASP B 1 224 ? 12.297 14.594 1.789 1 95.25 224 ASP B C 1
ATOM 4580 O O . ASP B 1 224 ? 11.727 14.547 0.697 1 95.25 224 ASP B O 1
ATOM 4584 N N . TYR B 1 225 ? 11.93 15.344 2.799 1 97.19 225 TYR B N 1
ATOM 4585 C CA . TYR B 1 225 ? 10.703 16.125 2.686 1 97.19 225 TYR B CA 1
ATOM 4586 C C . TYR B 1 225 ? 10.859 17.234 1.666 1 97.19 225 TYR B C 1
ATOM 4588 O O . TYR B 1 225 ? 9.922 17.547 0.926 1 97.19 225 TYR B O 1
ATOM 4596 N N . ALA B 1 226 ? 12.023 17.844 1.681 1 97.44 226 ALA B N 1
ATOM 4597 C CA . ALA B 1 226 ? 12.297 18.891 0.693 1 97.44 226 ALA B CA 1
ATOM 4598 C C . ALA B 1 226 ? 12.125 18.359 -0.727 1 97.44 226 ALA B C 1
ATOM 4600 O O . ALA B 1 226 ? 11.5 19 -1.568 1 97.44 226 ALA B O 1
ATOM 4601 N N . LYS B 1 227 ? 12.656 17.219 -0.937 1 94.75 227 LYS B N 1
ATOM 4602 C CA . LYS B 1 227 ? 12.539 16.594 -2.25 1 94.75 227 LYS B CA 1
ATOM 4603 C C . LYS B 1 227 ? 11.094 16.203 -2.541 1 94.75 227 LYS B C 1
ATOM 4605 O O . LYS B 1 227 ? 10.578 16.469 -3.629 1 94.75 227 LYS B O 1
ATOM 4610 N N . LEU B 1 228 ? 10.453 15.609 -1.579 1 96.31 228 LEU B N 1
ATOM 4611 C CA . LEU B 1 228 ? 9.07 15.156 -1.714 1 96.31 228 LEU B CA 1
ATOM 4612 C C . LEU B 1 228 ? 8.148 16.312 -2.088 1 96.31 228 LEU B C 1
ATOM 4614 O O . LEU B 1 228 ? 7.262 16.156 -2.928 1 96.31 228 LEU B O 1
ATOM 4618 N N . LEU B 1 229 ? 8.414 17.469 -1.448 1 98 229 LEU B N 1
ATOM 4619 C CA . LEU B 1 229 ? 7.508 18.594 -1.598 1 98 229 LEU B CA 1
ATOM 4620 C C . LEU B 1 229 ? 8.07 19.609 -2.584 1 98 229 LEU B C 1
ATOM 4622 O O . LEU B 1 229 ? 7.547 20.719 -2.695 1 98 229 LEU B O 1
ATOM 4626 N N . LYS B 1 230 ? 9.18 19.297 -3.227 1 96.5 230 LYS B N 1
ATOM 4627 C CA . LYS B 1 230 ? 9.812 20.125 -4.25 1 96.5 230 LYS B CA 1
ATOM 4628 C C . LYS B 1 230 ? 10.078 21.531 -3.727 1 96.5 230 LYS B C 1
ATOM 4630 O O . LYS B 1 230 ? 9.688 22.516 -4.355 1 96.5 230 LYS B O 1
ATOM 4635 N N . SER B 1 231 ? 10.695 21.531 -2.617 1 97 231 SER B N 1
ATOM 4636 C CA . SER B 1 231 ? 11.016 22.797 -1.943 1 97 231 SER B CA 1
ATOM 4637 C C . SER B 1 231 ? 12.469 22.812 -1.481 1 97 231 SER B C 1
ATOM 4639 O O . SER B 1 231 ? 13.125 21.766 -1.426 1 97 231 SER B O 1
ATOM 4641 N N . GLU B 1 232 ? 12.953 23.938 -1.234 1 95.12 232 GLU B N 1
ATOM 4642 C CA . GLU B 1 232 ? 14.312 24.109 -0.728 1 95.12 232 GLU B CA 1
ATOM 4643 C C . GLU B 1 232 ? 14.305 24.531 0.739 1 95.12 232 GLU B C 1
ATOM 4645 O O . GLU B 1 232 ? 13.328 25.094 1.223 1 95.12 232 GLU B O 1
ATOM 4650 N N . LEU B 1 233 ? 15.43 24.266 1.33 1 97.44 233 LEU B N 1
ATOM 4651 C CA . LEU B 1 233 ? 15.555 24.672 2.727 1 97.44 233 LEU B CA 1
ATOM 4652 C C . LEU B 1 233 ? 15.68 26.172 2.848 1 97.44 233 LEU B C 1
ATOM 4654 O O . LEU B 1 233 ? 16.516 26.797 2.186 1 97.44 233 LEU B O 1
ATOM 4658 N N . VAL B 1 234 ? 14.836 26.703 3.68 1 97.5 234 VAL B N 1
ATOM 4659 C CA . VAL B 1 234 ? 14.883 28.125 4.004 1 97.5 234 VAL B CA 1
ATOM 4660 C C . VAL B 1 234 ? 15.93 28.375 5.086 1 97.5 234 VAL B C 1
ATOM 4662 O O . VAL B 1 234 ? 16.5 29.469 5.164 1 97.5 234 VAL B O 1
ATOM 4665 N N . SER B 1 235 ? 16.141 27.453 5.914 1 97.94 235 SER B N 1
ATOM 4666 C CA . SER B 1 235 ? 17.094 27.531 7.023 1 97.94 235 SER B CA 1
ATOM 4667 C C . SER B 1 235 ? 17.609 26.141 7.395 1 97.94 235 SER B C 1
ATOM 4669 O O . SER B 1 235 ? 17.109 25.125 6.914 1 97.94 235 SER B O 1
ATOM 4671 N N . GLY B 1 236 ? 18.719 26.141 8.219 1 97.19 236 GLY B N 1
ATOM 4672 C CA . GLY B 1 236 ? 19.234 24.906 8.812 1 97.19 236 GLY B CA 1
ATOM 4673 C C . GLY B 1 236 ? 19.797 23.938 7.785 1 97.19 236 GLY B C 1
ATOM 4674 O O . GLY B 1 236 ? 19.531 22.734 7.855 1 97.19 236 GLY B O 1
ATOM 4675 N N . LYS B 1 237 ? 20.5 24.375 6.832 1 95.88 237 LYS B N 1
ATOM 4676 C CA . LYS B 1 237 ? 21.047 23.562 5.75 1 95.88 237 LYS B CA 1
ATOM 4677 C C . LYS B 1 237 ? 21.969 22.484 6.297 1 95.88 237 LYS B C 1
ATOM 4679 O O . LYS B 1 237 ? 22 21.359 5.781 1 95.88 237 LYS B O 1
ATOM 4684 N N . ASP B 1 238 ? 22.625 22.781 7.328 1 94.94 238 ASP B N 1
ATOM 4685 C CA . ASP B 1 238 ? 23.562 21.844 7.93 1 94.94 238 ASP B CA 1
ATOM 4686 C C . ASP B 1 238 ? 22.812 20.688 8.602 1 94.94 238 ASP B C 1
ATOM 4688 O O . ASP B 1 238 ? 23.422 19.656 8.922 1 94.94 238 ASP B O 1
ATOM 4692 N N . ALA B 1 239 ? 21.516 20.891 8.852 1 96.19 239 ALA B N 1
ATOM 4693 C CA . ALA B 1 239 ? 20.703 19.875 9.508 1 96.19 239 ALA B CA 1
ATOM 4694 C C . ALA B 1 239 ? 19.75 19.203 8.516 1 96.19 239 ALA B C 1
ATOM 4696 O O . ALA B 1 239 ? 18.703 18.703 8.906 1 96.19 239 ALA B O 1
ATOM 4697 N N . SER B 1 240 ? 20.141 19.203 7.254 1 95.5 240 SER B N 1
ATOM 4698 C CA . SER B 1 240 ? 19.266 18.672 6.211 1 95.5 240 SER B CA 1
ATOM 4699 C C . SER B 1 240 ? 19.016 17.172 6.402 1 95.5 240 SER B C 1
ATOM 4701 O O . SER B 1 240 ? 17.969 16.656 6.004 1 95.5 240 SER B O 1
ATOM 4703 N N . LEU B 1 241 ? 19.875 16.438 7.027 1 93.56 241 LEU B N 1
ATOM 4704 C CA . LEU B 1 241 ? 19.75 15 7.191 1 93.56 241 LEU B CA 1
ATOM 4705 C C . LEU B 1 241 ? 19.156 14.656 8.555 1 93.56 241 LEU B C 1
ATOM 4707 O O . LEU B 1 241 ? 19.109 13.484 8.938 1 93.56 241 LEU B O 1
ATOM 4711 N N . ARG B 1 242 ? 18.656 15.711 9.227 1 94 242 ARG B N 1
ATOM 4712 C CA . ARG B 1 242 ? 17.953 15.453 10.484 1 94 242 ARG B CA 1
ATOM 4713 C C . ARG B 1 242 ? 16.656 14.672 10.234 1 94 242 ARG B C 1
ATOM 4715 O O . ARG B 1 242 ? 15.93 14.945 9.281 1 94 242 ARG B O 1
ATOM 4722 N N . TYR B 1 243 ? 16.453 13.656 11.102 1 92.25 243 TYR B N 1
ATOM 4723 C CA . TYR B 1 243 ? 15.219 12.883 11.047 1 92.25 243 TYR B CA 1
ATOM 4724 C C . TYR B 1 243 ? 14.266 13.273 12.172 1 92.25 243 TYR B C 1
ATOM 4726 O O . TYR B 1 243 ? 14.68 13.906 13.148 1 92.25 243 TYR B O 1
ATOM 4734 N N . PHE B 1 244 ? 13.055 12.867 12.008 1 93.88 244 PHE B N 1
ATOM 4735 C CA . PHE B 1 244 ? 12.031 13.25 12.977 1 93.88 244 PHE B CA 1
ATOM 4736 C C . PHE B 1 244 ? 11.234 12.031 13.438 1 93.88 244 PHE B C 1
ATOM 4738 O O . PHE B 1 244 ? 10.758 11.25 12.609 1 93.88 244 PHE B O 1
ATOM 4745 N N . SER B 1 245 ? 11.109 11.891 14.727 1 90.25 245 SER B N 1
ATOM 4746 C CA . SER B 1 245 ? 10.414 10.734 15.289 1 90.25 245 SER B CA 1
ATOM 4747 C C . SER B 1 245 ? 8.922 11.008 15.461 1 90.25 245 SER B C 1
ATOM 4749 O O . SER B 1 245 ? 8.141 10.094 15.711 1 90.25 245 SER B O 1
ATOM 4751 N N . SER B 1 246 ? 8.562 12.273 15.336 1 93.31 246 SER B N 1
ATOM 4752 C CA . SER B 1 246 ? 7.152 12.625 15.438 1 93.31 246 SER B CA 1
ATOM 4753 C C . SER B 1 246 ? 6.82 13.836 14.57 1 93.31 246 SER B C 1
ATOM 4755 O O . SER B 1 246 ? 7.711 14.609 14.203 1 93.31 246 SER B O 1
ATOM 4757 N N . THR B 1 247 ? 5.648 13.93 14.164 1 96.38 247 THR B N 1
ATOM 4758 C CA . THR B 1 247 ? 5.141 15.047 13.375 1 96.38 247 THR B CA 1
ATOM 4759 C C . THR B 1 247 ? 3.918 15.672 14.047 1 96.38 247 THR B C 1
ATOM 4761 O O . THR B 1 247 ? 3.047 14.961 14.547 1 96.38 247 THR B O 1
ATOM 4764 N N . ARG B 1 248 ? 3.92 16.969 14.109 1 95.94 248 ARG B N 1
ATOM 4765 C CA . ARG B 1 248 ? 2.809 17.719 14.68 1 95.94 248 ARG B CA 1
ATOM 4766 C C . ARG B 1 248 ? 2.223 18.688 13.672 1 95.94 248 ARG B C 1
ATOM 4768 O O . ARG B 1 248 ? 2.961 19.422 13.016 1 95.94 248 ARG B O 1
ATOM 4775 N N . LEU B 1 249 ? 0.98 18.547 13.492 1 95.88 249 LEU B N 1
ATOM 4776 C CA . LEU B 1 249 ? 0.226 19.562 12.758 1 95.88 249 LEU B CA 1
ATOM 4777 C C . LEU B 1 249 ? -0.319 20.625 13.703 1 95.88 249 LEU B C 1
ATOM 4779 O O . LEU B 1 249 ? -1.145 20.328 14.57 1 95.88 249 LEU B O 1
ATOM 4783 N N . ALA B 1 250 ? 0.108 21.828 13.562 1 93.06 250 ALA B N 1
ATOM 4784 C CA . ALA B 1 250 ? -0.246 22.859 14.523 1 93.06 250 ALA B CA 1
ATOM 4785 C C . ALA B 1 250 ? -1.551 23.547 14.133 1 93.06 250 ALA B C 1
ATOM 4787 O O . ALA B 1 250 ? -1.541 24.688 13.656 1 93.06 250 ALA B O 1
ATOM 4788 N N . LEU B 1 251 ? -2.607 22.969 14.477 1 89.62 251 LEU B N 1
ATOM 4789 C CA . LEU B 1 251 ? -3.936 23.5 14.18 1 89.62 251 LEU B CA 1
ATOM 4790 C C . LEU B 1 251 ? -4.414 24.422 15.305 1 89.62 251 LEU B C 1
ATOM 4792 O O . LEU B 1 251 ? -5.051 25.438 15.039 1 89.62 251 LEU B O 1
ATOM 4796 N N . ALA B 1 252 ? -4.043 24.062 16.484 1 86.94 252 ALA B N 1
ATOM 4797 C CA . ALA B 1 252 ? -4.547 24.734 17.672 1 86.94 252 ALA B CA 1
ATOM 4798 C C . ALA B 1 252 ? -3.816 26.062 17.891 1 86.94 252 ALA B C 1
ATOM 4800 O O . ALA B 1 252 ? -2.627 26.188 17.594 1 86.94 252 ALA B O 1
ATOM 4801 N N . PRO B 1 253 ? -4.5 26.984 18.422 1 84.75 253 PRO B N 1
ATOM 4802 C CA . PRO B 1 253 ? -3.785 28.203 18.844 1 84.75 253 PRO B CA 1
ATOM 4803 C C . PRO B 1 253 ? -2.836 27.938 20.016 1 84.75 253 PRO B C 1
ATOM 4805 O O . PRO B 1 253 ? -3.041 27.016 20.797 1 84.75 253 PRO B O 1
ATOM 4808 N N . VAL B 1 254 ? -1.732 28.688 20.047 1 89.12 254 VAL B N 1
ATOM 4809 C CA . VAL B 1 254 ? -0.817 28.672 21.188 1 89.12 254 VAL B CA 1
ATOM 4810 C C . VAL B 1 254 ? -1.126 29.828 22.125 1 89.12 254 VAL B C 1
ATOM 4812 O O . VAL B 1 254 ? -0.96 30.984 21.766 1 89.12 254 VAL B O 1
ATOM 4815 N N . ASP B 1 255 ? -1.634 29.531 23.25 1 84.81 255 ASP B N 1
ATOM 4816 C CA . ASP B 1 255 ? -1.98 30.531 24.266 1 84.81 255 ASP B CA 1
ATOM 4817 C C . ASP B 1 255 ? -1.756 29.984 25.672 1 84.81 255 ASP B C 1
ATOM 4819 O O . ASP B 1 255 ? -1.064 28.984 25.844 1 84.81 255 ASP B O 1
ATOM 4823 N N . ASP B 1 256 ? -2.209 30.812 26.656 1 82.69 256 ASP B N 1
ATOM 4824 C CA . ASP B 1 256 ? -1.945 30.453 28.047 1 82.69 256 ASP B CA 1
ATOM 4825 C C . ASP B 1 256 ? -2.562 29.094 28.391 1 82.69 256 ASP B C 1
ATOM 4827 O O . ASP B 1 256 ? -2.012 28.359 29.203 1 82.69 256 ASP B O 1
ATOM 4831 N N . ASN B 1 257 ? -3.545 28.719 27.719 1 79.38 257 ASN B N 1
ATOM 4832 C CA . ASN B 1 257 ? -4.27 27.484 28.016 1 79.38 257 ASN B CA 1
ATOM 4833 C C . ASN B 1 257 ? -3.766 26.312 27.172 1 79.38 257 ASN B C 1
ATOM 4835 O O . ASN B 1 257 ? -3.98 25.156 27.516 1 79.38 257 ASN B O 1
ATOM 4839 N N . ASN B 1 258 ? -3.16 26.672 26.094 1 80.81 258 ASN B N 1
ATOM 4840 C CA . ASN B 1 258 ? -2.646 25.672 25.156 1 80.81 258 ASN B CA 1
ATOM 4841 C C . ASN B 1 258 ? -1.182 25.938 24.812 1 80.81 258 ASN B C 1
ATOM 4843 O O . ASN B 1 258 ? -0.878 26.516 23.781 1 80.81 258 ASN B O 1
ATOM 4847 N N . ARG B 1 259 ? -0.353 25.422 25.734 1 85.88 259 ARG B N 1
ATOM 4848 C CA . ARG B 1 259 ? 1.074 25.641 25.531 1 85.88 259 ARG B CA 1
ATOM 4849 C C . ARG B 1 259 ? 1.624 24.688 24.469 1 85.88 259 ARG B C 1
ATOM 4851 O O . ARG B 1 259 ? 1.172 23.547 24.359 1 85.88 259 ARG B O 1
ATOM 4858 N N . PHE B 1 260 ? 2.459 25.156 23.797 1 92.75 260 PHE B N 1
ATOM 4859 C CA . PHE B 1 260 ? 3.133 24.344 22.781 1 92.75 260 PHE B CA 1
ATOM 4860 C C . PHE B 1 260 ? 4.281 23.562 23.391 1 92.75 260 PHE B C 1
ATOM 4862 O O . PHE B 1 260 ? 5.387 24.078 23.562 1 92.75 260 PHE B O 1
ATOM 4869 N N . LYS B 1 261 ? 4.078 22.375 23.688 1 93.06 261 LYS B N 1
ATOM 4870 C CA . LYS B 1 261 ? 5.027 21.547 24.438 1 93.06 261 LYS B CA 1
ATOM 4871 C C . LYS B 1 261 ? 6.281 21.266 23.609 1 93.06 261 LYS B C 1
ATOM 4873 O O . LYS B 1 261 ? 6.191 21 22.406 1 93.06 261 LYS B O 1
ATOM 4878 N N . ALA B 1 262 ? 7.418 21.297 24.297 1 95 262 ALA B N 1
ATOM 4879 C CA . ALA B 1 262 ? 8.688 20.938 23.656 1 95 262 ALA B CA 1
ATOM 4880 C C . ALA B 1 262 ? 8.805 19.422 23.5 1 95 262 ALA B C 1
ATOM 4882 O O . ALA B 1 262 ? 8.711 18.688 24.484 1 95 262 ALA B O 1
ATOM 4883 N N . ILE B 1 263 ? 8.953 18.953 22.359 1 95.06 263 ILE B N 1
ATOM 4884 C CA . ILE B 1 263 ? 9.141 17.547 22.078 1 95.06 263 ILE B CA 1
ATOM 4885 C C . ILE B 1 263 ? 10.391 17.344 21.219 1 95.06 263 ILE B C 1
ATOM 4887 O O . ILE B 1 263 ? 10.5 17.938 20.125 1 95.06 263 ILE B O 1
ATOM 4891 N N . PRO B 1 264 ? 11.375 16.578 21.656 1 94.69 264 PRO B N 1
ATOM 4892 C CA . PRO B 1 264 ? 12.594 16.375 20.875 1 94.69 264 PRO B CA 1
ATOM 4893 C C . PRO B 1 264 ? 12.328 15.68 19.547 1 94.69 264 PRO B C 1
ATOM 4895 O O . PRO B 1 264 ? 11.438 14.836 19.453 1 94.69 264 PRO B O 1
ATOM 4898 N N . ASN B 1 265 ? 13.078 16.062 18.453 1 94.25 265 ASN B N 1
ATOM 4899 C CA . ASN B 1 265 ? 13.07 15.461 17.125 1 94.25 265 ASN B CA 1
ATOM 4900 C C . ASN B 1 265 ? 11.68 15.523 16.484 1 94.25 265 ASN B C 1
ATOM 4902 O O . ASN B 1 265 ? 11.234 14.57 15.852 1 94.25 265 ASN B O 1
ATOM 4906 N N . GLN B 1 266 ? 10.977 16.641 16.734 1 96.62 266 GLN B N 1
ATOM 4907 C CA . GLN B 1 266 ? 9.625 16.781 16.203 1 96.62 266 GLN B CA 1
ATOM 4908 C C . GLN B 1 266 ? 9.609 17.656 14.953 1 96.62 266 GLN B C 1
ATOM 4910 O O . GLN B 1 266 ? 10.258 18.703 14.914 1 96.62 266 GLN B O 1
ATOM 4915 N N . LEU B 1 267 ? 8.945 17.203 13.914 1 97.81 267 LEU B N 1
ATOM 4916 C CA . LEU B 1 267 ? 8.625 18.016 12.742 1 97.81 267 LEU B CA 1
ATOM 4917 C C . LEU B 1 267 ? 7.285 18.719 12.93 1 97.81 267 LEU B C 1
ATOM 4919 O O . LEU B 1 267 ? 6.273 18.078 13.227 1 97.81 267 LEU B O 1
ATOM 4923 N N . VAL B 1 268 ? 7.27 20.016 12.789 1 98.06 268 VAL B N 1
ATOM 4924 C CA . VAL B 1 268 ? 6.031 20.766 12.945 1 98.06 268 VAL B CA 1
ATOM 4925 C C . VAL B 1 268 ? 5.602 21.344 11.594 1 98.06 268 VAL B C 1
ATOM 4927 O O . VAL B 1 268 ? 6.414 21.938 10.875 1 98.06 268 VAL B O 1
ATOM 4930 N N . ILE B 1 269 ? 4.371 21.109 11.227 1 97.88 269 ILE B N 1
ATOM 4931 C CA . ILE B 1 269 ? 3.752 21.688 10.039 1 97.88 269 ILE B CA 1
ATOM 4932 C C . ILE B 1 269 ? 2.807 22.828 10.445 1 97.88 269 ILE B C 1
ATOM 4934 O O . ILE B 1 269 ? 1.898 22.625 11.258 1 97.88 269 ILE B O 1
ATOM 4938 N N . THR B 1 270 ? 3.004 23.984 9.938 1 96.25 270 THR B N 1
ATOM 4939 C CA . THR B 1 270 ? 2.146 25.109 10.297 1 96.25 270 THR B CA 1
ATOM 4940 C C . THR B 1 270 ? 2.137 26.156 9.195 1 96.25 270 THR B C 1
ATOM 4942 O O . THR B 1 270 ? 2.838 26.016 8.188 1 96.25 270 THR B O 1
ATOM 4945 N N . HIS B 1 271 ? 1.248 27.125 9.336 1 94.62 271 HIS B N 1
ATOM 4946 C CA . HIS B 1 271 ? 1.163 28.234 8.406 1 94.62 271 HIS B CA 1
ATOM 4947 C C . HIS B 1 271 ? 2.23 29.281 8.703 1 94.62 271 HIS B C 1
ATOM 4949 O O . HIS B 1 271 ? 2.514 29.578 9.867 1 94.62 271 HIS B O 1
ATOM 4955 N N . SER B 1 272 ? 2.77 29.891 7.688 1 94.38 272 SER B N 1
ATOM 4956 C CA . SER B 1 272 ? 3.846 30.859 7.836 1 94.38 272 SER B CA 1
ATOM 4957 C C . SER B 1 272 ? 3.375 32.094 8.609 1 94.38 272 SER B C 1
ATOM 4959 O O . SER B 1 272 ? 4.191 32.844 9.164 1 94.38 272 SER B O 1
ATOM 4961 N N . GLY B 1 273 ? 2.105 32.25 8.664 1 90.25 273 GLY B N 1
ATOM 4962 C CA . GLY B 1 273 ? 1.55 33.375 9.383 1 90.25 273 GLY B CA 1
ATOM 4963 C C . GLY B 1 273 ? 1.289 33.094 10.852 1 90.25 273 GLY B C 1
ATOM 4964 O O . GLY B 1 273 ? 0.899 34 11.602 1 90.25 273 GLY B O 1
ATOM 4965 N N . ARG B 1 274 ? 1.51 31.891 11.258 1 91.5 274 ARG B N 1
ATOM 4966 C CA . ARG B 1 274 ? 1.27 31.516 12.648 1 91.5 274 ARG B CA 1
ATOM 4967 C C . ARG B 1 274 ? 2.469 31.875 13.523 1 91.5 274 ARG B C 1
ATOM 4969 O O . ARG B 1 274 ? 3.166 30.984 14.016 1 91.5 274 ARG B O 1
ATOM 4976 N N . LYS B 1 275 ? 2.586 33.094 13.859 1 92.19 275 LYS B N 1
ATOM 4977 C CA . LYS B 1 275 ? 3.707 33.594 14.648 1 92.19 275 LYS B CA 1
ATOM 4978 C C . LYS B 1 275 ? 3.713 32.969 16.047 1 92.19 275 LYS B C 1
ATOM 4980 O O . LYS B 1 275 ? 4.777 32.719 16.609 1 92.19 275 LYS B O 1
ATOM 4985 N N . ASP B 1 276 ? 2.553 32.812 16.562 1 92.31 276 ASP B N 1
ATOM 4986 C CA . ASP B 1 276 ? 2.449 32.219 17.891 1 92.31 276 ASP B CA 1
ATOM 4987 C C . ASP B 1 276 ? 3.125 30.844 17.922 1 92.31 276 ASP B C 1
ATOM 4989 O O . ASP B 1 276 ? 3.883 30.547 18.859 1 92.31 276 ASP B O 1
ATOM 4993 N N . VAL B 1 277 ? 2.936 30.016 16.938 1 94.38 277 VAL B N 1
ATOM 4994 C CA . VAL B 1 277 ? 3.49 28.656 16.859 1 94.38 277 VAL B CA 1
ATOM 4995 C C . VAL B 1 277 ? 4.992 28.734 16.609 1 94.38 277 VAL B C 1
ATOM 4997 O O . VAL B 1 277 ? 5.781 28.078 17.281 1 94.38 277 VAL B O 1
ATOM 5000 N N . ILE B 1 278 ? 5.379 29.562 15.625 1 96.44 278 ILE B N 1
ATOM 5001 C CA . ILE B 1 278 ? 6.773 29.672 15.219 1 96.44 278 ILE B CA 1
ATOM 5002 C C . ILE B 1 278 ? 7.613 30.203 16.375 1 96.44 278 ILE B C 1
ATOM 5004 O O . ILE B 1 278 ? 8.672 29.656 16.688 1 96.44 278 ILE B O 1
ATOM 5008 N N . ASP B 1 279 ? 7.09 31.172 17.062 1 96.12 279 ASP B N 1
ATOM 5009 C CA . ASP B 1 279 ? 7.781 31.734 18.219 1 96.12 279 ASP B CA 1
ATOM 5010 C C . ASP B 1 279 ? 7.902 30.703 19.328 1 96.12 279 ASP B C 1
ATOM 5012 O O . ASP B 1 279 ? 8.914 30.641 20.031 1 96.12 279 ASP B O 1
ATOM 5016 N N . ALA B 1 280 ? 6.887 29.953 19.516 1 96.12 280 ALA B N 1
ATOM 5017 C CA . ALA B 1 280 ? 6.914 28.922 20.547 1 96.12 280 ALA B CA 1
ATOM 5018 C C . ALA B 1 280 ? 7.988 27.891 20.266 1 96.12 280 ALA B C 1
ATOM 5020 O O . ALA B 1 280 ? 8.695 27.438 21.172 1 96.12 280 ALA B O 1
ATOM 5021 N N . ILE B 1 281 ? 8.18 27.438 19.016 1 96.5 281 ILE B N 1
ATOM 5022 C CA . ILE B 1 281 ? 9.18 26.453 18.609 1 96.5 281 ILE B CA 1
ATOM 5023 C C . ILE B 1 281 ? 10.578 27 18.875 1 96.5 281 ILE B C 1
ATOM 5025 O O . ILE B 1 281 ? 11.414 26.328 19.469 1 96.5 281 ILE B O 1
ATOM 5029 N N . ILE B 1 282 ? 10.758 28.266 18.469 1 96.56 282 ILE B N 1
ATOM 5030 C CA . ILE B 1 282 ? 12.055 28.906 18.656 1 96.56 282 ILE B CA 1
ATOM 5031 C C . ILE B 1 282 ? 12.336 29.094 20.141 1 96.56 282 ILE B C 1
ATOM 5033 O O . ILE B 1 282 ? 13.438 28.781 20.609 1 96.56 282 ILE B O 1
ATOM 5037 N N . GLY B 1 283 ? 11.328 29.578 20.797 1 95.94 283 GLY B N 1
ATOM 5038 C CA . GLY B 1 283 ? 11.469 29.75 22.234 1 95.94 283 GLY B CA 1
ATOM 5039 C C . GLY B 1 283 ? 11.82 28.469 22.953 1 95.94 283 GLY B C 1
ATOM 5040 O O . GLY B 1 283 ? 12.688 28.453 23.828 1 95.94 283 GLY B O 1
ATOM 5041 N N . ASN B 1 284 ? 11.133 27.359 22.688 1 96.44 284 ASN B N 1
ATOM 5042 C CA . ASN B 1 284 ? 11.422 26.047 23.266 1 96.44 284 ASN B CA 1
ATOM 5043 C C . ASN B 1 284 ? 12.867 25.641 23 1 96.44 284 ASN B C 1
ATOM 5045 O O . ASN B 1 284 ? 13.539 25.125 23.891 1 96.44 284 ASN B O 1
ATOM 5049 N N . GLN B 1 285 ? 13.391 25.844 21.75 1 96.12 285 GLN B N 1
ATOM 5050 C CA . GLN B 1 285 ? 14.758 25.5 21.391 1 96.12 285 GLN B CA 1
ATOM 5051 C C . GLN B 1 285 ? 15.766 26.328 22.188 1 96.12 285 GLN B C 1
ATOM 5053 O O . GLN B 1 285 ? 16.734 25.781 22.719 1 96.12 285 GLN B O 1
ATOM 5058 N N . GLU B 1 286 ? 15.492 27.609 22.312 1 95.31 286 GLU B N 1
ATOM 5059 C CA . GLU B 1 286 ? 16.391 28.5 23.047 1 95.31 286 GLU B CA 1
ATOM 5060 C C . GLU B 1 286 ? 16.453 28.125 24.516 1 95.31 286 GLU B C 1
ATOM 5062 O O . GLU B 1 286 ? 17.531 28.109 25.109 1 95.31 286 GLU B O 1
ATOM 5067 N N . ALA B 1 287 ? 15.297 27.797 25.047 1 95.06 287 ALA B N 1
ATOM 5068 C CA . ALA B 1 287 ? 15.242 27.359 26.438 1 95.06 287 ALA B CA 1
ATOM 5069 C C . ALA B 1 287 ? 16.031 26.062 26.641 1 95.06 287 ALA B C 1
ATOM 5071 O O . ALA B 1 287 ? 16.766 25.922 27.625 1 95.06 287 ALA B O 1
ATOM 5072 N N . SER B 1 288 ? 15.953 25.141 25.766 1 94.44 288 SER B N 1
ATOM 5073 C CA . SER B 1 288 ? 16.641 23.859 25.875 1 94.44 288 SER B CA 1
ATOM 5074 C C . SER B 1 288 ? 18.141 24.031 25.672 1 94.44 288 SER B C 1
ATOM 5076 O O . SER B 1 288 ? 18.938 23.391 26.359 1 94.44 288 SER B O 1
ATOM 5078 N N . THR B 1 289 ? 18.516 24.875 24.719 1 91 289 THR B N 1
ATOM 5079 C CA . THR B 1 289 ? 19.922 25.125 24.422 1 91 289 THR B CA 1
ATOM 5080 C C . THR B 1 289 ? 20.641 25.688 25.641 1 91 289 THR B C 1
ATOM 5082 O O . THR B 1 289 ? 21.797 25.359 25.891 1 91 289 THR B O 1
ATOM 5085 N N . SER B 1 290 ? 20 26.469 26.359 1 90.62 290 SER B N 1
ATOM 5086 C CA . SER B 1 290 ? 20.562 27.047 27.578 1 90.62 290 SER B CA 1
ATOM 5087 C C . SER B 1 290 ? 20.906 25.953 28.594 1 90.62 290 SER B C 1
ATOM 5089 O O . SER B 1 290 ? 21.766 26.156 29.453 1 90.62 290 SER B O 1
ATOM 5091 N N . HIS B 1 291 ? 20.312 24.875 28.469 1 91.06 291 HIS B N 1
ATOM 5092 C CA . HIS B 1 291 ? 20.578 23.75 29.375 1 91.06 291 HIS B CA 1
ATOM 5093 C C . HIS B 1 291 ? 21.453 22.703 28.688 1 91.06 291 HIS B C 1
ATOM 5095 O O . HIS B 1 291 ? 21.547 21.578 29.172 1 91.06 291 HIS B O 1
ATOM 5101 N N . GLY B 1 292 ? 21.953 23.062 27.5 1 89.06 292 GLY B N 1
ATOM 5102 C CA . GLY B 1 292 ? 22.906 22.203 26.812 1 89.06 292 GLY B CA 1
ATOM 5103 C C . GLY B 1 292 ? 22.234 21.141 25.969 1 89.06 292 GLY B C 1
ATOM 5104 O O . GLY B 1 292 ? 22.891 20.156 25.562 1 89.06 292 GLY B O 1
ATOM 5105 N N . GLU B 1 293 ? 20.969 21.344 25.688 1 91.69 293 GLU B N 1
ATOM 5106 C CA . GLU B 1 293 ? 20.234 20.328 24.922 1 91.69 293 GLU B CA 1
ATOM 5107 C C . GLU B 1 293 ? 19.719 20.922 23.609 1 91.69 293 GLU B C 1
ATOM 5109 O O . GLU B 1 293 ? 19.406 22.109 23.531 1 91.69 293 GLU B O 1
ATOM 5114 N N . ASN B 1 294 ? 19.734 20.172 22.594 1 92.25 294 ASN B N 1
ATOM 5115 C CA . ASN B 1 294 ? 19.141 20.516 21.312 1 92.25 294 ASN B CA 1
ATOM 5116 C C . ASN B 1 294 ? 17.875 19.703 21.047 1 92.25 294 ASN B C 1
ATOM 5118 O O . ASN B 1 294 ? 17.906 18.469 21.047 1 92.25 294 ASN B O 1
ATOM 5122 N N . LEU B 1 295 ? 16.766 20.391 20.781 1 96 295 LEU B N 1
ATOM 5123 C CA . LEU B 1 295 ? 15.492 19.719 20.578 1 96 295 LEU B CA 1
ATOM 5124 C C . LEU B 1 295 ? 15.445 19.062 19.188 1 96 295 LEU B C 1
ATOM 5126 O O . LEU B 1 295 ? 14.617 18.188 18.938 1 96 295 LEU B O 1
ATOM 5130 N N . ARG B 1 296 ? 16.328 19.484 18.281 1 95.19 296 ARG B N 1
ATOM 5131 C CA . ARG B 1 296 ? 16.422 18.938 16.938 1 95.19 296 ARG B CA 1
ATOM 5132 C C . ARG B 1 296 ? 15.086 19.016 16.203 1 95.19 296 ARG B C 1
ATOM 5134 O O . ARG B 1 296 ? 14.625 18.016 15.633 1 95.19 296 ARG B O 1
ATOM 5141 N N . SER B 1 297 ? 14.453 20.203 16.344 1 97.12 297 SER B N 1
ATOM 5142 C CA . SER B 1 297 ? 13.156 20.422 15.703 1 97.12 297 SER B CA 1
ATOM 5143 C C . SER B 1 297 ? 13.312 20.672 14.211 1 97.12 297 SER B C 1
ATOM 5145 O O . SER B 1 297 ? 14.414 20.953 13.734 1 97.12 297 SER B O 1
ATOM 5147 N N . GLY B 1 298 ? 12.266 20.453 13.477 1 98.06 298 GLY B N 1
ATOM 5148 C CA . GLY B 1 298 ? 12.141 20.844 12.078 1 98.06 298 GLY B CA 1
ATOM 5149 C C . GLY B 1 298 ? 10.805 21.5 11.766 1 98.06 298 GLY B C 1
ATOM 5150 O O . GLY B 1 298 ? 9.836 21.328 12.516 1 98.06 298 GLY B O 1
ATOM 5151 N N . LEU B 1 299 ? 10.82 22.266 10.688 1 98.31 299 LEU B N 1
ATOM 5152 C CA . LEU B 1 299 ? 9.633 23.078 10.414 1 98.31 299 LEU B CA 1
ATOM 5153 C C . LEU B 1 299 ? 9.266 23.016 8.938 1 98.31 299 LEU B C 1
ATOM 5155 O O . LEU B 1 299 ? 10.141 23.094 8.07 1 98.31 299 LEU B O 1
ATOM 5159 N N . ILE B 1 300 ? 8.008 22.766 8.633 1 98.44 300 ILE B N 1
ATOM 5160 C CA . ILE B 1 300 ? 7.43 22.953 7.309 1 98.44 300 ILE B CA 1
ATOM 5161 C C . ILE B 1 300 ? 6.379 24.062 7.355 1 98.44 300 ILE B C 1
ATOM 5163 O O . ILE B 1 300 ? 5.391 23.953 8.086 1 98.44 300 ILE B O 1
ATOM 5167 N N . LEU B 1 301 ? 6.617 25.078 6.613 1 97.81 301 LEU B N 1
ATOM 5168 C CA . LEU B 1 301 ? 5.703 26.219 6.551 1 97.81 301 LEU B CA 1
ATOM 5169 C C . LEU B 1 301 ? 4.91 26.203 5.25 1 97.81 301 LEU B C 1
ATOM 5171 O O . LEU B 1 301 ? 5.453 25.891 4.188 1 97.81 301 LEU B O 1
ATOM 5175 N N . THR B 1 302 ? 3.662 26.469 5.391 1 95.94 302 THR B N 1
ATOM 5176 C CA . THR B 1 302 ? 2.809 26.641 4.219 1 95.94 302 THR B CA 1
ATOM 5177 C C . THR B 1 302 ? 2.098 28 4.258 1 95.94 302 THR B C 1
ATOM 5179 O O . THR B 1 302 ? 2.199 28.734 5.246 1 95.94 302 THR B O 1
ATOM 5182 N N . GLY B 1 303 ? 1.412 28.344 3.184 1 93 303 GLY B N 1
ATOM 5183 C CA . GLY B 1 303 ? 0.752 29.625 3.037 1 93 303 GLY B CA 1
ATOM 5184 C C . GLY B 1 303 ? 1.257 30.422 1.848 1 93 303 GLY B C 1
ATOM 5185 O O . GLY B 1 303 ? 2.248 30.047 1.218 1 93 303 GLY B O 1
ATOM 5186 N N . TRP B 1 304 ? 0.574 31.5 1.61 1 92.31 304 TRP B N 1
ATOM 5187 C CA . TRP B 1 304 ? 0.858 32.25 0.386 1 92.31 304 TRP B CA 1
ATOM 5188 C C . TRP B 1 304 ? 2.039 33.188 0.585 1 92.31 304 TRP B C 1
ATOM 5190 O O . TRP B 1 304 ? 2.631 33.656 -0.387 1 92.31 304 TRP B O 1
ATOM 5200 N N . ASN B 1 305 ? 2.414 33.5 1.868 1 92.38 305 ASN B N 1
ATOM 5201 C CA . ASN B 1 305 ? 3.529 34.406 2.164 1 92.38 305 ASN B CA 1
ATOM 5202 C C . ASN B 1 305 ? 4.762 33.625 2.621 1 92.38 305 ASN B C 1
ATOM 5204 O O . ASN B 1 305 ? 4.738 32.969 3.666 1 92.38 305 ASN B O 1
ATOM 5208 N N . PRO B 1 306 ? 5.797 33.719 1.946 1 94.69 306 PRO B N 1
ATOM 5209 C CA . PRO B 1 306 ? 7.02 33.031 2.379 1 94.69 306 PRO B CA 1
ATOM 5210 C C . PRO B 1 306 ? 7.586 33.594 3.676 1 94.69 306 PRO B C 1
ATOM 5212 O O . PRO B 1 306 ? 7.293 34.75 4.027 1 94.69 306 PRO B O 1
ATOM 5215 N N . PRO B 1 307 ? 8.336 32.781 4.355 1 95.62 307 PRO B N 1
ATOM 5216 C CA . PRO B 1 307 ? 8.984 33.312 5.547 1 95.62 307 PRO B CA 1
ATOM 5217 C C . PRO B 1 307 ? 9.93 34.469 5.23 1 95.62 307 PRO B C 1
ATOM 5219 O O . PRO B 1 307 ? 10.57 34.5 4.172 1 95.62 307 PRO B O 1
ATOM 5222 N N . SER B 1 308 ? 10.07 35.406 6.172 1 96.12 308 SER B N 1
ATOM 5223 C CA . SER B 1 308 ? 10.969 36.531 6.008 1 96.12 308 SER B CA 1
ATOM 5224 C C . SER B 1 308 ? 12.422 36.125 6.184 1 96.12 308 SER B C 1
ATOM 5226 O O . SER B 1 308 ? 12.711 35.062 6.766 1 96.12 308 SER B O 1
ATOM 5228 N N . ALA B 1 309 ? 13.273 36.969 5.691 1 96.62 309 ALA B N 1
ATOM 5229 C CA . ALA B 1 309 ? 14.703 36.719 5.883 1 96.62 309 ALA B CA 1
ATOM 5230 C C . ALA B 1 309 ? 15.062 36.75 7.363 1 96.62 309 ALA B C 1
ATOM 5232 O O . ALA B 1 309 ? 15.93 35.969 7.801 1 96.62 309 ALA B O 1
ATOM 5233 N N . GLU B 1 310 ? 14.398 37.562 8.07 1 96.88 310 GLU B N 1
ATOM 5234 C CA . GLU B 1 310 ? 14.625 37.656 9.508 1 96.88 310 GLU B CA 1
ATOM 5235 C C . GLU B 1 310 ? 14.266 36.312 10.188 1 96.88 310 GLU B C 1
ATOM 5237 O O . GLU B 1 310 ? 15.023 35.844 11.023 1 96.88 310 GLU B O 1
ATOM 5242 N N . LEU B 1 311 ? 13.133 35.844 9.844 1 97.06 311 LEU B N 1
ATOM 5243 C CA . LEU B 1 311 ? 12.727 34.562 10.406 1 97.06 311 LEU B CA 1
ATOM 5244 C C . LEU B 1 311 ? 13.727 33.469 10.047 1 97.06 311 LEU B C 1
ATOM 5246 O O . LEU B 1 311 ? 14.117 32.688 10.906 1 97.06 311 LEU B O 1
ATOM 5250 N N . ALA B 1 312 ? 14.148 33.375 8.797 1 97.44 312 ALA B N 1
ATOM 5251 C CA . ALA B 1 312 ? 15.117 32.406 8.344 1 97.44 312 ALA B CA 1
ATOM 5252 C C . ALA B 1 312 ? 16.406 32.469 9.156 1 97.44 312 ALA B C 1
ATOM 5254 O O . ALA B 1 312 ? 16.969 31.453 9.539 1 97.44 312 ALA B O 1
ATOM 5255 N N . GLN B 1 313 ? 16.781 33.656 9.414 1 97.38 313 GLN B N 1
ATOM 5256 C CA . GLN B 1 313 ? 18 33.875 10.195 1 97.38 313 GLN B CA 1
ATOM 5257 C C . GLN B 1 313 ? 17.828 33.375 11.625 1 97.38 313 GLN B C 1
ATOM 5259 O O . GLN B 1 313 ? 18.75 32.75 12.188 1 97.38 313 GLN B O 1
ATOM 5264 N N . ARG B 1 314 ? 16.719 33.688 12.203 1 96.69 314 ARG B N 1
ATOM 5265 C CA . ARG B 1 314 ? 16.438 33.219 13.555 1 96.69 314 ARG B CA 1
ATOM 5266 C C . ARG B 1 314 ? 16.453 31.688 13.617 1 96.69 314 ARG B C 1
ATOM 5268 O O . ARG B 1 314 ? 17.016 31.109 14.555 1 96.69 314 ARG B O 1
ATOM 5275 N N . LEU B 1 315 ? 15.859 31.031 12.648 1 97.62 315 LEU B N 1
ATOM 5276 C CA . LEU B 1 315 ? 15.828 29.562 12.578 1 97.62 315 LEU B CA 1
ATOM 5277 C C . LEU B 1 315 ? 17.234 29 12.375 1 97.62 315 LEU B C 1
ATOM 5279 O O . LEU B 1 315 ? 17.594 27.984 12.977 1 97.62 315 LEU B O 1
ATOM 5283 N N . ASP B 1 316 ? 18.031 29.656 11.602 1 96.88 316 ASP B N 1
ATOM 5284 C CA . ASP B 1 316 ? 19.406 29.234 11.359 1 96.88 316 ASP B CA 1
ATOM 5285 C C . ASP B 1 316 ? 20.234 29.297 12.648 1 96.88 316 ASP B C 1
ATOM 5287 O O . ASP B 1 316 ? 21.047 28.406 12.898 1 96.88 316 ASP B O 1
ATOM 5291 N N . ALA B 1 317 ? 20.016 30.344 13.328 1 95.38 317 ALA B N 1
ATOM 5292 C CA . ALA B 1 317 ? 20.766 30.516 14.57 1 95.38 317 ALA B CA 1
ATOM 5293 C C . ALA B 1 317 ? 20.562 29.328 15.508 1 95.38 317 ALA B C 1
ATOM 5295 O O . ALA B 1 317 ? 21.469 28.984 16.266 1 95.38 317 ALA B O 1
ATOM 5296 N N . ASP B 1 318 ? 19.453 28.719 15.453 1 94.5 318 ASP B N 1
ATOM 5297 C CA . ASP B 1 318 ? 19.141 27.578 16.312 1 94.5 318 ASP B CA 1
ATOM 5298 C C . ASP B 1 318 ? 19.266 26.266 15.547 1 94.5 318 ASP B C 1
ATOM 5300 O O . ASP B 1 318 ? 18.844 25.219 16.047 1 94.5 318 ASP B O 1
ATOM 5304 N N . ASN B 1 319 ? 19.703 26.344 14.32 1 95.38 319 ASN B N 1
ATOM 5305 C CA . ASN B 1 319 ? 19.906 25.188 13.461 1 95.38 319 ASN B CA 1
ATOM 5306 C C . ASN B 1 319 ? 18.609 24.406 13.25 1 95.38 319 ASN B C 1
ATOM 5308 O O . ASN B 1 319 ? 18.594 23.172 13.344 1 95.38 319 ASN B O 1
ATOM 5312 N N . ILE B 1 320 ? 17.516 25.094 13.07 1 97.88 320 ILE B N 1
ATOM 5313 C CA . ILE B 1 320 ? 16.219 24.484 12.805 1 97.88 320 ILE B CA 1
ATOM 5314 C C . ILE B 1 320 ? 15.977 24.422 11.297 1 97.88 320 ILE B C 1
ATOM 5316 O O . ILE B 1 320 ? 15.766 25.453 10.656 1 97.88 320 ILE B O 1
ATOM 5320 N N . PRO B 1 321 ? 16.078 23.25 10.703 1 98.38 321 PRO B N 1
ATOM 5321 C CA . PRO B 1 321 ? 15.773 23.172 9.273 1 98.38 321 PRO B CA 1
ATOM 5322 C C . PRO B 1 321 ? 14.305 23.453 8.977 1 98.38 321 PRO B C 1
ATOM 5324 O O . PRO B 1 321 ? 13.422 23 9.711 1 98.38 321 PRO B O 1
ATOM 5327 N N . CYS B 1 322 ? 14.086 24.25 7.945 1 98.62 322 CYS B N 1
ATOM 5328 C CA . CYS B 1 322 ? 12.742 24.672 7.566 1 98.62 322 CYS B CA 1
ATOM 5329 C C . CYS B 1 322 ? 12.57 24.656 6.055 1 98.62 322 CYS B C 1
ATOM 5331 O O . CYS B 1 322 ? 13.469 25.078 5.32 1 98.62 322 CYS B O 1
ATOM 5333 N N . ILE B 1 323 ? 11.469 24.125 5.617 1 98.5 323 ILE B N 1
ATOM 5334 C CA . ILE B 1 323 ? 11.117 24.297 4.215 1 98.5 323 ILE B CA 1
ATOM 5335 C C . ILE B 1 323 ? 9.789 25.047 4.109 1 98.5 323 ILE B C 1
ATOM 5337 O O . ILE B 1 323 ? 8.992 25.047 5.051 1 98.5 323 ILE B O 1
ATOM 5341 N N . TYR B 1 324 ? 9.625 25.734 3.014 1 98.31 324 TYR B N 1
ATOM 5342 C CA . TYR B 1 324 ? 8.406 26.469 2.684 1 98.31 324 TYR B CA 1
ATOM 5343 C C . TYR B 1 324 ? 7.727 25.859 1.462 1 98.31 324 TYR B C 1
ATOM 5345 O O . TYR B 1 324 ? 8.367 25.625 0.44 1 98.31 324 TYR B O 1
ATOM 5353 N N . VAL B 1 325 ? 6.457 25.562 1.627 1 98 325 VAL B N 1
ATOM 5354 C CA . VAL B 1 325 ? 5.68 24.984 0.531 1 98 325 VAL B CA 1
ATOM 5355 C C . VAL B 1 325 ? 4.5 25.906 0.208 1 98 325 VAL B C 1
ATOM 5357 O O . VAL B 1 325 ? 3.549 26 0.989 1 98 325 VAL B O 1
ATOM 5360 N N . SER B 1 326 ? 4.555 26.531 -0.944 1 96 326 SER B N 1
ATOM 5361 C CA . SER B 1 326 ? 3.439 27.375 -1.357 1 96 326 SER B CA 1
ATOM 5362 C C . SER B 1 326 ? 2.217 26.531 -1.721 1 96 326 SER B C 1
ATOM 5364 O O . SER B 1 326 ? 2.35 25.406 -2.191 1 96 326 SER B O 1
ATOM 5366 N N . PRO B 1 327 ? 1.007 27.094 -1.561 1 92.94 327 PRO B N 1
ATOM 5367 C CA . PRO B 1 327 ? -0.218 26.344 -1.84 1 92.94 327 PRO B CA 1
ATOM 5368 C C . PRO B 1 327 ? -0.332 25.922 -3.305 1 92.94 327 PRO B C 1
ATOM 5370 O O . PRO B 1 327 ? -1.085 25 -3.631 1 92.94 327 PRO B O 1
ATOM 5373 N N . ASP B 1 328 ? 0.345 26.578 -4.164 1 93.44 328 ASP B N 1
ATOM 5374 C CA . ASP B 1 328 ? 0.347 26.188 -5.566 1 93.44 328 ASP B CA 1
ATOM 5375 C C . ASP B 1 328 ? 1.021 24.828 -5.754 1 93.44 328 ASP B C 1
ATOM 5377 O O . ASP B 1 328 ? 0.699 24.094 -6.688 1 93.44 328 ASP B O 1
ATOM 5381 N N . LYS B 1 329 ? 2.021 24.562 -4.855 1 95.62 329 LYS B N 1
ATOM 5382 C CA . LYS B 1 329 ? 2.697 23.266 -4.898 1 95.62 329 LYS B CA 1
ATOM 5383 C C . LYS B 1 329 ? 1.878 22.203 -4.184 1 95.62 329 LYS B C 1
ATOM 5385 O O . LYS B 1 329 ? 1.69 21.109 -4.711 1 95.62 329 LYS B O 1
ATOM 5390 N N . ALA B 1 330 ? 1.409 22.516 -3.02 1 96.31 330 ALA B N 1
ATOM 5391 C CA . ALA B 1 330 ? 0.594 21.625 -2.209 1 96.31 330 ALA B CA 1
ATOM 5392 C C . ALA B 1 330 ? -0.081 22.375 -1.063 1 96.31 330 ALA B C 1
ATOM 5394 O O . ALA B 1 330 ? 0.572 23.125 -0.338 1 96.31 330 ALA B O 1
ATOM 5395 N N . ASP B 1 331 ? -1.328 22.109 -0.951 1 94.81 331 ASP B N 1
ATOM 5396 C CA . ASP B 1 331 ? -2.01 22.672 0.208 1 94.81 331 ASP B CA 1
ATOM 5397 C C . ASP B 1 331 ? -1.694 21.891 1.474 1 94.81 331 ASP B C 1
ATOM 5399 O O . ASP B 1 331 ? -1.028 20.844 1.415 1 94.81 331 ASP B O 1
ATOM 5403 N N . SER B 1 332 ? -2.143 22.359 2.59 1 94.88 332 SER B N 1
ATOM 5404 C CA . SER B 1 332 ? -1.761 21.797 3.875 1 94.88 332 SER B CA 1
ATOM 5405 C C . SER B 1 332 ? -2.229 20.344 3.998 1 94.88 332 SER B C 1
ATOM 5407 O O . SER B 1 332 ? -1.545 19.516 4.602 1 94.88 332 SER B O 1
ATOM 5409 N N . TYR B 1 333 ? -3.418 20.078 3.498 1 96.69 333 TYR B N 1
ATOM 5410 C CA . TYR B 1 333 ? -3.893 18.703 3.525 1 96.69 333 TYR B CA 1
ATOM 5411 C C . TYR B 1 333 ? -2.982 17.797 2.703 1 96.69 333 TYR B C 1
ATOM 5413 O O . TYR B 1 333 ? -2.541 16.75 3.184 1 96.69 333 TYR B O 1
ATOM 5421 N N . THR B 1 334 ? -2.711 18.188 1.563 1 97.31 334 THR B N 1
ATOM 5422 C CA . THR B 1 334 ? -1.874 17.406 0.654 1 97.31 334 THR B CA 1
ATOM 5423 C C . THR B 1 334 ? -0.475 17.219 1.233 1 97.31 334 THR B C 1
ATOM 5425 O O . THR B 1 334 ? 0.095 16.125 1.151 1 97.31 334 THR B O 1
ATOM 5428 N N . ILE B 1 335 ? 0.042 18.266 1.839 1 97.94 335 ILE B N 1
ATOM 5429 C CA . ILE B 1 335 ? 1.349 18.188 2.482 1 97.94 335 ILE B CA 1
ATOM 5430 C C . ILE B 1 335 ? 1.329 17.078 3.545 1 97.94 335 ILE B C 1
ATOM 5432 O O . ILE B 1 335 ? 2.182 16.188 3.541 1 97.94 335 ILE B O 1
ATOM 5436 N N . THR B 1 336 ? 0.348 17.172 4.379 1 97.38 336 THR B N 1
ATOM 5437 C CA . THR B 1 336 ? 0.241 16.219 5.484 1 97.38 336 THR B CA 1
ATOM 5438 C C . THR B 1 336 ? 0.041 14.805 4.961 1 97.38 336 THR B C 1
ATOM 5440 O O . THR B 1 336 ? 0.671 13.859 5.449 1 97.38 336 THR B O 1
ATOM 5443 N N . ALA B 1 337 ? -0.798 14.648 3.99 1 97 337 ALA B N 1
ATOM 5444 C CA . ALA B 1 337 ? -1.059 13.344 3.383 1 97 337 ALA B CA 1
ATOM 5445 C C . ALA B 1 337 ? 0.214 12.75 2.781 1 97 337 ALA B C 1
ATOM 5447 O O . ALA B 1 337 ? 0.513 11.57 2.98 1 97 337 ALA B O 1
ATOM 5448 N N . ARG B 1 338 ? 0.986 13.57 2.047 1 97.44 338 ARG B N 1
ATOM 5449 C CA . ARG B 1 338 ? 2.215 13.117 1.4 1 97.44 338 ARG B CA 1
ATOM 5450 C C . ARG B 1 338 ? 3.254 12.695 2.436 1 97.44 338 ARG B C 1
ATOM 5452 O O . ARG B 1 338 ? 3.908 11.664 2.281 1 97.44 338 ARG B O 1
ATOM 5459 N N . ILE B 1 339 ? 3.299 13.484 3.441 1 96.88 339 ILE B N 1
ATOM 5460 C CA . ILE B 1 339 ? 4.254 13.195 4.504 1 96.88 339 ILE B CA 1
ATOM 5461 C C . ILE B 1 339 ? 3.873 11.891 5.199 1 96.88 339 ILE B C 1
ATOM 5463 O O . ILE B 1 339 ? 4.73 11.039 5.457 1 96.88 339 ILE B O 1
ATOM 5467 N N . ALA B 1 340 ? 2.633 11.711 5.426 1 95.31 340 ALA B N 1
ATOM 5468 C CA . ALA B 1 340 ? 2.139 10.539 6.145 1 95.31 340 ALA B CA 1
ATOM 5469 C C . ALA B 1 340 ? 2.357 9.266 5.336 1 95.31 340 ALA B C 1
ATOM 5471 O O . ALA B 1 340 ? 2.543 8.188 5.902 1 95.31 340 ALA B O 1
ATOM 5472 N N . GLN B 1 341 ? 2.359 9.383 4.051 1 93.88 341 GLN B N 1
ATOM 5473 C CA . GLN B 1 341 ? 2.439 8.211 3.178 1 93.88 341 GLN B CA 1
ATOM 5474 C C . GLN B 1 341 ? 3.871 7.98 2.701 1 93.88 341 GLN B C 1
ATOM 5476 O O . GLN B 1 341 ? 4.156 6.969 2.055 1 93.88 341 GLN B O 1
ATOM 5481 N N . PHE B 1 342 ? 4.789 8.859 3.061 1 93.5 342 PHE B N 1
ATOM 5482 C CA . PHE B 1 342 ? 6.141 8.836 2.512 1 93.5 342 PHE B CA 1
ATOM 5483 C C . PHE B 1 342 ? 7 7.805 3.227 1 93.5 342 PHE B C 1
ATOM 5485 O O . PHE B 1 342 ? 6.969 7.707 4.457 1 93.5 342 PHE B O 1
ATOM 5492 N N . THR B 1 343 ? 7.68 6.973 2.453 1 87.69 343 THR B N 1
ATOM 5493 C CA . THR B 1 343 ? 8.688 6.051 2.965 1 87.69 343 THR B CA 1
ATOM 5494 C C . THR B 1 343 ? 10.086 6.465 2.504 1 87.69 343 THR B C 1
ATOM 5496 O O . THR B 1 343 ? 10.344 6.547 1.302 1 87.69 343 THR B O 1
ATOM 5499 N N . ALA B 1 344 ? 10.93 6.754 3.404 1 87.81 344 ALA B N 1
ATOM 5500 C CA . ALA B 1 344 ? 12.281 7.23 3.098 1 87.81 344 ALA B CA 1
ATOM 5501 C C . ALA B 1 344 ? 13.156 6.098 2.566 1 87.81 344 ALA B C 1
ATOM 5503 O O . ALA B 1 344 ? 13.07 4.961 3.043 1 87.81 344 ALA B O 1
ATOM 5504 N N . LYS B 1 345 ? 13.953 6.402 1.6 1 86.56 345 LYS B N 1
ATOM 5505 C CA . LYS B 1 345 ? 15 5.504 1.128 1 86.56 345 LYS B CA 1
ATOM 5506 C C . LYS B 1 345 ? 16.359 5.91 1.687 1 86.56 345 LYS B C 1
ATOM 5508 O O . LYS B 1 345 ? 16.578 7.07 2.047 1 86.56 345 LYS B O 1
ATOM 5513 N N . ILE B 1 346 ? 17.203 4.984 1.743 1 87.69 346 ILE B N 1
ATOM 5514 C CA . ILE B 1 346 ? 18.547 5.254 2.242 1 87.69 346 ILE B CA 1
ATOM 5515 C C . ILE B 1 346 ? 19.328 6.055 1.203 1 87.69 346 ILE B C 1
ATOM 5517 O O . ILE B 1 346 ? 19.328 5.711 0.019 1 87.69 346 ILE B O 1
ATOM 5521 N N . ARG B 1 347 ? 19.938 7.117 1.695 1 86.94 347 ARG B N 1
ATOM 5522 C CA . ARG B 1 347 ? 20.734 7.996 0.843 1 86.94 347 ARG B CA 1
ATOM 5523 C C . ARG B 1 347 ? 22.219 7.715 1.002 1 86.94 347 ARG B C 1
ATOM 5525 O O . ARG B 1 347 ? 22.688 7.441 2.107 1 86.94 347 ARG B O 1
ATOM 5532 N N . ARG B 1 348 ? 22.875 7.934 -0.125 1 88.06 348 ARG B N 1
ATOM 5533 C CA . ARG B 1 348 ? 24.328 7.711 -0.123 1 88.06 348 ARG B CA 1
ATOM 5534 C C . ARG B 1 348 ? 25.016 8.648 0.856 1 88.06 348 ARG B C 1
ATOM 5536 O O . ARG B 1 348 ? 26 8.266 1.505 1 88.06 348 ARG B O 1
ATOM 5543 N N . GLU B 1 349 ? 24.484 9.867 0.98 1 88.62 349 GLU B N 1
ATOM 5544 C CA . GLU B 1 349 ? 25.109 10.906 1.796 1 88.62 349 GLU B CA 1
ATOM 5545 C C . GLU B 1 349 ? 24.938 10.609 3.283 1 88.62 349 GLU B C 1
ATOM 5547 O O . GLU B 1 349 ? 25.656 11.172 4.117 1 88.62 349 GLU B O 1
ATOM 5552 N N . ASP B 1 350 ? 23.969 9.773 3.561 1 89.88 350 ASP B N 1
ATOM 5553 C CA . ASP B 1 350 ? 23.688 9.477 4.961 1 89.88 350 ASP B CA 1
ATOM 5554 C C . ASP B 1 350 ? 24.484 8.258 5.434 1 89.88 350 ASP B C 1
ATOM 5556 O O . ASP B 1 350 ? 23.906 7.207 5.727 1 89.88 350 ASP B O 1
ATOM 5560 N N . VAL B 1 351 ? 25.734 8.391 5.637 1 92.62 351 VAL B N 1
ATOM 5561 C CA . VAL B 1 351 ? 26.656 7.312 5.938 1 92.62 351 VAL B CA 1
ATOM 5562 C C . VAL B 1 351 ? 26.312 6.691 7.285 1 92.62 351 VAL B C 1
ATOM 5564 O O . VAL B 1 351 ? 26.344 5.465 7.441 1 92.62 351 VAL B O 1
ATOM 5567 N N . ASP B 1 352 ? 25.938 7.535 8.211 1 90.44 352 ASP B N 1
ATOM 5568 C CA . ASP B 1 352 ? 25.578 7.043 9.531 1 90.44 352 ASP B CA 1
ATOM 5569 C C . ASP B 1 352 ? 24.391 6.082 9.461 1 90.44 352 ASP B C 1
ATOM 5571 O O . ASP B 1 352 ? 24.406 5.02 10.086 1 90.44 352 ASP B O 1
ATOM 5575 N N . ARG B 1 353 ? 23.453 6.418 8.742 1 92.44 353 ARG B N 1
ATOM 5576 C CA . ARG B 1 353 ? 22.266 5.59 8.602 1 92.44 353 ARG B CA 1
ATOM 5577 C C . ARG B 1 353 ? 22.578 4.297 7.852 1 92.44 353 ARG B C 1
ATOM 5579 O O . ARG B 1 353 ? 22.031 3.238 8.18 1 92.44 353 ARG B O 1
ATOM 5586 N N . ILE B 1 354 ? 23.391 4.391 6.82 1 94.69 354 ILE B N 1
ATOM 5587 C CA . ILE B 1 354 ? 23.797 3.215 6.066 1 94.69 354 ILE B CA 1
ATOM 5588 C C . ILE B 1 354 ? 24.5 2.227 7 1 94.69 354 ILE B C 1
ATOM 5590 O O . ILE B 1 354 ? 24.188 1.036 7.004 1 94.69 354 ILE B O 1
ATOM 5594 N N . ASP B 1 355 ? 25.375 2.762 7.797 1 94.94 355 ASP B N 1
ATOM 5595 C CA . ASP B 1 355 ? 26.125 1.91 8.719 1 94.94 355 ASP B CA 1
ATOM 5596 C C . ASP B 1 355 ? 25.203 1.301 9.773 1 94.94 355 ASP B C 1
ATOM 5598 O O . ASP B 1 355 ? 25.312 0.118 10.102 1 94.94 355 ASP B O 1
ATOM 5602 N N . MET B 1 356 ? 24.297 2.102 10.219 1 94.56 356 MET B N 1
ATOM 5603 C CA . MET B 1 356 ? 23.328 1.616 11.195 1 94.56 356 MET B CA 1
ATOM 5604 C C . MET B 1 356 ? 22.484 0.486 10.609 1 94.56 356 MET B C 1
ATOM 5606 O O . MET B 1 356 ? 22.281 -0.537 11.258 1 94.56 356 MET B O 1
ATOM 5610 N N . ALA B 1 357 ? 22.047 0.696 9.43 1 95.5 357 ALA B N 1
ATOM 5611 C CA . ALA B 1 357 ? 21.25 -0.315 8.742 1 95.5 357 ALA B CA 1
ATOM 5612 C C . ALA B 1 357 ? 22.031 -1.609 8.562 1 95.5 357 ALA B C 1
ATOM 5614 O O . ALA B 1 357 ? 21.531 -2.695 8.859 1 95.5 357 ALA B O 1
ATOM 5615 N N . ALA B 1 358 ? 23.266 -1.475 8.07 1 96.12 358 ALA B N 1
ATOM 5616 C CA . ALA B 1 358 ? 24.109 -2.637 7.836 1 96.12 358 ALA B CA 1
ATOM 5617 C C . ALA B 1 358 ? 24.375 -3.398 9.133 1 96.12 358 ALA B C 1
ATOM 5619 O O . ALA B 1 358 ? 24.281 -4.625 9.172 1 96.12 358 ALA B O 1
ATOM 5620 N N . ASP B 1 359 ? 24.656 -2.66 10.188 1 96.38 359 ASP B N 1
ATOM 5621 C CA . ASP B 1 359 ? 24.922 -3.268 11.484 1 96.38 359 ASP B CA 1
ATOM 5622 C C . ASP B 1 359 ? 23.688 -3.973 12.031 1 96.38 359 ASP B C 1
ATOM 5624 O O . ASP B 1 359 ? 23.781 -5.07 12.586 1 96.38 359 ASP B O 1
ATOM 5628 N N . HIS B 1 360 ? 22.609 -3.309 11.852 1 96.44 360 HIS B N 1
ATOM 5629 C CA . HIS B 1 360 ? 21.344 -3.854 12.336 1 96.44 360 HIS B CA 1
ATOM 5630 C C . HIS B 1 360 ? 21.031 -5.191 11.68 1 96.44 360 HIS B C 1
ATOM 5632 O O . HIS B 1 360 ? 20.641 -6.145 12.359 1 96.44 360 HIS B O 1
ATOM 5638 N N . VAL B 1 361 ? 21.25 -5.305 10.438 1 96.94 361 VAL B N 1
ATOM 5639 C CA . VAL B 1 361 ? 21.016 -6.535 9.68 1 96.94 361 VAL B CA 1
ATOM 5640 C C . VAL B 1 361 ? 22 -7.609 10.125 1 96.94 361 VAL B C 1
ATOM 5642 O O . VAL B 1 361 ? 21.609 -8.75 10.398 1 96.94 361 VAL B O 1
ATOM 5645 N N . SER B 1 362 ? 23.281 -7.238 10.203 1 95.06 362 SER B N 1
ATOM 5646 C CA . SER B 1 362 ? 24.328 -8.188 10.562 1 95.06 362 SER B CA 1
ATOM 5647 C C . SER B 1 362 ? 24.078 -8.797 11.938 1 95.06 362 SER B C 1
ATOM 5649 O O . SER B 1 362 ? 24.406 -9.969 12.172 1 95.06 362 SER B O 1
ATOM 5651 N N . LYS B 1 363 ? 23.469 -8.016 12.758 1 95.38 363 LYS B N 1
ATOM 5652 C CA . LYS B 1 363 ? 23.219 -8.461 14.117 1 95.38 363 LYS B CA 1
ATOM 5653 C C . LYS B 1 363 ? 22.047 -9.453 14.164 1 95.38 363 LYS B C 1
ATOM 5655 O O . LYS B 1 363 ? 21.984 -10.305 15.055 1 95.38 363 LYS B O 1
ATOM 5660 N N . HIS B 1 364 ? 21.188 -9.43 13.203 1 96.56 364 HIS B N 1
ATOM 5661 C CA . HIS B 1 364 ? 19.922 -10.148 13.359 1 96.56 364 HIS B CA 1
ATOM 5662 C C . HIS B 1 364 ? 19.734 -11.18 12.25 1 96.56 364 HIS B C 1
ATOM 5664 O O . HIS B 1 364 ? 18.703 -11.836 12.172 1 96.56 364 HIS B O 1
ATOM 5670 N N . CYS B 1 365 ? 20.641 -11.32 11.344 1 96 365 CYS B N 1
ATOM 5671 C CA . CYS B 1 365 ? 20.578 -12.305 10.266 1 96 365 CYS B CA 1
ATOM 5672 C C . CYS B 1 365 ? 21.719 -13.305 10.375 1 96 365 CYS B C 1
ATOM 5674 O O . CYS B 1 365 ? 22.859 -12.93 10.688 1 96 365 CYS B O 1
ATOM 5676 N N . ASP B 1 366 ? 21.391 -14.539 10.164 1 93.38 366 ASP B N 1
ATOM 5677 C CA . ASP B 1 366 ? 22.391 -15.609 10.102 1 93.38 366 ASP B CA 1
ATOM 5678 C C . ASP B 1 366 ? 22.797 -15.883 8.656 1 93.38 366 ASP B C 1
ATOM 5680 O O . ASP B 1 366 ? 22.125 -16.609 7.938 1 93.38 366 ASP B O 1
ATOM 5684 N N . PHE B 1 367 ? 23.953 -15.406 8.305 1 91.62 367 PHE B N 1
ATOM 5685 C CA . PHE B 1 367 ? 24.406 -15.547 6.926 1 91.62 367 PHE B CA 1
ATOM 5686 C C . PHE B 1 367 ? 25.188 -16.844 6.738 1 91.62 367 PHE B C 1
ATOM 5688 O O . PHE B 1 367 ? 25.75 -17.094 5.664 1 91.62 367 PHE B O 1
ATOM 5695 N N . SER B 1 368 ? 25.234 -17.75 7.699 1 88.81 368 SER B N 1
ATOM 5696 C CA . SER B 1 368 ? 25.922 -19.031 7.578 1 88.81 368 SER B CA 1
ATOM 5697 C C . SER B 1 368 ? 25.25 -19.922 6.535 1 88.81 368 SER B C 1
ATOM 5699 O O . SER B 1 368 ? 25.859 -20.844 6.02 1 88.81 368 SER B O 1
ATOM 5701 N N . PHE B 1 369 ? 24.031 -19.625 6.254 1 84.44 369 PHE B N 1
ATOM 5702 C CA . PHE B 1 369 ? 23.312 -20.406 5.266 1 84.44 369 PHE B CA 1
ATOM 5703 C C . PHE B 1 369 ? 23.938 -20.266 3.889 1 84.44 369 PHE B C 1
ATOM 5705 O O . PHE B 1 369 ? 23.688 -21.078 2.994 1 84.44 369 PHE B O 1
ATOM 5712 N N . LEU B 1 370 ? 24.781 -19.266 3.688 1 84.12 370 LEU B N 1
ATOM 5713 C CA . LEU B 1 370 ? 25.469 -19.031 2.422 1 84.12 370 LEU B CA 1
ATOM 5714 C C . LEU B 1 370 ? 26.609 -20.016 2.225 1 84.12 370 LEU B C 1
ATOM 5716 O O . LEU B 1 370 ? 27.094 -20.188 1.107 1 84.12 370 LEU B O 1
ATOM 5720 N N . GLU B 1 371 ? 27.219 -20.625 3.291 1 79.69 371 GLU B N 1
ATOM 5721 C CA . GLU B 1 371 ? 28.375 -21.516 3.238 1 79.69 371 GLU B CA 1
ATOM 5722 C C . GLU B 1 371 ? 27.984 -22.906 2.752 1 79.69 371 GLU B C 1
ATOM 5724 O O . GLU B 1 371 ? 28.81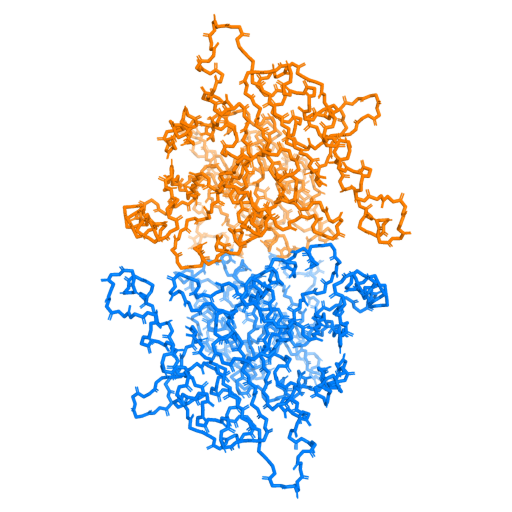2 -23.656 2.24 1 79.69 371 GLU B O 1
ATOM 5729 N N . GLY B 1 372 ? 26.719 -23.406 2.742 1 63.06 372 GLY B N 1
ATOM 5730 C CA . GLY B 1 372 ? 26.312 -24.75 2.342 1 63.06 372 GLY B CA 1
ATOM 5731 C C . GLY B 1 372 ? 25.734 -24.797 0.943 1 63.06 372 GLY B C 1
ATOM 5732 O O . GLY B 1 372 ? 25.391 -23.766 0.371 1 63.06 372 GLY B O 1
#

pLDDT: mean 95.16, std 4.23, range [62.25, 98.81]

Radius of gyration: 27.89 Å; Cα contacts (8 Å, |Δi|>4): 1506; chains: 2; bounding box: 82×70×59 Å